Protein AF-0000000081924311 (afdb_homodimer)

Solvent-accessible surface area (backbone atoms only — not comparable to full-atom values): 42337 Å² total; per-residue (Å²): 131,84,73,76,75,73,69,52,64,66,53,46,52,50,51,50,42,71,73,40,89,63,48,74,65,50,51,36,50,50,28,48,74,70,69,39,45,73,65,25,45,72,72,53,60,68,79,77,52,72,67,76,72,80,67,78,76,70,83,72,72,80,80,68,68,79,68,71,78,68,77,55,82,61,79,65,66,48,53,68,55,86,82,28,23,40,42,57,41,68,56,55,29,58,38,17,60,64,62,26,79,43,42,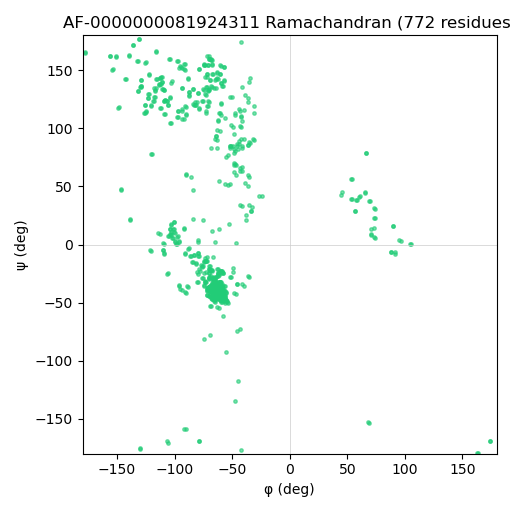44,93,76,72,35,16,25,73,48,75,57,83,59,26,39,29,26,40,28,55,56,85,88,34,61,25,31,36,36,38,43,46,77,34,98,86,45,52,67,64,55,50,49,50,23,52,51,36,26,51,54,48,53,66,70,53,85,51,89,18,37,55,55,64,54,29,33,24,73,78,48,98,45,44,30,41,29,26,63,49,44,74,53,38,26,45,46,44,40,55,63,25,54,96,70,45,72,65,56,41,39,67,55,48,51,50,28,52,39,30,43,39,49,30,50,38,53,35,46,75,68,42,34,30,52,79,61,52,42,39,72,31,28,29,16,30,86,85,53,52,20,19,43,47,76,41,40,65,34,40,70,61,64,90,82,83,45,72,44,67,41,65,36,74,34,59,89,62,39,64,34,55,25,66,52,39,70,60,22,43,79,46,63,53,34,38,40,19,8,44,15,41,39,45,49,26,67,49,28,45,48,65,51,59,38,90,91,40,89,63,38,41,48,74,54,47,56,60,42,44,70,30,84,89,42,86,50,38,69,77,76,50,36,25,80,71,44,47,91,72,50,70,71,49,54,49,51,51,50,51,51,20,54,38,24,52,42,78,53,60,86,70,28,70,53,59,68,53,52,41,51,52,43,50,49,42,54,51,52,49,57,61,66,74,104,132,83,72,76,74,73,68,51,63,68,55,48,50,50,52,48,43,71,72,39,91,64,47,76,65,51,50,35,49,48,29,47,75,69,68,39,44,73,64,24,45,71,72,50,58,66,80,73,50,71,68,74,71,81,66,78,76,69,83,72,70,82,82,74,65,80,76,69,78,69,78,58,82,62,78,65,66,47,52,68,53,86,83,27,24,39,40,56,40,69,57,55,30,58,39,18,60,65,63,27,78,45,42,45,92,76,71,34,17,24,72,48,76,57,82,59,26,38,30,25,39,29,55,56,86,89,34,62,25,31,36,35,38,43,46,78,34,98,87,45,52,68,66,55,51,49,50,24,51,50,35,27,51,53,48,52,63,69,52,84,52,88,17,36,58,55,63,54,28,33,24,74,77,48,98,46,45,30,41,30,26,63,50,44,74,54,40,26,45,44,43,39,54,61,26,54,97,71,44,70,65,57,42,40,68,55,47,51,50,28,51,39,30,41,39,49,32,50,38,54,35,46,76,68,43,34,31,53,80,60,53,41,39,72,32,28,28,15,31,86,85,52,50,21,19,44,47,76,41,40,66,35,38,70,62,62,88,85,79,50,69,44,66,40,65,37,72,35,61,86,61,39,67,33,54,25,66,52,39,70,62,23,43,80,47,65,54,35,39,42,20,7,44,15,42,39,46,49,27,68,49,28,44,48,66,52,60,38,91,90,40,90,64,37,41,48,74,53,46,56,59,42,43,71,30,84,89,42,85,50,38,69,77,76,50,37,24,82,72,45,47,89,72,51,70,70,49,53,49,51,51,48,50,51,22,54,38,23,52,42,78,52,60,86,71,28,70,52,57,67,54,52,41,50,51,43,50,49,42,53,52,52,51,58,61,68,75,104

Organism: NCBI:txid47308

Nearest PDB structures (foldseek):
  6o95-assembly4_D  TM=9.721E-01  e=6.678E-39  Homo sapiens
  6uya-assembly1_D  TM=9.709E-01  e=1.214E-38  Homo sapiens
  8v2f-assembly4_D  TM=9.732E-01  e=8.762E-39  Homo sapiens
  6lxy-assembly3_D  TM=9.700E-01  e=1.353E-38  Homo sapiens
  6lxy-assembly2_B  TM=9.565E-01  e=1.067E-37  Homo sapiens

InterPro domains:
  IPR000719 Protein kinase domain [PF00069] (109-374)
  IPR000719 Protein kinase domain [PS50011] (105-380)
  IPR000719 Protein kinase domain [SM00220] (105-380)
  IPR011009 Protein kinase-like domain superfamily [SSF56112] (75-376)
  IPR011029 Death-like domain superfamily [G3DSA:1.10.533.10] (1-54)
  IPR011029 Death-like domain superfamily [SSF47986] (5-46)
  IPR017441 Protein kinase, ATP binding site [PS00107] (111-133)
  IPR051824 LRR Receptor-Like Ser/Thr Protein Kinase [PTHR48006] (62-379)

Sequence (776 aa):
MLWAVGKSPTIELLNDWGTSNCTVRDLVDILISQHLLPAARLLLPEEVSSEPEPVPVAVEDPDATRALTKPLSLSLSCILALGVCRFPYSDLKRITGDFDDRPVSDGGSRLGEGGFGTVYKGLLDNRAVAVKKLNPVDNITLEELHVQFNQEIQTLQTLKHENLVDMVGFSCDGPHPCLVYVFMANGSLLDRLACMGGSAPLSWHRRCLIALGTARGLEYLHINHHVHRDIKSANILLDKEFVAKISDFGLTRASSQHSTSTMLTCRIVGTSAYMAPEALRGQITPKSDLFSFGVVLLEILSGLPPADEDREPQLLMDFRYDIEDEDEELTLETFLDIKMKDWEMGQVHSMYALASNCLFDQKNRRPLITQVVAELKGVLKNISMDSQMLWAVGKSPTIELLNDWGTSNCTVRDLVDILISQHLLPAARLLLPEEVSSEPEPVPVAVEDPDATRALTKPLSLSLSCILALGVCRFPYSDLKRITGDFDDRPVSDGGSRLGEGGFGTVYKGLLDNRAVAVKKLNPVDNITLEELHVQFNQEIQTLQTLKHENLVDMVGFSCDGPHPCLVYVFMANGSLLDRLACMGGSAPLSWHRRCLIALGTARGLEYLHINHHVHRDIKSANILLDKEFVAKISDFGLTRASSQHSTSTMLTCRIVGTSAYMAPEALRGQITPKSDLFSFGVVLLEILSGLPPADEDREPQLLMDFRYDIEDEDEELTLETFLDIKMKDWEMGQVHSMYALASNCLFDQKNRRPLITQVVAELKGVLKNISMDSQ

pLDDT: mean 77.24, std 24.66, range [21.19, 98.88]

Radius of gyration: 31.57 Å; Cα contacts (8 Å, |Δi|>4): 1197; chains: 2; bounding box: 81×82×76 Å

Structure (mmCIF, N/CA/C/O backbone):
data_AF-0000000081924311-model_v1
#
loop_
_entity.id
_entity.type
_entity.pdbx_description
1 polymer 'non-specific serine/threonine protein kinase'
#
loop_
_atom_site.group_PDB
_atom_site.id
_atom_site.type_symbol
_atom_site.label_atom_id
_atom_site.label_alt_id
_atom_site.label_comp_id
_atom_site.label_asym_id
_atom_site.label_entity_id
_atom_site.label_seq_id
_atom_site.pdbx_PDB_ins_code
_atom_site.Cartn_x
_atom_site.Cartn_y
_atom_site.Cartn_z
_atom_site.occupancy
_atom_site.B_iso_or_equiv
_atom_site.auth_seq_id
_atom_site.auth_comp_id
_atom_site.auth_asym_id
_atom_site.auth_atom_id
_atom_site.pdbx_PDB_model_num
ATOM 1 N N . MET A 1 1 ? 29.562 16.438 -38.406 1 21.19 1 MET A N 1
ATOM 2 C CA . MET A 1 1 ? 29.891 17.234 -37.25 1 21.19 1 MET A CA 1
ATOM 3 C C . MET A 1 1 ? 30.047 16.344 -36 1 21.19 1 MET A C 1
ATOM 5 O O . MET A 1 1 ? 29.125 15.602 -35.656 1 21.19 1 MET A O 1
ATOM 9 N N . LEU A 1 2 ? 31.203 15.945 -35.688 1 22.81 2 LEU A N 1
ATOM 10 C CA . LEU A 1 2 ? 31.75 14.852 -34.906 1 22.81 2 LEU A CA 1
ATOM 11 C C . LEU A 1 2 ? 31.422 15.039 -33.406 1 22.81 2 LEU A C 1
ATOM 13 O O . LEU A 1 2 ? 31.75 16.078 -32.844 1 22.81 2 LEU A O 1
ATOM 17 N N . TRP A 1 3 ? 30.281 14.641 -33.031 1 22.81 3 TRP A N 1
ATOM 18 C CA . TRP A 1 3 ? 29.531 14.906 -31.812 1 22.81 3 TRP A CA 1
ATOM 19 C C . TRP A 1 3 ? 30.391 14.625 -30.578 1 22.81 3 TRP A C 1
ATOM 21 O O . TRP A 1 3 ? 31.062 13.586 -30.516 1 22.81 3 TRP A O 1
ATOM 31 N N . ALA A 1 4 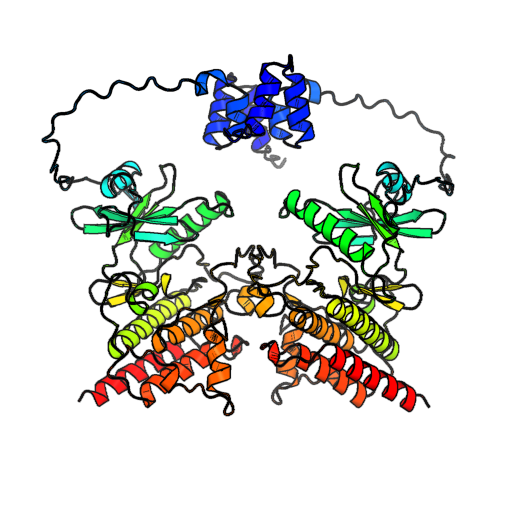? 30.859 15.641 -30 1 27.12 4 ALA A N 1
ATOM 32 C CA . ALA A 1 4 ? 31.734 15.766 -28.844 1 27.12 4 ALA A CA 1
ATOM 33 C C . ALA A 1 4 ? 31.344 14.773 -27.75 1 27.12 4 ALA A C 1
ATOM 35 O O . ALA A 1 4 ? 30.188 14.766 -27.297 1 27.12 4 ALA A O 1
ATOM 36 N N . VAL A 1 5 ? 31.734 13.672 -27.766 1 28.06 5 VAL A N 1
ATOM 37 C CA . VAL A 1 5 ? 31.672 12.516 -26.891 1 28.06 5 VAL A CA 1
ATOM 38 C C . VAL A 1 5 ? 31.891 12.945 -25.438 1 28.06 5 VAL A C 1
ATOM 40 O O . VAL A 1 5 ? 33 13.391 -25.078 1 28.06 5 VAL A O 1
ATOM 43 N N . GLY A 1 6 ? 30.953 13.68 -24.969 1 28.66 6 GLY A N 1
ATOM 44 C CA . GLY A 1 6 ? 31.062 14.367 -23.688 1 28.66 6 GLY A CA 1
ATOM 45 C C . GLY A 1 6 ? 31.688 13.508 -22.609 1 28.66 6 GLY A C 1
ATOM 46 O O . GLY A 1 6 ? 31.359 12.32 -22.484 1 28.66 6 GLY A O 1
ATOM 47 N N . LYS A 1 7 ? 32.844 13.82 -22.234 1 31.69 7 LYS A N 1
ATOM 48 C CA . LYS A 1 7 ? 33.812 13.242 -21.297 1 31.69 7 LYS A CA 1
ATOM 49 C C . LYS A 1 7 ? 33.125 12.898 -19.969 1 31.69 7 LYS A C 1
ATOM 51 O O . LYS A 1 7 ? 32.219 13.594 -19.531 1 31.69 7 LYS A O 1
ATOM 56 N N . SER A 1 8 ? 33 11.742 -19.672 1 29.7 8 SER A N 1
ATOM 57 C CA . SER A 1 8 ? 32.375 11.133 -18.516 1 29.7 8 SER A CA 1
ATOM 58 C C . SER A 1 8 ? 32.719 11.875 -17.219 1 29.7 8 SER A C 1
ATOM 60 O O . SER A 1 8 ? 33.875 12.227 -17.016 1 29.7 8 SER A O 1
ATOM 62 N N . PRO A 1 9 ? 31.922 12.648 -16.703 1 33.62 9 PRO A N 1
ATOM 63 C CA . PRO A 1 9 ? 32.281 13.586 -15.641 1 33.62 9 PRO A CA 1
ATOM 64 C C . PRO A 1 9 ? 33.25 12.961 -14.617 1 33.62 9 PRO A C 1
ATOM 66 O O . PRO A 1 9 ? 34.125 13.648 -14.086 1 33.62 9 PRO A O 1
ATOM 69 N N . THR A 1 10 ? 33.094 11.695 -14.344 1 33.94 10 THR A N 1
ATOM 70 C CA . THR A 1 10 ? 34 11 -13.438 1 33.94 10 THR A CA 1
ATOM 71 C C . THR A 1 10 ? 35.406 10.961 -14.008 1 33.94 10 THR A C 1
ATOM 73 O O . THR A 1 10 ? 36.406 11.211 -13.289 1 33.94 10 THR A O 1
ATOM 76 N N . ILE A 1 11 ? 35.406 10.68 -15.234 1 34.47 11 ILE A N 1
ATOM 77 C CA . ILE A 1 11 ? 36.688 10.688 -15.961 1 34.47 11 ILE A CA 1
ATOM 78 C C . ILE A 1 11 ? 37.25 12.109 -16 1 34.47 11 ILE A C 1
ATOM 80 O O . ILE A 1 11 ? 38.438 12.312 -15.836 1 34.47 11 ILE A O 1
ATOM 84 N N . GLU A 1 12 ? 36.312 12.977 -16.125 1 37.25 12 GLU A N 1
ATOM 85 C CA . GLU A 1 12 ? 36.75 14.367 -16.172 1 37.25 12 GLU A CA 1
ATOM 86 C C . GLU A 1 12 ? 37.312 14.812 -14.82 1 37.25 12 GLU A C 1
ATOM 88 O O . GLU A 1 12 ? 38.312 15.508 -14.773 1 37.25 12 GLU A O 1
ATOM 93 N N . LEU A 1 13 ? 36.719 14.297 -13.781 1 34.44 13 LEU A N 1
ATOM 94 C CA . LEU A 1 13 ? 37.156 14.609 -12.43 1 34.44 13 LEU A CA 1
ATOM 95 C C . LEU A 1 13 ? 38.5 13.922 -12.141 1 34.44 13 LEU A C 1
ATOM 97 O O . LEU A 1 13 ? 39.406 14.547 -11.609 1 34.44 13 LEU A O 1
ATOM 101 N N . LEU A 1 14 ? 38.594 12.68 -12.539 1 35.94 14 LEU A N 1
ATOM 102 C CA . LEU A 1 14 ? 39.844 11.945 -12.359 1 35.94 14 LEU A CA 1
ATOM 103 C C . LEU A 1 14 ? 40.906 12.461 -13.305 1 35.94 14 LEU A C 1
ATOM 105 O O . LEU A 1 14 ? 42.094 12.523 -12.938 1 35.94 14 LEU A O 1
ATOM 109 N N . ASN A 1 15 ? 40.5 12.766 -14.492 1 39.09 15 ASN A N 1
ATOM 110 C CA . ASN A 1 15 ? 41.438 13.383 -15.43 1 39.09 15 ASN A CA 1
ATOM 111 C C . ASN A 1 15 ? 42 14.695 -14.891 1 39.09 15 ASN A C 1
ATOM 113 O O . ASN A 1 15 ? 43.188 14.984 -15.047 1 39.09 15 ASN A O 1
ATOM 117 N N . ASP A 1 16 ? 41.062 15.453 -14.352 1 36.28 16 ASP A N 1
ATOM 118 C CA . ASP A 1 16 ? 41.531 16.703 -13.75 1 36.28 16 ASP A CA 1
ATOM 119 C C . ASP A 1 16 ? 42.469 16.453 -12.57 1 36.28 16 ASP A C 1
ATOM 121 O O . ASP A 1 16 ? 43.375 17.219 -12.32 1 36.28 16 ASP A O 1
ATOM 125 N N . TRP A 1 17 ? 42.188 15.383 -11.922 1 35 17 TRP A N 1
ATOM 126 C CA . TRP A 1 17 ? 42.969 15.023 -10.75 1 35 17 TRP A CA 1
ATOM 127 C C . TRP A 1 17 ? 44.375 14.594 -11.156 1 35 17 TRP A C 1
ATOM 129 O O . TRP A 1 17 ? 45.375 14.922 -10.477 1 35 17 TRP A O 1
ATOM 139 N N . GLY A 1 18 ? 44.469 13.789 -12.172 1 34.56 18 GLY A N 1
ATOM 140 C CA . GLY A 1 18 ? 45.75 13.383 -12.688 1 34.56 18 GLY A CA 1
ATOM 141 C C . GLY A 1 18 ? 46.656 14.562 -13.016 1 34.56 18 GLY A C 1
ATOM 142 O O . GLY A 1 18 ? 47.875 14.445 -12.945 1 34.56 18 GLY A O 1
ATOM 143 N N . THR A 1 19 ? 46.062 15.398 -13.727 1 37.06 19 THR A N 1
ATOM 144 C CA . THR A 1 19 ? 46.938 16.484 -14.172 1 37.06 19 THR A CA 1
ATOM 145 C C . THR A 1 19 ? 47.219 17.453 -13.023 1 37.06 19 THR A C 1
ATOM 147 O O . THR A 1 19 ? 48.156 18.266 -13.109 1 37.06 19 THR A O 1
ATOM 150 N N . SER A 1 20 ? 46.125 17.609 -12.164 1 32.44 20 SER A N 1
ATOM 151 C CA . SER A 1 20 ? 46.375 18.625 -11.156 1 32.44 20 SER A CA 1
ATOM 152 C C . SER A 1 20 ? 47.062 18.047 -9.93 1 32.44 20 SER A C 1
ATOM 154 O O . SER A 1 20 ? 46.938 16.844 -9.664 1 32.44 20 SER A O 1
ATOM 156 N N . ASN A 1 21 ? 48.125 18.531 -9.43 1 34.62 21 ASN A N 1
ATOM 157 C CA . ASN A 1 21 ? 48.969 18.25 -8.281 1 34.62 21 ASN A CA 1
ATOM 158 C C . ASN A 1 21 ? 48.156 17.922 -7.039 1 34.62 21 ASN A C 1
ATOM 160 O O . ASN A 1 21 ? 48.281 18.609 -6.023 1 34.62 21 ASN A O 1
ATOM 164 N N . CYS A 1 22 ? 47.031 17.297 -7.215 1 34.53 22 CYS A N 1
ATOM 165 C CA . CYS A 1 22 ? 46.188 17.141 -6.031 1 34.53 22 CYS A CA 1
ATOM 166 C C . CYS A 1 22 ? 46.781 16.094 -5.086 1 34.53 22 CYS A C 1
ATOM 168 O O . CYS A 1 22 ? 47.219 15.031 -5.527 1 34.53 22 CYS A O 1
ATOM 170 N N . THR A 1 23 ? 47.219 16.422 -3.875 1 44 23 THR A N 1
ATOM 171 C CA . THR A 1 23 ? 47.844 15.625 -2.832 1 44 23 THR A CA 1
ATOM 172 C C . THR A 1 23 ? 46.875 14.633 -2.23 1 44 23 THR A C 1
ATOM 174 O O . THR A 1 23 ? 45.656 14.734 -2.455 1 44 23 THR A O 1
ATOM 177 N N . VAL A 1 24 ? 47.312 13.625 -1.605 1 48.12 24 VAL A N 1
ATOM 178 C CA . VAL A 1 24 ? 46.531 12.68 -0.824 1 48.12 24 VAL A CA 1
ATOM 179 C C . VAL A 1 24 ? 45.562 13.438 0.088 1 48.12 24 VAL A C 1
ATOM 181 O O . VAL A 1 24 ? 44.438 13.008 0.293 1 48.12 24 VAL A O 1
ATOM 184 N N . ARG A 1 25 ? 45.969 14.586 0.572 1 49.88 25 ARG A N 1
ATOM 185 C CA . ARG A 1 25 ? 45.125 15.445 1.409 1 49.88 25 ARG A CA 1
ATOM 186 C C . ARG A 1 25 ? 43.906 15.969 0.63 1 49.88 25 ARG A C 1
ATOM 188 O O . ARG A 1 25 ? 42.812 16.016 1.152 1 49.88 25 ARG A O 1
ATOM 195 N N . ASP A 1 26 ? 44.094 16.25 -0.607 1 51.84 26 ASP A N 1
ATOM 196 C CA . ASP A 1 26 ? 43 16.734 -1.46 1 51.84 26 ASP A CA 1
ATOM 197 C C . ASP A 1 26 ? 41.938 15.648 -1.694 1 51.84 26 ASP A C 1
ATOM 199 O O . ASP A 1 26 ? 40.75 15.93 -1.71 1 51.84 26 ASP A O 1
ATOM 203 N N . LEU A 1 27 ? 42.438 14.445 -1.809 1 51.97 27 LEU A N 1
ATOM 204 C CA . LEU A 1 27 ? 41.531 13.305 -1.917 1 51.97 27 LEU A CA 1
ATOM 205 C C . LEU A 1 27 ? 40.75 13.086 -0.611 1 51.97 27 LEU A C 1
ATOM 207 O O . LEU A 1 27 ? 39.562 12.852 -0.622 1 51.97 27 LEU A O 1
ATOM 211 N N . VAL A 1 28 ? 41.375 13.102 0.561 1 55.75 28 VAL A N 1
ATOM 212 C CA . VAL A 1 28 ? 40.719 12.969 1.861 1 55.75 28 VAL A CA 1
ATOM 213 C C . VAL A 1 28 ? 39.688 14.086 2.043 1 55.75 28 VAL A C 1
ATOM 215 O O . VAL A 1 28 ? 38.594 13.836 2.502 1 55.75 28 VAL A O 1
ATOM 218 N N . ASP A 1 29 ? 39.906 15.281 1.595 1 56.34 29 ASP A N 1
ATOM 219 C CA . ASP A 1 29 ? 39.031 16.438 1.652 1 56.34 29 ASP A CA 1
ATOM 220 C C . ASP A 1 29 ? 37.812 16.234 0.738 1 56.34 29 ASP A C 1
ATOM 222 O O . ASP A 1 29 ? 36.688 16.578 1.099 1 56.34 29 ASP A O 1
ATOM 226 N N . ILE A 1 30 ? 37.938 15.672 -0.422 1 52.09 30 ILE A N 1
ATOM 227 C CA . ILE A 1 30 ? 36.875 15.344 -1.344 1 52.09 30 ILE A CA 1
ATOM 228 C C . ILE A 1 30 ? 36.031 14.195 -0.773 1 52.09 30 ILE A C 1
ATOM 230 O O . ILE A 1 30 ? 34.781 14.234 -0.811 1 52.09 30 ILE A O 1
ATOM 234 N N . LEU A 1 31 ? 36.719 13.148 -0.186 1 53.66 31 LEU A N 1
ATOM 235 C CA . LEU A 1 31 ? 36.031 12.062 0.485 1 53.66 31 LEU A CA 1
ATOM 236 C C . LEU A 1 31 ? 35.25 12.586 1.686 1 53.66 31 LEU A C 1
ATOM 238 O O . LEU A 1 31 ? 34.094 12.188 1.902 1 53.66 31 LEU A O 1
ATOM 242 N N . ILE A 1 32 ? 35.812 13.5 2.545 1 54.72 32 ILE A N 1
ATOM 243 C CA . ILE A 1 32 ? 35.156 14.188 3.652 1 54.72 32 ILE A CA 1
ATOM 244 C C . ILE A 1 32 ? 34.031 15.078 3.117 1 54.72 32 ILE A C 1
ATOM 246 O O . ILE A 1 32 ? 32.906 15.078 3.65 1 54.72 32 ILE A O 1
ATOM 250 N N . SER A 1 33 ? 34.156 15.836 2.078 1 51.88 33 SER A N 1
ATOM 251 C CA . SER A 1 33 ? 33.188 16.734 1.484 1 51.88 33 SER A CA 1
ATOM 252 C C . SER A 1 33 ? 32.031 15.969 0.813 1 51.88 33 SER A C 1
ATOM 254 O O . SER A 1 33 ? 30.922 16.469 0.705 1 51.88 33 SER A O 1
ATOM 256 N N . GLN A 1 34 ? 32.281 14.695 0.395 1 47.34 34 GLN A N 1
ATOM 257 C CA . GLN A 1 34 ? 31.281 13.812 -0.213 1 47.34 34 GLN A CA 1
ATOM 258 C C . GLN A 1 34 ? 30.734 12.805 0.802 1 47.34 34 GLN A C 1
ATOM 260 O O . GLN A 1 34 ? 30.125 11.805 0.427 1 47.34 34 GLN A O 1
ATOM 265 N N . HIS A 1 35 ? 31.016 13.031 2.164 1 44.44 35 HIS A N 1
ATOM 266 C CA . HIS A 1 35 ? 30.609 12.43 3.428 1 44.44 35 HIS A CA 1
ATOM 267 C C . HIS A 1 35 ? 30.922 10.93 3.445 1 44.44 35 HIS A C 1
ATOM 269 O O . HIS A 1 35 ? 30.203 10.156 4.078 1 44.44 35 HIS A O 1
ATOM 275 N N . LEU A 1 36 ? 31.891 10.57 2.742 1 42.81 36 LEU A N 1
ATOM 276 C CA . LEU A 1 36 ? 32.438 9.219 2.764 1 42.81 36 LEU A CA 1
ATOM 277 C C . LEU A 1 36 ? 33.531 9.094 3.812 1 42.81 36 LEU A C 1
ATOM 279 O O . LEU A 1 36 ? 34.719 8.852 3.473 1 42.81 36 LEU A O 1
ATOM 283 N N . LEU A 1 37 ? 33.125 9.336 5.043 1 52.31 37 LEU A N 1
ATOM 284 C CA . LEU A 1 37 ? 34.031 9.5 6.188 1 52.31 37 LEU A CA 1
ATOM 285 C C . LEU A 1 37 ? 34.812 8.211 6.461 1 52.31 37 LEU A C 1
ATOM 287 O O . LEU A 1 37 ? 36 8.258 6.738 1 52.31 37 LEU A O 1
ATOM 291 N N . PRO A 1 38 ? 34.188 7.121 6.395 1 50 38 PRO A N 1
ATOM 292 C CA . PRO A 1 38 ? 34.969 5.926 6.691 1 50 38 PRO A CA 1
ATOM 293 C C . PRO A 1 38 ? 36.156 5.762 5.746 1 50 38 PRO A C 1
ATOM 295 O O . PRO A 1 38 ? 37.25 5.379 6.18 1 50 38 PRO A O 1
ATOM 298 N N . ALA A 1 39 ? 36.031 6.109 4.562 1 52.47 39 ALA A N 1
ATOM 299 C CA . ALA A 1 39 ? 37.125 6.008 3.6 1 52.47 39 ALA A CA 1
ATOM 300 C C . ALA A 1 39 ? 38.188 7.082 3.854 1 52.47 39 ALA A C 1
ATOM 302 O O . ALA A 1 39 ? 39.375 6.824 3.715 1 52.47 39 ALA A O 1
ATOM 303 N N . ALA A 1 40 ? 37.719 8.203 4.34 1 55 40 ALA A N 1
ATOM 304 C CA . ALA A 1 40 ? 38.625 9.289 4.672 1 55 40 ALA A CA 1
ATOM 305 C C . ALA A 1 40 ? 39.531 8.914 5.852 1 55 40 ALA A C 1
ATOM 307 O O . ALA A 1 40 ? 40.719 9.195 5.848 1 55 40 ALA A O 1
ATOM 308 N N . ARG A 1 41 ? 38.906 8.344 6.812 1 54.88 41 ARG A N 1
ATOM 309 C CA . ARG A 1 41 ? 39.594 7.973 8.047 1 54.88 41 ARG A CA 1
ATOM 310 C C . ARG A 1 41 ? 40.625 6.871 7.785 1 54.88 41 ARG A C 1
ATOM 312 O O . ARG A 1 41 ? 41.656 6.805 8.461 1 54.88 41 ARG A O 1
ATOM 319 N N . LEU A 1 42 ? 40.438 6.035 6.895 1 52.28 42 LEU A N 1
ATOM 320 C CA . LEU A 1 42 ? 41.375 4.957 6.551 1 52.28 42 LEU A CA 1
ATOM 321 C C . LEU A 1 42 ? 42.656 5.512 5.93 1 52.28 42 LEU A C 1
ATOM 323 O O . LEU A 1 42 ? 43.719 4.945 6.117 1 52.28 42 LEU A O 1
ATOM 327 N N . LEU A 1 43 ? 42.531 6.641 5.328 1 51.16 43 LEU A N 1
ATOM 328 C CA . LEU A 1 43 ? 43.688 7.176 4.598 1 51.16 43 LEU A CA 1
ATOM 329 C C . LEU A 1 43 ? 44.531 8.062 5.496 1 51.16 43 LEU A C 1
ATOM 331 O O . LEU A 1 43 ? 45.75 8.109 5.355 1 51.16 43 LEU A O 1
ATOM 335 N N . LEU A 1 44 ? 44.031 8.984 6.418 1 38.78 44 LEU A N 1
ATOM 336 C CA . LEU A 1 44 ? 44.812 9.742 7.379 1 38.78 44 LEU A CA 1
ATOM 337 C C . LEU A 1 44 ? 44.375 9.453 8.805 1 38.78 44 LEU A C 1
ATOM 339 O O . LEU A 1 44 ? 43.531 10.172 9.352 1 38.78 44 LEU A O 1
ATOM 343 N N . PRO A 1 45 ? 44.812 8.273 9.391 1 39.28 45 PRO A N 1
ATOM 344 C CA . PRO A 1 45 ? 44.406 7.848 10.727 1 39.28 45 PRO A CA 1
ATOM 345 C C . PRO A 1 45 ? 44.719 8.883 11.805 1 39.28 45 PRO A C 1
ATOM 347 O O . PRO A 1 45 ? 43.969 9.031 12.773 1 39.28 45 PRO A O 1
ATOM 350 N N . GLU A 1 46 ? 46 9.336 11.773 1 40.06 46 GLU A N 1
ATOM 351 C CA . GLU A 1 46 ? 46.562 10.047 12.922 1 40.06 46 GLU A CA 1
ATOM 352 C C . GLU A 1 46 ? 45.812 11.352 13.18 1 40.06 46 GLU A C 1
ATOM 354 O O . GLU A 1 46 ? 45.812 11.867 14.305 1 40.06 46 GLU A O 1
ATOM 359 N N . GLU A 1 47 ? 45.781 12.086 12.055 1 38 47 GLU A N 1
ATOM 360 C CA . GLU A 1 47 ? 45.469 13.484 12.336 1 38 47 GLU A CA 1
ATOM 361 C C . GLU A 1 47 ? 44.094 13.617 12.992 1 38 47 GLU A C 1
ATOM 363 O O . GLU A 1 47 ? 43.688 14.719 13.344 1 38 47 GLU A O 1
ATOM 368 N N . VAL A 1 48 ? 43.25 12.57 12.758 1 35.97 48 VAL A N 1
ATOM 369 C CA . VAL A 1 48 ? 41.938 12.836 13.32 1 35.97 48 VAL A CA 1
ATOM 370 C C . VAL A 1 48 ? 41.938 12.562 14.82 1 35.97 48 VAL A C 1
ATOM 372 O O . VAL A 1 48 ? 40.875 12.469 15.453 1 35.97 48 VAL A O 1
ATOM 375 N N . SER A 1 49 ? 43.188 12.211 15.305 1 30.81 49 SER A N 1
ATOM 376 C CA . SER A 1 49 ? 43.281 11.758 16.688 1 30.81 49 SER A CA 1
ATOM 377 C C . SER A 1 49 ? 42.906 12.875 17.656 1 30.81 49 SER A C 1
ATOM 379 O O . SER A 1 49 ? 42.781 12.648 18.859 1 30.81 49 SER A O 1
ATOM 381 N N . SER A 1 50 ? 43.562 14.039 17.375 1 29.42 50 SER A N 1
ATOM 382 C CA . SER A 1 50 ? 44 14.773 18.562 1 29.42 50 SER A CA 1
ATOM 383 C C . SER A 1 50 ? 42.812 15.172 19.438 1 29.42 50 SER A C 1
ATOM 385 O O . SER A 1 50 ? 41.875 15.828 18.969 1 29.42 50 SER A O 1
ATOM 387 N N . GLU A 1 51 ? 42.562 14.391 20.453 1 29.36 51 GLU A N 1
ATOM 388 C CA . GLU A 1 51 ? 41.688 14.734 21.562 1 29.36 51 GLU A CA 1
ATOM 389 C C . GLU A 1 51 ? 41.938 16.156 22.047 1 29.36 51 GLU A C 1
ATOM 391 O O . GLU A 1 51 ? 43.062 16.516 22.391 1 29.36 51 GLU A O 1
ATOM 396 N N . PRO A 1 52 ? 41.281 17.141 21.438 1 27.48 52 PRO A N 1
ATOM 397 C CA . PRO A 1 52 ? 41.656 18.438 21.969 1 27.48 52 PRO A CA 1
ATOM 398 C C . PRO A 1 52 ? 41.781 18.453 23.5 1 27.48 52 PRO A C 1
ATOM 400 O O . PRO A 1 52 ? 41.125 17.656 24.172 1 27.48 52 PRO A O 1
ATOM 403 N N . GLU A 1 53 ? 42.969 18.578 24.031 1 28.31 53 GLU A N 1
ATOM 404 C CA . GLU A 1 53 ? 43.219 18.734 25.469 1 28.31 53 GLU A CA 1
ATOM 405 C C . GLU A 1 53 ? 42.125 19.578 26.125 1 28.31 53 GLU A C 1
ATOM 407 O O . GLU A 1 53 ? 41.656 20.531 25.531 1 28.31 53 GLU A O 1
ATOM 412 N N . PRO A 1 54 ? 41.5 18.906 27.156 1 27.42 54 PRO A N 1
ATOM 413 C CA . PRO A 1 54 ? 40.469 19.578 27.953 1 27.42 54 PRO A CA 1
ATOM 414 C C . PRO A 1 54 ? 40.875 20.969 28.406 1 27.42 54 PRO A C 1
ATOM 416 O O . PRO A 1 54 ? 41.906 21.125 29.078 1 27.42 54 PRO A O 1
ATOM 419 N N . VAL A 1 55 ? 41 21.938 27.547 1 25.77 55 VAL A N 1
ATOM 420 C CA . VAL A 1 55 ? 41.438 23.219 28.094 1 25.77 55 VAL A CA 1
ATOM 421 C C . VAL A 1 55 ? 40.656 23.5 29.391 1 25.77 55 VAL A C 1
ATOM 423 O O . VAL A 1 55 ? 39.5 23.172 29.516 1 25.77 55 VAL A O 1
ATOM 426 N N . PRO A 1 56 ? 41.406 23.562 30.453 1 26.48 56 PRO A N 1
ATOM 427 C CA . PRO A 1 56 ? 40.812 23.844 31.766 1 26.48 56 PRO A CA 1
ATOM 428 C C . PRO A 1 56 ? 39.781 24.969 31.719 1 26.48 56 PRO A C 1
ATOM 430 O O . PRO A 1 56 ? 40.062 26.047 31.188 1 26.48 56 PRO A O 1
ATOM 433 N N . VAL A 1 57 ? 38.531 24.578 31.469 1 25.02 57 VAL A N 1
ATOM 434 C CA . VAL A 1 57 ? 37.469 25.562 31.438 1 25.02 57 VAL A CA 1
ATOM 435 C C . VAL A 1 57 ? 37.531 26.453 32.688 1 25.02 57 VAL A C 1
ATOM 437 O O . VAL A 1 57 ? 37.531 25.938 33.812 1 25.02 57 VAL A O 1
ATOM 440 N N . ALA A 1 58 ? 38.375 27.516 32.625 1 27.58 58 ALA A N 1
ATOM 441 C CA . ALA A 1 58 ? 38.375 28.531 33.656 1 27.58 58 ALA A CA 1
ATOM 442 C C . ALA A 1 58 ? 36.969 28.766 34.188 1 27.58 58 ALA A C 1
ATOM 444 O O . ALA A 1 58 ? 35.969 28.5 33.5 1 27.58 58 ALA A O 1
ATOM 445 N N . VAL A 1 59 ? 36.812 28.938 35.438 1 26.25 59 VAL A N 1
ATOM 446 C CA . VAL A 1 59 ? 35.75 29.156 36.438 1 26.25 59 VAL A CA 1
ATOM 447 C C . VAL A 1 59 ? 34.875 30.328 36 1 26.25 59 VAL A C 1
ATOM 449 O O . VAL A 1 59 ? 35.312 31.484 36 1 26.25 59 VAL A O 1
ATOM 452 N N . GLU A 1 60 ? 34.375 30.297 34.75 1 26.09 60 GLU A N 1
ATOM 453 C CA . GLU A 1 60 ? 33.75 31.547 34.344 1 26.09 60 GLU A CA 1
ATOM 454 C C . GLU A 1 60 ? 32.719 32 35.406 1 26.09 60 GLU A C 1
ATOM 456 O O . GLU A 1 60 ? 32.125 31.172 36.094 1 26.09 60 GLU A O 1
ATOM 461 N N . ASP A 1 61 ? 32.844 33.25 35.875 1 26.89 61 ASP A N 1
ATOM 462 C CA . ASP A 1 61 ? 32.094 34.094 36.781 1 26.89 61 ASP A CA 1
ATOM 463 C C . ASP A 1 61 ? 30.578 33.906 36.594 1 26.89 61 ASP A C 1
ATOM 465 O O . ASP A 1 61 ? 30.125 33.688 35.469 1 26.89 61 ASP A O 1
ATOM 469 N N . PRO A 1 62 ? 29.828 33.656 37.719 1 27.84 62 PRO A N 1
ATOM 470 C CA . PRO A 1 62 ? 28.438 33.25 37.938 1 27.84 62 PRO A CA 1
ATOM 471 C C . PRO A 1 62 ? 27.438 34.094 37.125 1 27.84 62 PRO A C 1
ATOM 473 O O . PRO A 1 62 ? 26.281 33.688 36.969 1 27.84 62 PRO A O 1
ATOM 476 N N . ASP A 1 63 ? 27.75 35.406 37.125 1 28.3 63 ASP A N 1
ATOM 477 C CA . ASP A 1 63 ? 26.688 36.375 36.906 1 28.3 63 ASP A CA 1
ATOM 478 C C . ASP A 1 63 ? 26.141 36.281 35.5 1 28.3 63 ASP A C 1
ATOM 480 O O . ASP A 1 63 ? 25.422 37.188 35.031 1 28.3 63 ASP A O 1
ATOM 484 N N . ALA A 1 64 ? 26.828 35.531 34.688 1 29.94 64 ALA A N 1
ATOM 485 C CA . ALA A 1 64 ? 26.609 35.656 33.219 1 29.94 64 ALA A CA 1
ATOM 486 C C . ALA A 1 64 ? 25.219 35.156 32.844 1 29.94 64 ALA A C 1
ATOM 488 O O . ALA A 1 64 ? 25.016 34.688 31.734 1 29.94 64 ALA A O 1
ATOM 489 N N . THR A 1 65 ? 24.375 34.938 33.875 1 26.41 65 THR A N 1
ATOM 490 C CA . THR A 1 65 ? 23.203 34.125 33.531 1 26.41 65 THR A CA 1
ATOM 491 C C . THR A 1 65 ? 22.406 34.781 32.406 1 26.41 65 THR A C 1
ATOM 493 O O . THR A 1 65 ? 21.922 34.094 31.5 1 26.41 65 THR A O 1
ATOM 496 N N . ARG A 1 66 ? 21.906 36.031 32.719 1 28.33 66 ARG A N 1
ATOM 497 C CA . ARG A 1 66 ? 20.656 36.5 32.094 1 28.33 66 ARG A CA 1
ATOM 498 C C . ARG A 1 66 ? 20.891 36.906 30.641 1 28.33 66 ARG A C 1
ATOM 500 O O . ARG A 1 66 ? 21.094 38.062 30.344 1 28.33 66 ARG A O 1
ATOM 507 N N . ALA A 1 67 ? 21.844 36.5 30 1 29.55 67 ALA A N 1
ATOM 508 C CA . ALA A 1 67 ? 22.062 37.062 28.672 1 29.55 67 ALA A CA 1
ATOM 509 C C . ALA A 1 67 ? 20.812 36.906 27.812 1 29.55 67 ALA A C 1
ATOM 511 O O . ALA A 1 67 ? 20.438 35.812 27.406 1 29.55 67 ALA A O 1
ATOM 512 N N . LEU A 1 68 ? 19.812 37.719 28.078 1 28.56 68 LEU A N 1
ATOM 513 C CA . LEU A 1 68 ? 18.641 37.969 27.25 1 28.56 68 LEU A CA 1
ATOM 514 C C . LEU A 1 68 ? 19.031 38.031 25.766 1 28.56 68 LEU A C 1
ATOM 516 O O . LEU A 1 68 ? 19.953 38.781 25.406 1 28.56 68 LEU A O 1
ATOM 520 N N . THR A 1 69 ? 19 37 25.141 1 31.66 69 THR A N 1
ATOM 521 C CA . THR A 1 69 ? 19.266 36.875 23.719 1 31.66 69 THR A CA 1
ATOM 522 C C . THR A 1 69 ? 18.734 38.094 22.969 1 31.66 69 THR A C 1
ATOM 524 O O . THR A 1 69 ? 17.562 38.438 23.094 1 31.66 69 THR A O 1
ATOM 527 N N . LYS A 1 70 ? 19.469 39.188 22.859 1 33 70 LYS A N 1
ATOM 528 C CA . LYS A 1 70 ? 19.297 40.406 22.062 1 33 70 LYS A CA 1
ATOM 529 C C . LYS A 1 70 ? 18.578 40.125 20.75 1 33 70 LYS A C 1
ATOM 531 O O . LYS A 1 70 ? 18.844 39.094 20.109 1 33 70 LYS A O 1
ATOM 536 N N . PRO A 1 71 ? 17.344 40.656 20.609 1 36.75 71 PRO A N 1
ATOM 537 C CA . PRO A 1 71 ? 16.734 40.625 19.281 1 36.75 71 PRO A CA 1
ATOM 538 C C . PRO A 1 71 ? 17.719 41 18.172 1 36.75 71 PRO A C 1
ATOM 540 O O . PRO A 1 71 ? 18.375 42.031 18.234 1 36.75 71 PRO A O 1
ATOM 543 N N . LEU A 1 72 ? 18.719 40.281 17.891 1 33.5 72 LEU A N 1
ATOM 544 C CA . LEU A 1 72 ? 19.562 40.656 16.75 1 33.5 72 LEU A CA 1
ATOM 545 C C . LEU A 1 72 ? 18.75 41.344 15.664 1 33.5 72 LEU A C 1
ATOM 547 O O . LEU A 1 72 ? 17.719 40.844 15.227 1 33.5 72 LEU A O 1
ATOM 551 N N . SER A 1 73 ? 18.625 42.656 15.703 1 37.66 73 SER A N 1
ATOM 552 C CA . SER A 1 73 ? 18.297 43.344 14.469 1 37.66 73 SER A CA 1
ATOM 553 C C . SER A 1 73 ? 18.922 42.656 13.266 1 37.66 73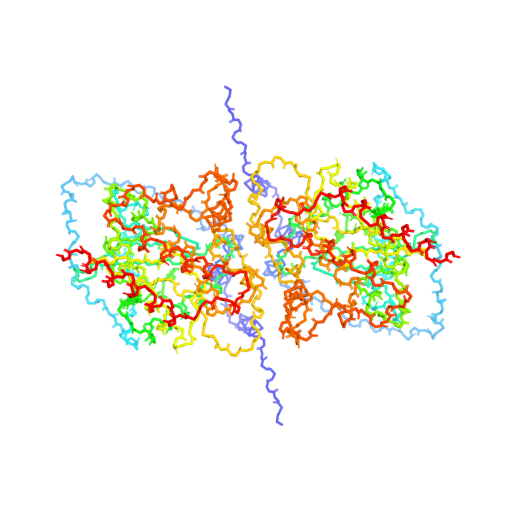 SER A C 1
ATOM 555 O O . SER A 1 73 ? 20.094 42.875 12.953 1 37.66 73 SER A O 1
ATOM 557 N N . LEU A 1 74 ? 19.156 41.375 13.258 1 37.31 74 LEU A N 1
ATOM 558 C CA . LEU A 1 74 ? 19.875 40.656 12.211 1 37.31 74 LEU A CA 1
ATOM 559 C C . LEU A 1 74 ? 19.344 41.031 10.828 1 37.31 74 LEU A C 1
ATOM 561 O O . LEU A 1 74 ? 18.156 40.906 10.555 1 37.31 74 LEU A O 1
ATOM 565 N N . SER A 1 75 ? 19.734 42.125 10.203 1 42.88 75 SER A N 1
ATOM 566 C CA . SER A 1 75 ? 19.75 42.25 8.75 1 42.88 75 SER A CA 1
ATOM 567 C C . SER A 1 75 ? 19.859 40.906 8.07 1 42.88 75 SER A C 1
ATOM 569 O O . SER A 1 75 ? 20.953 40.312 8.031 1 42.88 75 SER A O 1
ATOM 571 N N . LEU A 1 76 ? 19.188 39.875 8.5 1 47.47 76 LEU A N 1
ATOM 572 C CA . LEU A 1 76 ? 19.188 38.656 7.715 1 47.47 76 LEU A CA 1
ATOM 573 C C . LEU A 1 76 ? 19.234 38.969 6.223 1 47.47 76 LEU A C 1
ATOM 575 O O . LEU A 1 76 ? 18.469 39.781 5.723 1 47.47 76 LEU A O 1
ATOM 579 N N . SER A 1 77 ? 20.359 39.125 5.691 1 48.06 77 SER A N 1
ATOM 580 C CA . SER A 1 77 ? 20.562 39.25 4.254 1 48.06 77 SER A CA 1
ATOM 581 C C . SER A 1 77 ? 19.609 38.375 3.465 1 48.06 77 SER A C 1
ATOM 583 O O . SER A 1 77 ? 19.859 37.156 3.328 1 48.06 77 SER A O 1
ATOM 585 N N . CYS A 1 78 ? 18.297 38.406 3.703 1 54.16 78 CYS A N 1
ATOM 586 C CA . CYS A 1 78 ? 17.344 37.75 2.812 1 54.16 78 CYS A CA 1
ATOM 587 C C . CYS A 1 78 ? 17.562 38.188 1.367 1 54.16 78 CYS A C 1
ATOM 589 O O . CYS A 1 78 ? 17.594 39.375 1.064 1 54.16 78 CYS A O 1
ATOM 591 N N . ILE A 1 79 ? 18.438 37.562 0.729 1 45.88 79 ILE A N 1
ATOM 592 C CA . ILE A 1 79 ? 18.406 37.812 -0.708 1 45.88 79 ILE A CA 1
ATOM 593 C C . ILE A 1 79 ? 17.062 37.312 -1.286 1 45.88 79 ILE A C 1
ATOM 595 O O . ILE A 1 79 ? 16.75 36.125 -1.211 1 45.88 79 ILE A O 1
ATOM 599 N N . LEU A 1 80 ? 16.156 38.25 -1.265 1 47.16 80 LEU A N 1
ATOM 600 C CA . LEU A 1 80 ? 14.844 37.969 -1.842 1 47.16 80 LEU A CA 1
ATOM 601 C C . LEU A 1 80 ? 14.992 37.281 -3.195 1 47.16 80 LEU A C 1
ATOM 603 O O . LEU A 1 80 ? 15.648 37.812 -4.098 1 47.16 80 LEU A O 1
ATOM 607 N N . ALA A 1 81 ? 15.133 36.094 -3.203 1 42.88 81 ALA A N 1
ATOM 608 C CA . ALA A 1 81 ? 14.961 35.406 -4.484 1 42.88 81 ALA A CA 1
ATOM 609 C C . ALA A 1 81 ? 13.516 34.938 -4.668 1 42.88 81 ALA A C 1
ATOM 611 O O . ALA A 1 81 ? 13.07 34 -3.98 1 42.88 81 ALA A O 1
ATOM 612 N N . LEU A 1 82 ? 12.75 35.594 -5.57 1 49.19 82 LEU A N 1
ATOM 613 C CA . LEU A 1 82 ? 11.398 35.281 -6.012 1 49.19 82 LEU A CA 1
ATOM 614 C C . LEU A 1 82 ? 10.43 35.25 -4.836 1 49.19 82 LEU A C 1
ATOM 616 O O . LEU A 1 82 ? 9.625 34.312 -4.715 1 49.19 82 LEU A O 1
ATOM 620 N N . GLY A 1 83 ? 10.625 36.188 -3.875 1 60.78 83 GLY A N 1
ATOM 621 C CA . GLY A 1 83 ? 9.656 36.344 -2.809 1 60.78 83 GLY A CA 1
ATOM 622 C C . GLY A 1 83 ? 9.953 35.5 -1.585 1 60.78 83 GLY A C 1
ATOM 623 O O . GLY A 1 83 ? 9.211 35.531 -0.601 1 60.78 83 GLY A O 1
ATOM 624 N N . VAL A 1 84 ? 10.914 34.688 -1.704 1 73.81 84 VAL A N 1
ATOM 625 C CA . VAL A 1 84 ? 11.297 33.875 -0.54 1 73.81 84 VAL A CA 1
ATOM 626 C C . VAL A 1 84 ? 12.734 34.219 -0.147 1 73.81 84 VAL A C 1
ATOM 628 O O . VAL A 1 84 ? 13.578 34.469 -1.01 1 73.81 84 VAL A O 1
ATOM 631 N N . CYS A 1 85 ? 12.984 34.406 1.095 1 82.31 85 CYS A N 1
ATOM 632 C CA . CYS A 1 85 ? 14.281 34.812 1.619 1 82.31 85 CYS A CA 1
ATOM 633 C C . CYS A 1 85 ? 15.227 33.625 1.718 1 82.31 85 CYS A C 1
ATOM 635 O O . CYS A 1 85 ? 14.805 32.531 2.104 1 82.31 85 CYS A O 1
ATOM 637 N N . ARG A 1 86 ? 16.344 33.781 1.22 1 87.81 86 ARG A N 1
ATOM 638 C CA . ARG A 1 86 ? 17.406 32.812 1.475 1 87.81 86 ARG A CA 1
ATOM 639 C C . ARG A 1 86 ? 18.203 33.188 2.713 1 87.81 86 ARG A C 1
ATOM 641 O O . ARG A 1 86 ? 18.828 34.25 2.754 1 87.81 86 ARG A O 1
ATOM 648 N N . PHE A 1 87 ? 18.219 32.375 3.729 1 91.56 87 PHE A N 1
ATOM 649 C CA . PHE A 1 87 ? 18.906 32.656 4.988 1 91.56 87 PHE A CA 1
ATOM 650 C C . PHE A 1 87 ? 20.234 31.891 5.059 1 91.56 87 PHE A C 1
ATOM 652 O O . PHE A 1 87 ? 20.312 30.734 4.629 1 91.56 87 PHE A O 1
ATOM 659 N N . PRO A 1 88 ? 21.219 32.562 5.582 1 91.19 88 PRO A N 1
ATOM 660 C CA . PRO A 1 88 ? 22.391 31.781 5.945 1 91.19 88 PRO A CA 1
ATOM 661 C C . PRO A 1 88 ? 22.094 30.75 7.023 1 91.19 88 PRO A C 1
ATOM 663 O O . PRO A 1 88 ? 21.328 31.016 7.949 1 91.19 88 PRO A O 1
ATOM 666 N N . TYR A 1 89 ? 22.703 29.688 6.871 1 94.19 89 TYR A N 1
ATOM 667 C CA . TYR A 1 89 ? 22.516 28.609 7.832 1 94.19 89 TYR A CA 1
ATOM 668 C C . TYR A 1 89 ? 22.891 29.062 9.242 1 94.19 89 TYR A C 1
ATOM 670 O O . TYR A 1 89 ? 22.234 28.688 10.211 1 94.19 89 TYR A O 1
ATOM 678 N N . SER A 1 90 ? 23.938 29.891 9.328 1 94.25 90 SER A N 1
ATOM 679 C CA . SER A 1 90 ? 24.406 30.375 10.609 1 94.25 90 SER A CA 1
ATOM 680 C C . SER A 1 90 ? 23.344 31.203 11.32 1 94.25 90 SER A C 1
ATOM 682 O O . SER A 1 90 ? 23.25 31.172 12.555 1 94.25 90 SER A O 1
ATOM 684 N N . ASP A 1 91 ? 22.562 31.922 10.578 1 93.25 91 ASP A N 1
ATOM 685 C CA . ASP A 1 91 ? 21.469 32.719 11.156 1 93.25 91 ASP A CA 1
ATOM 686 C C . ASP A 1 91 ? 20.406 31.797 11.766 1 93.25 91 ASP A C 1
ATOM 688 O O . ASP A 1 91 ? 19.875 32.094 12.844 1 93.25 91 ASP A O 1
ATOM 692 N N . LEU A 1 92 ? 20.078 30.719 11.055 1 95.19 92 LEU A N 1
ATOM 693 C CA . LEU A 1 92 ? 19.078 29.781 11.547 1 95.19 92 LEU A CA 1
ATOM 694 C C . LEU A 1 92 ? 19.562 29.062 12.805 1 95.19 92 LEU A C 1
ATOM 696 O O . LEU A 1 92 ? 18.781 28.828 13.727 1 95.19 92 LEU A O 1
ATOM 700 N N . LYS A 1 93 ? 20.828 28.75 12.805 1 95.56 93 LYS A N 1
ATOM 701 C CA . LYS A 1 93 ? 21.438 28.172 14 1 95.56 93 LYS A CA 1
ATOM 702 C C . LYS A 1 93 ? 21.297 29.109 15.203 1 95.56 93 LYS A C 1
ATOM 704 O O . LYS A 1 93 ? 20.938 28.672 16.297 1 95.56 93 LYS A O 1
ATOM 709 N N . ARG A 1 94 ? 21.531 30.297 14.953 1 94.44 94 ARG A N 1
ATOM 710 C CA . ARG A 1 94 ? 21.484 31.297 16.016 1 94.44 94 ARG A CA 1
ATOM 711 C C . ARG A 1 94 ? 20.062 31.453 16.547 1 94.44 94 ARG A C 1
ATOM 713 O O . ARG A 1 94 ? 19.859 31.422 17.766 1 94.44 94 ARG A O 1
ATOM 720 N N . ILE A 1 95 ? 19.125 31.594 15.68 1 94.31 95 ILE A N 1
ATOM 721 C CA . ILE A 1 95 ? 17.781 31.938 16.109 1 94.31 95 ILE A CA 1
ATOM 722 C C . ILE A 1 95 ? 17.109 30.719 16.75 1 94.31 95 ILE A C 1
ATOM 724 O O . ILE A 1 95 ? 16.078 30.844 17.391 1 94.31 95 ILE A O 1
ATOM 728 N N . THR A 1 96 ? 17.625 29.516 16.578 1 96.06 96 THR A N 1
ATOM 729 C CA . THR A 1 96 ? 17.062 28.297 17.141 1 96.06 96 THR A CA 1
ATOM 730 C C . THR A 1 96 ? 17.906 27.812 18.312 1 96.06 96 THR A C 1
ATOM 732 O O . THR A 1 96 ? 17.734 26.688 18.781 1 96.06 96 THR A O 1
ATOM 735 N N . GLY A 1 97 ? 18.906 28.609 18.75 1 95 97 GLY A N 1
ATOM 736 C CA . GLY A 1 97 ? 19.781 28.156 19.812 1 95 97 GLY A CA 1
ATOM 737 C C . GLY A 1 97 ? 20.625 26.969 19.422 1 95 97 GLY A C 1
ATOM 738 O O . GLY A 1 97 ? 20.688 25.984 20.156 1 95 97 GLY A O 1
ATOM 739 N N . ASP A 1 98 ? 21.141 27.047 18.297 1 95.88 98 ASP A N 1
ATOM 740 C CA . ASP A 1 98 ? 21.984 25.984 17.734 1 95.88 98 ASP A CA 1
ATOM 741 C C . ASP A 1 98 ? 21.188 24.688 17.609 1 95.88 98 ASP A C 1
ATOM 743 O O . ASP A 1 98 ? 21.672 23.625 18.016 1 95.88 98 ASP A O 1
ATOM 747 N N . PHE A 1 99 ? 19.953 24.859 17.156 1 95.94 99 PHE A N 1
ATOM 748 C CA . PHE A 1 99 ? 19.078 23.703 16.969 1 95.94 99 PHE A CA 1
ATOM 749 C C . PHE A 1 99 ? 19 22.875 18.25 1 95.94 99 PHE A C 1
ATOM 751 O O . PHE A 1 99 ? 19.219 21.672 18.219 1 95.94 99 PHE A O 1
ATOM 758 N N . ASP A 1 100 ? 18.609 23.547 19.281 1 96.06 100 ASP A N 1
ATOM 759 C CA . ASP A 1 100 ? 18.438 22.906 20.578 1 96.06 100 ASP A CA 1
ATOM 760 C C . ASP A 1 100 ? 17.391 21.797 20.516 1 96.06 100 ASP A C 1
ATOM 762 O O . ASP A 1 100 ? 16.203 22.078 20.422 1 96.06 100 ASP A O 1
ATOM 766 N N . ASP A 1 101 ? 17.797 20.594 20.688 1 93.25 101 ASP A N 1
ATOM 767 C CA . ASP A 1 101 ? 16.969 19.422 20.453 1 93.25 101 ASP A CA 1
ATOM 768 C C . ASP A 1 101 ? 16.031 19.172 21.625 1 93.25 101 ASP A C 1
ATOM 770 O O . ASP A 1 101 ? 15.188 18.266 21.578 1 93.25 101 ASP A O 1
ATOM 774 N N . ARG A 1 102 ? 16.266 20.016 22.781 1 93.12 102 ARG A N 1
ATOM 775 C CA . ARG A 1 102 ? 15.289 19.906 23.859 1 93.12 102 ARG A CA 1
ATOM 776 C C . ARG A 1 102 ? 13.945 20.484 23.438 1 93.12 102 ARG A C 1
ATOM 778 O O . ARG A 1 102 ? 13.883 21.453 22.672 1 93.12 102 ARG A O 1
ATOM 785 N N . PRO A 1 103 ? 12.859 19.797 23.891 1 92.38 103 PRO A N 1
ATOM 786 C CA . PRO A 1 103 ? 11.539 20.344 23.562 1 92.38 103 PRO A CA 1
ATOM 787 C C . PRO A 1 103 ? 11.352 21.781 24.062 1 92.38 103 PRO A C 1
ATOM 789 O O . PRO A 1 103 ? 11.953 22.172 25.062 1 92.38 103 PRO A O 1
ATOM 792 N N . VAL A 1 104 ? 10.516 22.484 23.391 1 91.06 104 VAL A N 1
ATOM 793 C CA . VAL A 1 104 ? 10.211 23.859 23.766 1 91.06 104 VAL A CA 1
ATOM 794 C C . VAL A 1 104 ? 9.672 23.906 25.188 1 91.06 104 VAL A C 1
ATOM 796 O O . VAL A 1 104 ? 9.961 24.844 25.938 1 91.06 104 VAL A O 1
ATOM 799 N N . SER A 1 105 ? 8.883 22.922 25.578 1 86.69 105 SER A N 1
ATOM 800 C CA . SER A 1 105 ? 8.32 22.844 26.922 1 86.69 105 SER A CA 1
ATOM 801 C C . SER A 1 105 ? 9.422 22.781 27.969 1 86.69 105 SER A C 1
ATOM 803 O O . SER A 1 105 ? 9.227 23.203 29.109 1 86.69 105 SER A O 1
ATOM 805 N N . ASP A 1 106 ? 10.602 22.344 27.594 1 92.44 106 ASP A N 1
ATOM 806 C CA . ASP A 1 106 ? 11.727 22.188 28.516 1 92.44 106 ASP A CA 1
ATOM 807 C C . ASP A 1 106 ? 12.742 23.312 28.344 1 92.44 106 ASP A C 1
ATOM 809 O O . ASP A 1 106 ? 13.883 23.203 28.797 1 92.44 106 ASP A O 1
ATOM 813 N N . GLY A 1 107 ? 12.328 24.25 27.578 1 91.69 107 GLY A N 1
ATOM 814 C CA . GLY A 1 107 ? 13.188 25.422 27.406 1 91.69 107 GLY A CA 1
ATOM 815 C C . GLY A 1 107 ? 14.047 25.344 26.156 1 91.69 107 GLY A C 1
ATOM 816 O O . GLY A 1 107 ? 14.875 26.219 25.922 1 91.69 107 GLY A O 1
ATOM 817 N N . GLY A 1 108 ? 13.844 24.297 25.422 1 94.69 108 GLY A N 1
ATOM 818 C CA . GLY A 1 108 ? 14.57 24.172 24.172 1 94.69 108 GLY A CA 1
ATOM 819 C C . GLY A 1 108 ? 13.844 24.781 22.984 1 94.69 108 GLY A C 1
ATOM 820 O O . GLY A 1 108 ? 13.047 25.719 23.156 1 94.69 108 GLY A O 1
ATOM 821 N N . SER A 1 109 ? 14.227 24.312 21.719 1 96.12 109 SER A N 1
ATOM 822 C CA . SER A 1 109 ? 13.656 24.922 20.516 1 96.12 109 SER A CA 1
ATOM 823 C C . SER A 1 109 ? 12.922 23.891 19.672 1 96.12 109 SER A C 1
ATOM 825 O O . SER A 1 109 ? 12.234 24.234 18.719 1 96.12 109 SER A O 1
ATOM 827 N N . ARG A 1 110 ? 12.961 22.625 20.016 1 95.5 110 ARG A N 1
ATOM 828 C CA . ARG A 1 110 ? 12.375 21.578 19.172 1 95.5 110 ARG A CA 1
ATOM 829 C C . ARG A 1 110 ? 10.859 21.562 19.281 1 95.5 110 ARG A C 1
ATOM 831 O O . ARG A 1 110 ? 10.305 21.484 20.391 1 95.5 110 ARG A O 1
ATOM 838 N N . LEU A 1 111 ? 10.234 21.688 18.188 1 92.12 111 LEU A N 1
ATOM 839 C CA . LEU A 1 111 ? 8.773 21.656 18.109 1 92.12 111 LEU A CA 1
ATOM 840 C C . LEU A 1 111 ? 8.273 20.25 17.797 1 92.12 111 LEU A C 1
ATOM 842 O O . LEU A 1 111 ? 7.211 19.844 18.281 1 92.12 111 LEU A O 1
ATOM 846 N N . GLY A 1 112 ? 8.953 19.562 16.953 1 87.06 112 GLY A N 1
ATOM 847 C CA . GLY A 1 112 ? 8.555 18.219 16.562 1 87.06 112 GLY A CA 1
ATOM 848 C C . GLY A 1 112 ? 9.531 17.562 15.602 1 87.06 112 GLY A C 1
ATOM 849 O O . GLY A 1 112 ? 10.469 18.219 15.125 1 87.06 112 GLY A O 1
ATOM 850 N N . GLU A 1 113 ? 9.344 16.266 15.5 1 81.88 113 GLU A N 1
ATOM 851 C CA . GLU A 1 113 ? 10.18 15.484 14.594 1 81.88 113 GLU A CA 1
ATOM 852 C C . GLU A 1 113 ? 9.336 14.562 13.719 1 81.88 113 GLU A C 1
ATOM 854 O O . GLU A 1 113 ? 8.367 13.969 14.188 1 81.88 113 GLU A O 1
ATOM 859 N N . GLY A 1 114 ? 9.648 14.602 12.445 1 71.31 114 GLY A N 1
ATOM 860 C CA . GLY A 1 114 ? 8.992 13.688 11.523 1 71.31 114 GLY A CA 1
ATOM 861 C C . GLY A 1 114 ? 9.961 12.938 10.625 1 71.31 114 GLY A C 1
ATOM 862 O O . GLY A 1 114 ? 11.172 12.969 10.859 1 71.31 114 GLY A O 1
ATOM 863 N N . GLY A 1 115 ? 9.461 12.141 9.688 1 64.75 115 GLY A N 1
ATOM 864 C CA . GLY A 1 115 ? 10.266 11.32 8.805 1 64.75 115 GLY A CA 1
ATOM 865 C C . GLY A 1 115 ? 11.242 12.133 7.965 1 64.75 115 GLY A C 1
ATOM 866 O O . GLY A 1 115 ? 12.305 11.641 7.582 1 64.75 115 GLY A O 1
ATOM 867 N N . PHE A 1 116 ? 10.891 13.406 7.801 1 69.38 116 PHE A N 1
ATOM 868 C CA . PHE A 1 116 ? 11.703 14.156 6.855 1 69.38 116 PHE A CA 1
ATOM 869 C C . PHE A 1 116 ? 12.57 15.18 7.582 1 69.38 116 PHE A C 1
ATOM 871 O O . PHE A 1 116 ? 13.367 15.883 6.957 1 69.38 116 PHE A O 1
ATOM 878 N N . GLY A 1 117 ? 12.367 15.367 8.898 1 81.94 117 GLY A N 1
ATOM 879 C CA . GLY A 1 117 ? 13.211 16.328 9.602 1 81.94 117 GLY A CA 1
ATOM 880 C C . GLY A 1 117 ? 12.648 16.734 10.945 1 81.94 117 GLY A C 1
ATOM 881 O O . GLY A 1 117 ? 11.633 16.203 11.391 1 81.94 117 GLY A O 1
ATOM 882 N N . THR A 1 118 ? 13.438 17.609 11.516 1 90.94 118 THR A N 1
ATOM 883 C CA . THR A 1 118 ? 13.086 18.156 12.828 1 90.94 118 THR A CA 1
ATOM 884 C C . THR A 1 118 ? 12.719 19.625 12.719 1 90.94 118 THR A C 1
ATOM 886 O O . THR A 1 118 ? 13.328 20.375 11.953 1 90.94 118 THR A O 1
ATOM 889 N N . VAL A 1 119 ? 11.727 20.016 13.438 1 94.94 119 VAL A N 1
ATOM 890 C CA . VAL A 1 119 ? 11.258 21.391 13.375 1 94.94 119 VAL A CA 1
ATOM 891 C C . VAL A 1 119 ? 11.602 22.125 14.672 1 94.94 119 VAL A C 1
ATOM 893 O O . VAL A 1 119 ? 11.375 21.594 15.766 1 94.94 119 VAL A O 1
ATOM 896 N N . TYR A 1 120 ? 12.164 23.359 14.539 1 96.44 120 TYR A N 1
ATOM 897 C CA . TYR A 1 120 ? 12.602 24.156 15.68 1 96.44 120 TYR A CA 1
ATOM 898 C C . TYR A 1 120 ? 11.906 25.516 15.695 1 96.44 120 TYR A C 1
ATOM 900 O O . TYR A 1 120 ? 11.656 26.109 14.641 1 96.44 120 TYR A O 1
ATOM 908 N N . LYS A 1 121 ? 11.68 25.953 16.875 1 96.88 121 LYS A N 1
ATOM 909 C CA . LYS A 1 121 ? 11.156 27.312 17.047 1 96.88 121 LYS A CA 1
ATOM 910 C C . LYS A 1 121 ? 12.289 28.344 17.031 1 96.88 121 LYS A C 1
ATOM 912 O O . LYS A 1 121 ? 13.352 28.109 17.625 1 96.88 121 LYS A O 1
ATOM 917 N N . GLY A 1 122 ? 12.109 29.391 16.297 1 95.56 122 GLY A N 1
ATOM 918 C CA . GLY A 1 122 ? 13.047 30.516 16.266 1 95.56 122 GLY A CA 1
ATOM 919 C C . GLY A 1 122 ? 12.367 31.859 16.312 1 95.56 122 GLY A C 1
ATOM 920 O O . GLY A 1 122 ? 11.133 31.953 16.266 1 95.56 122 GLY A O 1
ATOM 921 N N . LEU A 1 123 ? 13.234 32.844 16.469 1 92.88 123 LEU A N 1
ATOM 922 C CA . LEU A 1 123 ? 12.758 34.219 16.469 1 92.88 123 LEU A CA 1
ATOM 923 C C . LEU A 1 123 ? 13.492 35.062 15.406 1 92.88 123 LEU A C 1
ATOM 925 O O . LEU A 1 123 ? 14.719 35.156 15.445 1 92.88 123 LEU A O 1
ATOM 929 N N . LEU A 1 124 ? 12.75 35.469 14.445 1 87.5 124 LEU A N 1
ATOM 930 C CA . LEU A 1 124 ? 13.25 36.344 13.398 1 87.5 124 LEU A CA 1
ATOM 931 C C . LEU A 1 124 ? 12.609 37.719 13.492 1 87.5 124 LEU A C 1
ATOM 933 O O . LEU A 1 124 ? 11.414 37.875 13.234 1 87.5 124 LEU A O 1
ATOM 937 N N . ASP A 1 125 ? 13.391 38.812 13.727 1 83.75 125 ASP A N 1
ATOM 938 C CA . ASP A 1 125 ? 12.883 40.188 13.883 1 83.75 125 ASP A CA 1
ATOM 939 C C . ASP A 1 125 ? 11.656 40.219 14.789 1 83.75 125 ASP A C 1
ATOM 941 O O . ASP A 1 125 ? 10.609 40.719 14.414 1 83.75 125 ASP A O 1
ATOM 945 N N . ASN A 1 126 ? 11.664 39.5 15.875 1 86.12 126 ASN A N 1
ATOM 946 C CA . ASN A 1 126 ? 10.664 39.438 16.938 1 86.12 126 ASN A CA 1
ATOM 947 C C . ASN A 1 126 ? 9.422 38.688 16.484 1 86.12 126 ASN A C 1
ATOM 949 O O . ASN A 1 126 ? 8.352 38.812 17.094 1 86.12 126 ASN A O 1
ATOM 953 N N . ARG A 1 127 ? 9.578 38.031 15.438 1 90.5 127 ARG A N 1
ATOM 954 C CA . AR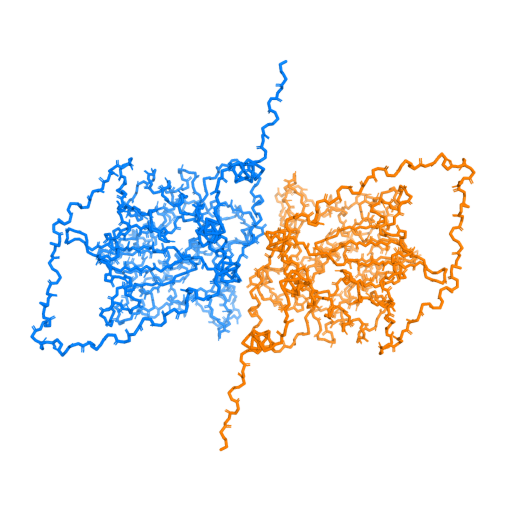G A 1 127 ? 8.5 37.156 14.977 1 90.5 127 ARG A CA 1
ATOM 955 C C . ARG A 1 127 ? 8.891 35.688 15.117 1 90.5 127 ARG A C 1
ATOM 957 O O . ARG A 1 127 ? 10 35.281 14.758 1 90.5 127 ARG A O 1
ATOM 964 N N . ALA A 1 128 ? 7.961 35 15.648 1 94.81 128 ALA A N 1
ATOM 965 C CA . ALA A 1 128 ? 8.219 33.562 15.828 1 94.81 128 ALA A CA 1
ATOM 966 C C . ALA A 1 128 ? 8.172 32.844 14.492 1 94.81 128 ALA A C 1
ATOM 968 O O . ALA A 1 128 ? 7.316 33.094 13.648 1 94.81 128 ALA A O 1
ATOM 969 N N . VAL A 1 129 ? 9.148 31.969 14.281 1 95.88 129 VAL A N 1
ATOM 970 C CA . VAL A 1 129 ? 9.211 31.156 13.062 1 95.88 129 VAL A CA 1
ATOM 971 C C . VAL A 1 129 ? 9.453 29.703 13.422 1 95.88 129 VAL A C 1
ATOM 973 O O . VAL A 1 129 ? 9.859 29.391 14.547 1 95.88 129 VAL A O 1
ATOM 976 N N . ALA A 1 130 ? 9.086 28.812 12.523 1 96.62 130 ALA A N 1
ATOM 977 C CA . ALA A 1 130 ? 9.406 27.391 12.602 1 96.62 130 ALA A CA 1
ATOM 978 C C . ALA A 1 130 ? 10.453 27 11.555 1 96.62 130 ALA A C 1
ATOM 980 O O . ALA A 1 130 ? 10.258 27.25 10.359 1 96.62 130 ALA A O 1
ATOM 981 N N . VAL A 1 131 ? 11.508 26.438 12.008 1 96.06 131 VAL A N 1
ATOM 982 C CA . VAL A 1 131 ? 12.602 26.047 11.133 1 96.06 131 VAL A CA 1
ATOM 983 C C . VAL A 1 131 ? 12.641 24.531 11 1 96.06 131 VAL A C 1
ATOM 985 O O . VAL A 1 131 ? 12.945 23.828 11.969 1 96.06 131 VAL A O 1
ATOM 988 N N . LYS A 1 132 ? 12.336 24.031 9.812 1 93.75 132 LYS A N 1
ATOM 989 C CA . LYS A 1 132 ? 12.438 22.609 9.523 1 93.75 132 LYS A CA 1
ATOM 990 C C . LYS A 1 132 ? 13.82 22.25 8.984 1 93.75 132 LYS A C 1
ATOM 992 O O . LYS A 1 132 ? 14.203 22.688 7.902 1 93.75 132 LYS A O 1
ATOM 997 N N . LYS A 1 133 ? 14.477 21.562 9.773 1 93.56 133 LYS A N 1
ATOM 998 C CA . LYS A 1 133 ? 15.781 21.062 9.375 1 93.56 133 LYS A CA 1
ATOM 999 C C . LYS A 1 133 ? 15.672 19.656 8.781 1 93.56 133 LYS A C 1
ATOM 1001 O O . LYS A 1 133 ? 15.273 18.719 9.477 1 93.56 133 LYS A O 1
ATOM 1006 N N . LEU A 1 134 ? 16.016 19.484 7.504 1 88.12 134 LEU A N 1
ATOM 1007 C CA . LEU A 1 134 ? 15.859 18.203 6.824 1 88.12 134 LEU A CA 1
ATOM 1008 C C . LEU A 1 134 ? 17.047 17.281 7.133 1 88.12 134 LEU A C 1
ATOM 1010 O O . LEU A 1 134 ? 18.203 17.703 7.078 1 88.12 134 LEU A O 1
ATOM 1014 N N . ASN A 1 135 ? 16.719 16.141 7.664 1 77.31 135 ASN A N 1
ATOM 1015 C CA . ASN A 1 135 ? 17.766 15.172 8 1 77.31 135 ASN A CA 1
ATOM 1016 C C . ASN A 1 135 ? 17.656 13.922 7.137 1 77.31 135 ASN A C 1
ATOM 1018 O O . ASN A 1 135 ? 16.562 13.508 6.762 1 77.31 135 ASN A O 1
ATOM 1022 N N . PRO A 1 136 ? 18.844 13.461 6.695 1 65.06 136 PRO A N 1
ATOM 1023 C CA . PRO A 1 136 ? 18.797 12.18 5.988 1 65.06 136 PRO A CA 1
ATOM 1024 C C . PRO A 1 136 ? 18.344 11.031 6.879 1 65.06 136 PRO A C 1
ATOM 1026 O O . PRO A 1 136 ? 18.797 10.914 8.023 1 65.06 136 PRO A O 1
ATOM 1029 N N . VAL A 1 137 ? 17.203 10.797 6.848 1 56.16 137 VAL A N 1
ATOM 1030 C CA . VAL A 1 137 ? 16.797 9.609 7.598 1 56.16 137 VAL A CA 1
ATOM 1031 C C . VAL A 1 137 ? 17.266 8.352 6.875 1 56.16 137 VAL A C 1
ATOM 1033 O O . VAL A 1 137 ? 17.547 8.383 5.676 1 56.16 137 VAL A O 1
ATOM 1036 N N . ASP A 1 138 ? 17.609 7.289 7.621 1 51.19 138 ASP A N 1
ATOM 1037 C CA . ASP A 1 138 ? 18.234 6.047 7.188 1 51.19 138 ASP A CA 1
ATOM 1038 C C . ASP A 1 138 ? 17.719 5.621 5.816 1 51.19 138 ASP A C 1
ATOM 1040 O O . ASP A 1 138 ? 18.484 5.098 4.996 1 51.19 138 ASP A O 1
ATOM 1044 N N . ASN A 1 139 ? 16.531 6.047 5.555 1 52 139 ASN A N 1
ATOM 1045 C CA . ASN A 1 139 ? 16.031 5.402 4.348 1 52 139 ASN A CA 1
ATOM 1046 C C . ASN A 1 139 ? 15.836 6.402 3.213 1 52 139 ASN A C 1
ATOM 1048 O O . ASN A 1 139 ? 15.281 6.066 2.166 1 52 139 ASN A O 1
ATOM 1052 N N . ILE A 1 140 ? 16.328 7.637 3.418 1 59.5 140 ILE A N 1
ATOM 1053 C CA . ILE A 1 140 ? 16.172 8.617 2.354 1 59.5 140 ILE A CA 1
ATOM 1054 C C . ILE A 1 140 ? 17.547 9.07 1.856 1 59.5 140 ILE A C 1
ATOM 1056 O O . ILE A 1 140 ? 18.391 9.477 2.65 1 59.5 140 ILE A O 1
ATOM 1060 N N . THR A 1 141 ? 17.719 8.891 0.531 1 61.53 141 THR A N 1
ATOM 1061 C CA . THR A 1 141 ? 18.969 9.336 -0.079 1 61.53 141 THR A CA 1
ATOM 1062 C C . THR A 1 141 ? 19.078 10.859 -0.045 1 61.53 141 THR A C 1
ATOM 1064 O O . THR A 1 141 ? 18.062 11.555 0.081 1 61.53 141 THR A O 1
ATOM 1067 N N . LEU A 1 142 ? 20.188 11.328 -0.07 1 66.94 142 LEU A N 1
ATOM 1068 C CA . LEU A 1 142 ? 20.438 12.766 -0.13 1 66.94 142 LEU A CA 1
ATOM 1069 C C . LEU A 1 142 ? 19.75 13.383 -1.344 1 66.94 142 LEU A C 1
ATOM 1071 O O . LEU A 1 142 ? 19.219 14.492 -1.265 1 66.94 142 LEU A O 1
ATOM 1075 N N . GLU A 1 143 ? 19.75 12.625 -2.367 1 71.56 143 GLU A N 1
ATOM 1076 C CA . GLU A 1 143 ? 19.094 13.094 -3.586 1 71.56 143 GLU A CA 1
ATOM 1077 C C . GLU A 1 143 ? 17.594 13.258 -3.381 1 71.56 143 GLU A C 1
ATOM 1079 O O . GLU A 1 143 ? 17.016 14.266 -3.805 1 71.56 143 GLU A O 1
ATOM 1084 N N . GLU A 1 144 ? 17.094 12.32 -2.697 1 71.38 144 GLU A N 1
ATOM 1085 C CA . GLU A 1 144 ? 15.656 12.383 -2.42 1 71.38 144 GLU A CA 1
ATOM 1086 C C . GLU A 1 144 ? 15.32 13.57 -1.52 1 71.38 144 GLU A C 1
ATOM 1088 O O . GLU A 1 144 ? 14.281 14.211 -1.692 1 71.38 144 GLU A O 1
ATOM 1093 N N . LEU A 1 145 ? 16.172 13.82 -0.645 1 76.19 145 LEU A N 1
ATOM 1094 C CA . LEU A 1 145 ? 15.984 14.938 0.269 1 76.19 145 LEU A CA 1
ATOM 1095 C C . LEU A 1 145 ? 16 16.266 -0.487 1 76.19 145 LEU A C 1
ATOM 1097 O O . LEU A 1 145 ? 15.172 17.141 -0.229 1 76.19 145 LEU A O 1
ATOM 1101 N N . HIS A 1 146 ? 16.828 16.391 -1.456 1 79 146 HIS A N 1
ATOM 1102 C CA . HIS A 1 146 ? 16.938 17.609 -2.25 1 79 146 HIS A CA 1
ATOM 1103 C C . HIS A 1 146 ? 15.711 17.797 -3.139 1 79 146 HIS A C 1
ATOM 1105 O O . HIS A 1 146 ? 15.25 18.922 -3.334 1 79 146 HIS A O 1
ATOM 1111 N N . VAL A 1 147 ? 15.336 16.688 -3.584 1 79 147 VAL A N 1
ATOM 1112 C CA . VAL A 1 147 ? 14.141 16.75 -4.426 1 79 147 VAL A CA 1
ATOM 1113 C C . VAL A 1 147 ? 12.961 17.25 -3.604 1 79 147 VAL A C 1
ATOM 1115 O O . VAL A 1 147 ? 12.219 18.141 -4.047 1 79 147 VAL A O 1
ATOM 1118 N N . GLN A 1 148 ? 12.805 16.719 -2.438 1 80.44 148 GLN A N 1
ATOM 1119 C CA . GLN A 1 148 ? 11.711 17.125 -1.564 1 80.44 148 GLN A CA 1
ATOM 1120 C C . GLN A 1 148 ? 11.844 18.594 -1.165 1 80.44 148 GLN A C 1
ATOM 1122 O O . GLN A 1 148 ? 10.859 19.328 -1.131 1 80.44 148 GLN A O 1
ATOM 1127 N N . PHE A 1 149 ? 13.031 19 -0.882 1 86 149 PHE A N 1
ATOM 1128 C CA . PHE A 1 149 ? 13.344 20.359 -0.504 1 86 149 PHE A CA 1
ATOM 1129 C C . PHE A 1 149 ? 12.961 21.344 -1.613 1 86 149 PHE A C 1
ATOM 1131 O O . PHE A 1 149 ? 12.25 22.312 -1.37 1 86 149 PHE A O 1
ATOM 1138 N N . ASN A 1 150 ? 13.359 21 -2.807 1 85.38 150 ASN A N 1
ATOM 1139 C CA . ASN A 1 150 ? 13.086 21.875 -3.949 1 85.38 150 ASN A CA 1
ATOM 1140 C C . ASN A 1 150 ? 11.602 21.891 -4.293 1 85.38 150 ASN A C 1
ATOM 1142 O O . ASN A 1 150 ? 11.062 22.938 -4.668 1 85.38 150 ASN A O 1
ATOM 1146 N N . GLN A 1 151 ? 11 20.734 -4.148 1 84.06 151 GLN A N 1
ATOM 1147 C CA . GLN A 1 151 ? 9.57 20.656 -4.426 1 84.06 151 GLN A CA 1
ATOM 1148 C C . GLN A 1 151 ? 8.773 21.531 -3.469 1 84.06 151 GLN A C 1
ATOM 1150 O O . GLN A 1 151 ? 7.844 22.219 -3.887 1 84.06 151 GLN A O 1
ATOM 1155 N N . GLU A 1 152 ? 9.125 21.422 -2.25 1 87.81 152 GLU A N 1
ATOM 1156 C CA . GLU A 1 152 ? 8.422 22.219 -1.244 1 87.81 152 GLU A CA 1
ATOM 1157 C C . GLU A 1 152 ? 8.602 23.703 -1.489 1 87.81 152 GLU A C 1
ATOM 1159 O O . GLU A 1 152 ? 7.633 24.469 -1.444 1 87.81 152 GLU A O 1
ATOM 1164 N N . ILE A 1 153 ? 9.758 24.156 -1.836 1 87.5 153 ILE A N 1
ATOM 1165 C CA . ILE A 1 153 ? 10.039 25.562 -2.104 1 87.5 153 ILE A CA 1
ATOM 1166 C C . ILE A 1 153 ? 9.25 26.016 -3.324 1 87.5 153 ILE A C 1
ATOM 1168 O O . ILE A 1 153 ? 8.578 27.047 -3.279 1 87.5 153 ILE A O 1
ATOM 1172 N N . GLN A 1 154 ? 9.297 25.234 -4.336 1 86.06 154 GLN A N 1
ATOM 1173 C CA . GLN A 1 154 ? 8.625 25.594 -5.574 1 86.06 154 GLN A CA 1
ATOM 1174 C C . GLN A 1 154 ? 7.117 25.703 -5.367 1 86.06 154 GLN A C 1
ATOM 1176 O O . GLN A 1 154 ? 6.48 26.641 -5.855 1 86.06 154 GLN A O 1
ATOM 1181 N N . THR A 1 155 ? 6.613 24.75 -4.656 1 87.81 155 THR A N 1
ATOM 1182 C CA . THR A 1 155 ? 5.172 24.719 -4.414 1 87.81 155 THR A CA 1
ATOM 1183 C C . THR A 1 155 ? 4.73 25.938 -3.619 1 87.81 155 THR A C 1
ATOM 1185 O O . THR A 1 155 ? 3.766 26.609 -3.988 1 87.81 155 THR A O 1
ATOM 1188 N N . LEU A 1 156 ? 5.477 26.266 -2.604 1 88.62 156 LEU A N 1
ATOM 1189 C CA . LEU A 1 156 ? 5.059 27.328 -1.695 1 88.62 156 LEU A CA 1
ATOM 1190 C C . LEU A 1 156 ? 5.406 28.703 -2.266 1 88.62 156 LEU A C 1
ATOM 1192 O O . LEU A 1 156 ? 4.879 29.719 -1.809 1 88.62 156 LEU A O 1
ATOM 1196 N N . GLN A 1 157 ? 6.273 28.672 -3.246 1 86.06 157 GLN A N 1
ATOM 1197 C CA . GLN A 1 157 ? 6.52 29.922 -3.973 1 86.06 157 GLN A CA 1
ATOM 1198 C C . GLN A 1 157 ? 5.375 30.234 -4.934 1 86.06 157 GLN A C 1
ATOM 1200 O O . GLN A 1 157 ? 5.055 31.391 -5.172 1 86.06 157 GLN A O 1
ATOM 1205 N N . THR A 1 158 ? 4.762 29.234 -5.383 1 87.31 158 THR A N 1
ATOM 1206 C CA . THR A 1 158 ? 3.768 29.391 -6.441 1 87.31 158 THR A CA 1
ATOM 1207 C C . THR A 1 158 ? 2.361 29.469 -5.852 1 87.31 158 THR A C 1
ATOM 1209 O O . THR A 1 158 ? 1.513 30.203 -6.355 1 87.31 158 THR A O 1
ATOM 1212 N N . LEU A 1 159 ? 2.148 28.75 -4.828 1 91.19 159 LEU A N 1
ATOM 1213 C CA . LEU A 1 159 ? 0.799 28.625 -4.285 1 91.19 159 LEU A CA 1
ATOM 1214 C C . LEU A 1 159 ? 0.658 29.438 -3.004 1 91.19 159 LEU A C 1
ATOM 1216 O O . LEU A 1 159 ? 1.398 29.219 -2.041 1 91.19 159 LEU A O 1
ATOM 1220 N N . LYS A 1 160 ? -0.281 30.391 -3.064 1 92.19 160 LYS A N 1
ATOM 1221 C CA . LYS A 1 160 ? -0.591 31.219 -1.908 1 92.19 160 LYS A CA 1
ATOM 1222 C C . LYS A 1 160 ? -2.08 31.172 -1.577 1 92.19 160 LYS A C 1
ATOM 1224 O O . LYS A 1 160 ? -2.92 31.5 -2.42 1 92.19 160 LYS A O 1
ATOM 1229 N N . HIS A 1 161 ? -2.357 30.734 -0.412 1 95.94 161 HIS A N 1
ATOM 1230 C CA . HIS A 1 161 ? -3.732 30.594 0.057 1 95.94 161 HIS A CA 1
ATOM 1231 C C . HIS A 1 161 ? -3.807 30.688 1.578 1 95.94 161 HIS A C 1
ATOM 1233 O O . HIS A 1 161 ? -2.867 30.297 2.273 1 95.94 161 HIS A O 1
ATOM 1239 N N . GLU A 1 162 ? -4.875 31.141 2.094 1 97.12 162 GLU A N 1
ATOM 1240 C CA . GLU A 1 162 ? -5.047 31.328 3.531 1 97.12 162 GLU A CA 1
ATOM 1241 C C . GLU A 1 162 ? -4.949 30 4.281 1 97.12 162 GLU A C 1
ATOM 1243 O O . GLU A 1 162 ? -4.594 29.969 5.461 1 97.12 162 GLU A O 1
ATOM 1248 N N . ASN A 1 163 ? -5.25 28.906 3.613 1 98.38 163 ASN A N 1
ATOM 1249 C CA . ASN A 1 163 ? -5.258 27.594 4.27 1 98.38 163 ASN A CA 1
ATOM 1250 C C . ASN A 1 163 ? -4.016 26.781 3.914 1 98.38 163 ASN A C 1
ATOM 1252 O O . ASN A 1 163 ? -4 25.562 4.074 1 98.38 163 ASN A O 1
ATOM 1256 N N . LEU A 1 164 ? -2.965 27.391 3.396 1 97.31 164 LEU A N 1
ATOM 1257 C CA . LEU A 1 164 ? -1.634 26.812 3.213 1 97.31 164 LEU A CA 1
ATOM 1258 C C . LEU A 1 164 ? -0.607 27.547 4.074 1 97.31 164 LEU A C 1
ATOM 1260 O O . LEU A 1 164 ? -0.698 28.766 4.262 1 97.31 164 LEU A O 1
ATOM 1264 N N . VAL A 1 165 ? 0.294 26.812 4.59 1 96.12 165 VAL A N 1
ATOM 1265 C CA . VAL A 1 165 ? 1.347 27.438 5.379 1 96.12 165 VAL A CA 1
ATOM 1266 C C . VAL A 1 165 ? 2.113 28.438 4.512 1 96.12 165 VAL A C 1
ATOM 1268 O O . VAL A 1 165 ? 2.217 28.266 3.297 1 96.12 165 VAL A O 1
ATOM 1271 N N . ASP A 1 166 ? 2.643 29.375 5.238 1 91.31 166 ASP A N 1
ATOM 1272 C CA . ASP A 1 166 ? 3.416 30.406 4.566 1 91.31 166 ASP A CA 1
ATOM 1273 C C . ASP A 1 166 ? 4.914 30.219 4.812 1 91.31 166 ASP A C 1
ATOM 1275 O O . ASP A 1 166 ? 5.359 30.203 5.961 1 91.31 166 ASP A O 1
ATOM 1279 N N . MET A 1 167 ? 5.574 30.125 3.752 1 91.88 167 MET A N 1
ATOM 1280 C CA . MET A 1 167 ? 7.023 30 3.861 1 91.88 167 MET A CA 1
ATOM 1281 C C . MET A 1 167 ? 7.695 31.359 3.916 1 91.88 167 MET A C 1
ATOM 1283 O O . MET A 1 167 ? 7.395 32.25 3.102 1 91.88 167 MET A O 1
ATOM 1287 N N . VAL A 1 168 ? 8.547 31.516 4.855 1 91.31 168 VAL A N 1
ATOM 1288 C CA . VAL A 1 168 ? 9.297 32.75 5.039 1 91.31 168 VAL A CA 1
ATOM 1289 C C . VAL A 1 168 ? 10.586 32.719 4.227 1 91.31 168 VAL A C 1
ATOM 1291 O O . VAL A 1 168 ? 11.016 33.719 3.674 1 91.31 168 VAL A O 1
ATOM 1294 N N . GLY A 1 169 ? 11.156 31.516 4.176 1 92 169 GLY A N 1
ATOM 1295 C CA . GLY A 1 169 ? 12.406 31.375 3.445 1 92 169 GLY A CA 1
ATOM 1296 C C . GLY A 1 169 ? 13.023 30 3.59 1 92 169 GLY A C 1
ATOM 1297 O O . GLY A 1 169 ? 12.336 29.031 3.936 1 92 169 GLY A O 1
ATOM 1298 N N . PHE A 1 170 ? 14.297 29.906 3.109 1 93 170 PHE A N 1
ATOM 1299 C CA . PHE A 1 170 ? 15.008 28.641 3.18 1 93 170 PHE A CA 1
ATOM 1300 C C . PHE A 1 170 ? 16.516 28.859 3.291 1 93 170 PHE A C 1
ATOM 1302 O O . PHE A 1 170 ? 16.984 30 3.164 1 93 170 PHE A O 1
ATOM 1309 N N . SER A 1 171 ? 17.188 27.875 3.715 1 92.31 171 SER A N 1
ATOM 1310 C CA . SER A 1 171 ? 18.641 27.844 3.746 1 92.31 171 SER A CA 1
ATOM 1311 C C . SER A 1 171 ? 19.172 26.578 3.086 1 92.31 171 SER A C 1
ATOM 1313 O O . SER A 1 171 ? 18.641 25.484 3.283 1 92.31 171 SER A O 1
ATOM 1315 N N . CYS A 1 172 ? 20.203 26.766 2.258 1 88.69 172 CYS A N 1
ATOM 1316 C CA . CYS A 1 172 ? 20.781 25.609 1.582 1 88.69 172 CYS A CA 1
ATOM 1317 C C . CYS A 1 172 ? 22.297 25.688 1.564 1 88.69 172 CYS A C 1
ATOM 1319 O O . CYS A 1 172 ? 22.953 25.062 0.729 1 88.69 172 CYS A O 1
ATOM 1321 N N . ASP A 1 173 ? 22.875 26.406 2.408 1 87.44 173 ASP A N 1
ATOM 1322 C CA . ASP A 1 173 ? 24.328 26.594 2.404 1 87.44 173 ASP A CA 1
ATOM 1323 C C . ASP A 1 173 ? 24.969 25.891 3.592 1 87.44 173 ASP A C 1
ATOM 1325 O O . ASP A 1 173 ? 26.172 26.031 3.83 1 87.44 173 ASP A O 1
ATOM 1329 N N . GLY A 1 174 ? 24.281 25.25 4.398 1 87.25 174 GLY A N 1
ATOM 1330 C CA . GLY A 1 174 ? 24.781 24.531 5.559 1 87.25 174 GLY A CA 1
ATOM 1331 C C . GLY A 1 174 ? 24.766 23.031 5.379 1 87.25 174 GLY A C 1
ATOM 1332 O O . GLY A 1 174 ? 24.594 22.531 4.262 1 87.25 174 GLY A O 1
ATOM 1333 N N . PRO A 1 175 ? 25 22.312 6.484 1 87.31 175 PRO A N 1
ATOM 1334 C CA . PRO A 1 175 ? 25.047 20.859 6.445 1 87.31 175 PRO A CA 1
ATOM 1335 C C . PRO A 1 175 ? 23.688 20.234 6.125 1 87.31 175 PRO A C 1
ATOM 1337 O O . PRO A 1 175 ? 23.609 19.125 5.59 1 87.31 175 PRO A O 1
ATOM 1340 N N . HIS A 1 176 ? 22.656 20.969 6.535 1 89.62 176 HIS A N 1
ATOM 1341 C CA . HIS A 1 176 ? 21.297 20.5 6.273 1 89.62 176 HIS A CA 1
ATOM 1342 C C . HIS A 1 176 ? 20.453 21.594 5.645 1 89.62 176 HIS A C 1
ATOM 1344 O O . HIS A 1 176 ? 20.5 22.75 6.078 1 89.62 176 HIS A O 1
ATOM 1350 N N . PRO A 1 177 ? 19.719 21.188 4.625 1 91.31 177 PRO A N 1
ATOM 1351 C CA . PRO A 1 177 ? 18.75 22.172 4.133 1 91.31 177 PRO A CA 1
ATOM 1352 C C . PRO A 1 177 ? 17.672 22.516 5.16 1 91.31 177 PRO A C 1
ATOM 1354 O O . PRO A 1 177 ? 17.234 21.641 5.906 1 91.31 177 PRO A O 1
ATOM 1357 N N . CYS A 1 178 ? 17.297 23.766 5.188 1 93.94 178 CYS A N 1
ATOM 1358 C CA . CYS A 1 178 ? 16.281 24.203 6.141 1 93.94 178 CYS A CA 1
ATOM 1359 C C . CYS A 1 178 ? 15.18 24.984 5.441 1 93.94 178 CYS A C 1
ATOM 1361 O O . CYS A 1 178 ? 15.445 25.75 4.508 1 93.94 178 CYS A O 1
ATOM 1363 N N . LEU A 1 179 ? 14.039 24.75 5.879 1 94.06 179 LEU A N 1
ATOM 1364 C CA . LEU A 1 179 ? 12.875 25.531 5.477 1 94.06 179 LEU A CA 1
ATOM 1365 C C . LEU A 1 179 ? 12.336 26.359 6.641 1 94.06 179 LEU A C 1
ATOM 1367 O O . LEU A 1 179 ? 12.297 25.875 7.777 1 94.06 179 LEU A O 1
ATOM 1371 N N . VAL A 1 180 ? 11.969 27.594 6.391 1 94.5 180 VAL A N 1
ATOM 1372 C CA . VAL A 1 180 ? 11.508 28.5 7.438 1 94.5 180 VAL A CA 1
ATOM 1373 C C . VAL A 1 180 ? 10.055 28.891 7.176 1 94.5 180 VAL A C 1
ATOM 1375 O O . VAL A 1 180 ? 9.727 29.391 6.094 1 94.5 180 VAL A O 1
ATOM 1378 N N . TYR A 1 181 ? 9.219 28.688 8.195 1 94.94 181 TYR A N 1
ATOM 1379 C CA . TYR A 1 181 ? 7.793 28.984 8.094 1 94.94 181 TYR A CA 1
ATOM 1380 C C . TYR A 1 181 ? 7.352 29.922 9.203 1 94.94 181 TYR A C 1
ATOM 1382 O O . TYR A 1 181 ? 8.031 30.047 10.227 1 94.94 181 TYR A O 1
ATOM 1390 N N . VAL A 1 182 ? 6.281 30.594 8.93 1 94.25 182 VAL A N 1
ATOM 1391 C CA . VAL A 1 182 ? 5.617 31.281 10.031 1 94.25 182 VAL A CA 1
ATOM 1392 C C . VAL A 1 182 ? 5.215 30.266 11.102 1 94.25 182 VAL A C 1
ATOM 1394 O O . VAL A 1 182 ? 4.715 29.188 10.781 1 94.25 182 VAL A O 1
ATOM 1397 N N . PHE A 1 183 ? 5.441 30.594 12.305 1 95.94 183 PHE A N 1
ATOM 1398 C CA . PHE A 1 183 ? 5.137 29.703 13.422 1 95.94 183 PHE A CA 1
ATOM 1399 C C . PHE A 1 183 ? 3.629 29.562 13.609 1 95.94 183 PHE A C 1
ATOM 1401 O O . PHE A 1 183 ? 2.906 30.562 13.586 1 95.94 183 PHE A O 1
ATOM 1408 N N . MET A 1 184 ? 3.152 28.406 13.781 1 96.38 184 MET A N 1
ATOM 1409 C CA . MET A 1 184 ? 1.75 28.109 14.07 1 96.38 184 MET A CA 1
ATOM 1410 C C . MET A 1 184 ? 1.531 27.906 15.562 1 96.38 184 MET A C 1
ATOM 1412 O O . MET A 1 184 ? 1.829 26.828 16.094 1 96.38 184 MET A O 1
ATOM 1416 N N . ALA A 1 185 ? 0.895 28.781 16.156 1 94.62 185 ALA A N 1
ATOM 1417 C CA . ALA A 1 185 ? 0.867 28.891 17.609 1 94.62 185 ALA A CA 1
ATOM 1418 C C . ALA A 1 185 ? 0.071 27.75 18.25 1 94.62 185 ALA A C 1
ATOM 1420 O O . ALA A 1 185 ? 0.352 27.344 19.375 1 94.62 185 ALA A O 1
ATOM 1421 N N . ASN A 1 186 ? -0.901 27.25 17.516 1 96.5 186 ASN A N 1
ATOM 1422 C CA . ASN A 1 186 ? -1.742 26.219 18.109 1 96.5 186 ASN A CA 1
ATOM 1423 C C . ASN A 1 186 ? -1.323 24.828 17.656 1 96.5 186 ASN A C 1
ATOM 1425 O O . ASN A 1 186 ? -2.057 23.859 17.859 1 96.5 186 ASN A O 1
ATOM 1429 N N . GLY A 1 187 ? -0.194 24.703 17 1 94.44 187 GLY A N 1
ATOM 1430 C CA . GLY A 1 187 ? 0.379 23.406 16.656 1 94.44 187 GLY A CA 1
ATOM 1431 C C . GLY A 1 187 ? -0.421 22.656 15.609 1 94.44 187 GLY A C 1
ATOM 1432 O O . GLY A 1 187 ? -1.016 23.266 14.719 1 94.44 187 GLY A O 1
ATOM 1433 N N . SER A 1 188 ? -0.317 21.328 15.625 1 95.56 188 SER A N 1
ATOM 1434 C CA . SER A 1 188 ? -0.967 20.484 14.625 1 95.56 188 SER A CA 1
ATOM 1435 C C . SER A 1 188 ? -2.359 20.062 15.078 1 95.56 188 SER A C 1
ATOM 1437 O O . SER A 1 188 ? -2.641 20.031 16.281 1 95.56 188 SER A O 1
ATOM 1439 N N . LEU A 1 189 ? -3.188 19.766 14.133 1 98.12 189 LEU A N 1
ATOM 1440 C CA . LEU A 1 189 ? -4.504 19.219 14.43 1 98.12 189 LEU A CA 1
ATOM 1441 C C . LEU A 1 189 ? -4.375 17.906 15.219 1 98.12 189 LEU A C 1
ATOM 1443 O O . LEU A 1 189 ? -5.148 17.656 16.141 1 98.12 189 LEU A O 1
ATOM 1447 N N . LEU A 1 190 ? -3.383 17.078 14.867 1 95.62 190 LEU A N 1
ATOM 1448 C CA . LEU A 1 190 ? -3.127 15.836 15.57 1 95.62 190 LEU A CA 1
ATOM 1449 C C . LEU A 1 190 ? -2.93 16.078 17.062 1 95.62 190 LEU A C 1
ATOM 1451 O O . LEU A 1 190 ? -3.582 15.445 17.891 1 95.62 190 LEU A O 1
ATOM 1455 N N . ASP A 1 191 ? -2.127 17.031 17.422 1 93.56 191 ASP A N 1
ATOM 1456 C CA . ASP A 1 191 ? -1.812 17.328 18.812 1 93.56 191 ASP A CA 1
ATOM 1457 C C . ASP A 1 191 ? -3.027 17.906 19.531 1 93.56 191 ASP A C 1
ATOM 1459 O O . ASP A 1 191 ? -3.27 17.594 20.703 1 93.56 191 ASP A O 1
ATOM 1463 N N . ARG A 1 192 ? -3.754 18.75 18.875 1 96.69 192 ARG A N 1
ATOM 1464 C CA . ARG A 1 192 ? -4.883 19.422 19.5 1 96.69 192 ARG A CA 1
ATOM 1465 C C . ARG A 1 192 ? -6.023 18.453 19.766 1 96.69 192 ARG A C 1
ATOM 1467 O O . ARG A 1 192 ? -6.688 18.531 20.812 1 96.69 192 ARG A O 1
ATOM 1474 N N . LEU A 1 193 ? -6.203 17.516 18.844 1 97.38 193 LEU A N 1
ATOM 1475 C CA . LEU A 1 193 ? -7.23 16.5 19.062 1 97.38 193 LEU A CA 1
ATOM 1476 C C . LEU A 1 193 ? -6.859 15.594 20.234 1 97.38 193 LEU A C 1
ATOM 1478 O O . LEU A 1 193 ? -7.738 15.109 20.953 1 97.38 193 LEU A O 1
ATOM 1482 N N . ALA A 1 194 ? -5.578 15.445 20.453 1 94.75 194 ALA A N 1
ATOM 1483 C CA . ALA A 1 194 ? -5.074 14.617 21.547 1 94.75 194 ALA A CA 1
ATOM 1484 C C . ALA A 1 194 ? -4.945 15.414 22.828 1 94.75 194 ALA A C 1
ATOM 1486 O O . ALA A 1 194 ? -4.582 14.875 23.875 1 94.75 194 ALA A O 1
ATOM 1487 N N . CYS A 1 195 ? -5.215 16.703 22.781 1 95.56 195 CYS A N 1
ATOM 1488 C CA . CYS A 1 195 ? -5.059 17.609 23.922 1 95.56 195 CYS A CA 1
ATOM 1489 C C . CYS A 1 195 ? -3.652 17.516 24.5 1 95.56 195 CYS A C 1
ATOM 1491 O O . CYS A 1 195 ? -3.482 17.422 25.719 1 95.56 195 CYS A O 1
ATOM 1493 N N . MET A 1 196 ? -2.742 17.406 23.625 1 90.81 196 MET A N 1
ATOM 1494 C CA . MET A 1 196 ? -1.344 17.312 24.031 1 90.81 196 MET A CA 1
ATOM 1495 C C . MET A 1 196 ? -0.919 18.547 24.828 1 90.81 196 MET A C 1
ATOM 1497 O O . MET A 1 196 ? -1.293 19.656 24.484 1 90.81 196 MET A O 1
ATOM 1501 N N . GLY A 1 197 ? -0.116 18.359 25.938 1 87.62 197 GLY A N 1
ATOM 1502 C CA . GLY A 1 197 ? 0.365 19.453 26.781 1 87.62 197 GLY A CA 1
ATOM 1503 C C . GLY A 1 197 ? -0.728 20.078 27.609 1 87.62 197 GLY A C 1
ATOM 1504 O O . GLY A 1 197 ? -0.577 21.219 28.078 1 87.62 197 GLY A O 1
ATOM 1505 N N . GLY A 1 198 ? -1.895 19.469 27.609 1 90.75 198 GLY A N 1
ATOM 1506 C CA . GLY A 1 198 ? -2.98 19.984 28.422 1 90.75 198 GLY A CA 1
ATOM 1507 C C . GLY A 1 198 ? -3.844 21 27.719 1 90.75 198 GLY A C 1
ATOM 1508 O O . GLY A 1 198 ? -4.57 21.766 28.344 1 90.75 198 GLY A O 1
ATOM 1509 N N . SER A 1 199 ? -3.719 21.047 26.438 1 93.25 199 SER A N 1
ATOM 1510 C CA . SER A 1 199 ? -4.551 21.969 25.672 1 93.25 199 SER A CA 1
ATOM 1511 C C . SER A 1 199 ? -6.027 21.625 25.797 1 93.25 199 SER A C 1
ATOM 1513 O O . SER A 1 199 ? -6.379 20.453 26 1 93.25 199 SER A O 1
ATOM 1515 N N . ALA A 1 200 ? -6.836 22.625 25.75 1 94.81 200 ALA A N 1
ATOM 1516 C CA . ALA A 1 200 ? -8.281 22.438 25.844 1 94.81 200 ALA A CA 1
ATOM 1517 C C . ALA A 1 200 ? -8.812 21.688 24.625 1 94.81 200 ALA A C 1
ATOM 1519 O O . ALA A 1 200 ? -8.297 21.844 23.516 1 94.81 200 ALA A O 1
ATOM 1520 N N . PRO A 1 201 ? -9.852 20.875 24.828 1 96.69 201 PRO A N 1
ATOM 1521 C CA . PRO A 1 201 ? -10.461 20.203 23.688 1 96.69 201 PRO A CA 1
ATOM 1522 C C . PRO A 1 201 ? -11.031 21.172 22.656 1 96.69 201 PRO A C 1
ATOM 1524 O O . PRO A 1 201 ? -11.508 22.25 23.031 1 96.69 201 PRO A O 1
ATOM 1527 N N . LEU A 1 202 ? -10.977 20.812 21.438 1 97.19 202 LEU A N 1
ATOM 1528 C CA . LEU A 1 202 ? -11.602 21.594 20.391 1 97.19 202 LEU A CA 1
ATOM 1529 C C . LEU A 1 202 ? -13.117 21.406 20.406 1 97.19 202 LEU A C 1
ATOM 1531 O O . LEU A 1 202 ? -13.617 20.281 20.5 1 97.19 202 LEU A O 1
ATOM 1535 N N . SER A 1 203 ? -13.797 22.516 20.312 1 95.62 203 SER A N 1
ATOM 1536 C CA . SER A 1 203 ? -15.25 22.438 20.219 1 95.62 203 SER A CA 1
ATOM 1537 C C . SER A 1 203 ? -15.68 21.906 18.859 1 95.62 203 SER A C 1
ATOM 1539 O O . SER A 1 203 ? -14.891 21.891 17.906 1 95.62 203 SER A O 1
ATOM 1541 N N . TRP A 1 204 ? -16.938 21.453 18.797 1 97 204 TRP A N 1
ATOM 1542 C CA . TRP A 1 204 ? -17.469 20.953 17.531 1 97 204 TRP A CA 1
ATOM 1543 C C . TRP A 1 204 ? -17.406 22.031 16.453 1 97 204 TRP A C 1
ATOM 1545 O O . TRP A 1 204 ? -16.984 21.766 15.32 1 97 204 TRP A O 1
ATOM 1555 N N . HIS A 1 205 ? -17.766 23.25 16.828 1 96.12 205 HIS A N 1
ATOM 1556 C CA . HIS A 1 205 ? -17.75 24.344 15.883 1 96.12 205 HIS A CA 1
ATOM 1557 C C . HIS A 1 205 ? -16.344 24.578 15.336 1 96.12 205 HIS A C 1
ATOM 1559 O O . HIS A 1 205 ? -16.172 24.734 14.125 1 96.12 205 HIS A O 1
ATOM 1565 N N . ARG A 1 206 ? -15.375 24.609 16.172 1 96.94 206 ARG A N 1
ATOM 1566 C CA . ARG A 1 206 ? -13.984 24.812 15.773 1 96.94 206 ARG A CA 1
ATOM 1567 C C . ARG A 1 206 ? -13.508 23.672 14.883 1 96.94 206 ARG A C 1
ATOM 1569 O O . ARG A 1 206 ? -12.805 23.906 13.891 1 96.94 206 ARG A O 1
ATOM 1576 N N . ARG A 1 207 ? -13.883 22.453 15.25 1 98.31 207 ARG A N 1
ATOM 1577 C CA . ARG A 1 207 ? -13.523 21.281 14.445 1 98.31 207 ARG A CA 1
ATOM 1578 C C . ARG A 1 207 ? -14.078 21.406 13.031 1 98.31 207 ARG A C 1
ATOM 1580 O O . ARG A 1 207 ? -13.375 21.109 12.062 1 98.31 207 ARG A O 1
ATOM 1587 N N . CYS A 1 208 ? -15.305 21.906 12.922 1 98.25 208 CYS A N 1
ATOM 1588 C CA . CYS A 1 208 ? -15.938 22.078 11.617 1 98.25 208 CYS A CA 1
ATOM 1589 C C . CYS A 1 208 ? -15.219 23.156 10.812 1 98.25 208 CYS A C 1
ATOM 1591 O O . CYS A 1 208 ? -15.016 23 9.602 1 98.25 208 CYS A O 1
ATOM 1593 N N . LEU A 1 209 ? -14.805 24.188 11.469 1 98.31 209 LEU A N 1
ATOM 1594 C CA . LEU A 1 209 ? -14.078 25.266 10.797 1 98.31 209 LEU A CA 1
ATOM 1595 C C . LEU A 1 209 ? -12.734 24.766 10.281 1 98.31 209 LEU A C 1
ATOM 1597 O O . LEU A 1 209 ? -12.32 25.109 9.172 1 98.31 209 LEU A O 1
ATOM 1601 N N . ILE A 1 210 ? -12.117 23.984 11.055 1 98.75 210 ILE A N 1
ATOM 1602 C CA . ILE A 1 210 ? -10.828 23.422 10.68 1 98.75 210 ILE A CA 1
ATOM 1603 C C . ILE A 1 210 ? -11.008 22.5 9.477 1 98.75 210 ILE A C 1
ATOM 1605 O O . ILE A 1 210 ? -10.227 22.547 8.523 1 98.75 210 ILE A O 1
ATOM 1609 N N . ALA A 1 211 ? -12.055 21.641 9.539 1 98.88 211 ALA A N 1
ATOM 1610 C CA . ALA A 1 211 ? -12.352 20.75 8.422 1 98.88 211 ALA A CA 1
ATOM 1611 C C . ALA A 1 211 ? -12.586 21.547 7.137 1 98.88 211 ALA A C 1
ATOM 1613 O O . ALA A 1 211 ? -12.016 21.219 6.09 1 98.88 211 ALA A O 1
ATOM 1614 N N . LEU A 1 212 ? -13.375 22.594 7.273 1 98.81 212 LEU A N 1
ATOM 1615 C CA . LEU A 1 212 ? -13.688 23.406 6.102 1 98.81 212 LEU A CA 1
ATOM 1616 C C . LEU A 1 212 ? -12.438 24.109 5.582 1 98.81 212 LEU A C 1
ATOM 1618 O O . LEU A 1 212 ? -12.195 24.141 4.371 1 98.81 212 LEU A O 1
ATOM 1622 N N . GLY A 1 213 ? -11.656 24.703 6.453 1 98.81 213 GLY A N 1
ATOM 1623 C CA . GLY A 1 213 ? -10.414 25.344 6.039 1 98.81 213 GLY A CA 1
ATOM 1624 C C . GLY A 1 213 ? -9.477 24.391 5.316 1 98.81 213 GLY A C 1
ATOM 1625 O O . GLY A 1 213 ? -8.883 24.75 4.301 1 98.81 213 GLY A O 1
ATOM 1626 N N . THR A 1 214 ? -9.336 23.188 5.824 1 98.88 214 THR A N 1
ATOM 1627 C CA . THR A 1 214 ? -8.5 22.172 5.191 1 98.88 214 THR A CA 1
ATOM 1628 C C . THR A 1 214 ? -9.016 21.828 3.797 1 98.88 214 THR A C 1
ATOM 1630 O O . THR A 1 214 ? -8.242 21.75 2.84 1 98.88 214 THR A O 1
ATOM 1633 N N . ALA A 1 215 ? -10.352 21.625 3.725 1 98.88 215 ALA A N 1
ATOM 1634 C CA . ALA A 1 215 ? -10.969 21.312 2.438 1 98.88 215 ALA A CA 1
ATOM 1635 C C . ALA A 1 215 ? -10.727 22.438 1.43 1 98.88 215 ALA A C 1
ATOM 1637 O O . ALA A 1 215 ? -10.453 22.172 0.256 1 98.88 215 ALA A O 1
ATOM 1638 N N . ARG A 1 216 ? -10.812 23.656 1.863 1 98.69 216 ARG A N 1
ATOM 1639 C CA . ARG A 1 216 ? -10.562 24.797 0.993 1 98.69 216 ARG A CA 1
ATOM 1640 C C . ARG A 1 216 ? -9.117 24.828 0.508 1 98.69 216 ARG A C 1
ATOM 1642 O O . ARG A 1 216 ? -8.852 25.125 -0.658 1 98.69 216 ARG A O 1
ATOM 1649 N N . GLY A 1 217 ? -8.227 24.547 1.419 1 98.56 217 GLY A N 1
ATOM 1650 C CA . GLY A 1 217 ? -6.832 24.422 1.016 1 98.56 217 GLY A CA 1
ATOM 1651 C C . GLY A 1 217 ? -6.613 23.344 -0.035 1 98.56 217 GLY A C 1
ATOM 1652 O O . GLY A 1 217 ? -5.906 23.578 -1.021 1 98.56 217 GLY A O 1
ATOM 1653 N N . LEU A 1 218 ? -7.223 22.203 0.14 1 98.19 218 LEU A N 1
ATOM 1654 C CA . LEU A 1 218 ? -7.125 21.094 -0.811 1 98.19 218 LEU A CA 1
ATOM 1655 C C . LEU A 1 218 ? -7.73 21.484 -2.156 1 98.19 218 LEU A C 1
ATOM 1657 O O . LEU A 1 218 ? -7.176 21.156 -3.207 1 98.19 218 LEU A O 1
ATOM 1661 N N . GLU A 1 219 ? -8.883 22.109 -2.072 1 98.31 219 GLU A N 1
ATOM 1662 C CA . GLU A 1 219 ? -9.523 22.578 -3.299 1 98.31 219 GLU A CA 1
ATOM 1663 C C . GLU A 1 219 ? -8.586 23.469 -4.102 1 98.31 219 GLU A C 1
ATOM 1665 O O . GLU A 1 219 ? -8.438 23.312 -5.312 1 98.31 219 GLU A O 1
ATOM 1670 N N . TYR A 1 220 ? -7.996 24.406 -3.428 1 97.62 220 TYR A N 1
ATOM 1671 C CA . TYR A 1 220 ? -7.055 25.328 -4.07 1 97.62 220 TYR A CA 1
ATOM 1672 C C . TYR A 1 220 ? -5.902 24.562 -4.707 1 97.62 220 TYR A C 1
ATOM 1674 O O . TYR A 1 220 ? -5.52 24.828 -5.848 1 97.62 220 TYR A O 1
ATOM 1682 N N . LEU A 1 221 ? -5.336 23.594 -4.008 1 96.19 221 LEU A N 1
ATOM 1683 C CA . LEU A 1 221 ? -4.238 22.781 -4.527 1 96.19 221 LEU A CA 1
ATOM 1684 C C . LEU A 1 221 ? -4.66 22.047 -5.797 1 96.19 221 LEU A C 1
ATOM 1686 O O . LEU A 1 221 ? -3.947 22.078 -6.801 1 96.19 221 LEU A O 1
ATOM 1690 N N . HIS A 1 222 ? -5.801 21.438 -5.727 1 95.19 222 HIS A N 1
ATOM 1691 C CA . HIS A 1 222 ? -6.262 20.594 -6.832 1 95.19 222 HIS A CA 1
ATOM 1692 C C . HIS A 1 222 ? -6.602 21.438 -8.055 1 95.19 222 HIS A C 1
ATOM 1694 O O . HIS A 1 222 ? -6.324 21.047 -9.188 1 95.19 222 HIS A O 1
ATOM 1700 N N . ILE A 1 223 ? -7.18 22.562 -7.852 1 94.31 223 ILE A N 1
ATOM 1701 C CA . ILE A 1 223 ? -7.5 23.484 -8.945 1 94.31 223 ILE A CA 1
ATOM 1702 C C . ILE A 1 223 ? -6.215 23.922 -9.641 1 94.31 223 ILE A C 1
ATOM 1704 O O . ILE A 1 223 ? -6.191 24.094 -10.859 1 94.31 223 ILE A O 1
ATOM 1708 N N . ASN A 1 224 ? -5.188 24.047 -8.836 1 93.62 224 ASN A N 1
ATOM 1709 C CA . ASN A 1 224 ? -3.9 24.453 -9.391 1 93.62 224 ASN A CA 1
ATOM 1710 C C . ASN A 1 224 ? -3.047 23.25 -9.773 1 93.62 224 ASN A C 1
ATOM 1712 O O . ASN A 1 224 ? -1.822 23.344 -9.859 1 93.62 224 ASN A O 1
ATOM 1716 N N . HIS A 1 225 ? -3.613 22.047 -9.836 1 91.75 225 HIS A N 1
ATOM 1717 C CA . HIS A 1 225 ? -3.045 20.828 -10.398 1 91.75 225 HIS A CA 1
ATOM 1718 C C . HIS A 1 225 ? -1.896 20.312 -9.539 1 91.75 225 HIS A C 1
ATOM 1720 O O . HIS A 1 225 ? -0.869 19.875 -10.07 1 91.75 225 HIS A O 1
ATOM 1726 N N . HIS A 1 226 ? -2.076 20.453 -8.266 1 91.75 226 HIS A N 1
ATOM 1727 C CA . HIS A 1 226 ? -1.15 19.875 -7.305 1 91.75 226 HIS A CA 1
ATOM 1728 C C . HIS A 1 226 ? -1.845 18.828 -6.441 1 91.75 226 HIS A C 1
ATOM 1730 O O . HIS A 1 226 ? -2.986 19.016 -6.02 1 91.75 226 HIS A O 1
ATOM 1736 N N . VAL A 1 227 ? -1.212 17.672 -6.301 1 93.06 227 VAL A N 1
ATOM 1737 C CA . VAL A 1 227 ? -1.636 16.672 -5.336 1 93.06 227 VAL A CA 1
ATOM 1738 C C . VAL A 1 227 ? -0.698 16.672 -4.133 1 93.06 227 VAL A C 1
ATOM 1740 O O . VAL A 1 227 ? 0.525 16.641 -4.289 1 93.06 227 VAL A O 1
ATOM 1743 N N . HIS A 1 228 ? -1.175 16.797 -2.975 1 92.25 228 HIS A N 1
ATOM 1744 C CA . HIS A 1 228 ? -0.355 16.953 -1.779 1 92.25 228 HIS A CA 1
ATOM 1745 C C . HIS A 1 228 ? 0.419 15.672 -1.468 1 92.25 228 HIS A C 1
ATOM 1747 O O . HIS A 1 228 ? 1.637 15.711 -1.276 1 92.25 228 HIS A O 1
ATOM 1753 N N . ARG A 1 229 ? -0.399 14.469 -1.392 1 88.75 229 ARG A N 1
ATOM 1754 C CA . ARG A 1 229 ? 0.145 13.125 -1.301 1 88.75 229 ARG A CA 1
ATOM 1755 C C . ARG A 1 229 ? 0.392 12.727 0.152 1 88.75 229 ARG A C 1
ATOM 1757 O O . ARG A 1 229 ? 0.655 11.562 0.447 1 88.75 229 ARG A O 1
ATOM 1764 N N . ASP A 1 230 ? 0.218 13.664 1.081 1 88.19 230 ASP A N 1
ATOM 1765 C CA . ASP A 1 230 ? 0.47 13.32 2.477 1 88.19 230 ASP A CA 1
ATOM 1766 C C . ASP A 1 230 ? -0.47 14.086 3.408 1 88.19 230 ASP A C 1
ATOM 1768 O O . ASP A 1 230 ? -0.029 14.672 4.395 1 88.19 230 ASP A O 1
ATOM 1772 N N . ILE A 1 231 ? -1.676 14.094 3.096 1 95 231 ILE A N 1
ATOM 1773 C CA . ILE A 1 231 ? -2.676 14.727 3.951 1 95 231 ILE A CA 1
ATOM 1774 C C . ILE A 1 231 ? -2.877 13.891 5.215 1 95 231 ILE A C 1
ATOM 1776 O O . ILE A 1 231 ? -3.184 12.695 5.133 1 95 231 ILE A O 1
ATOM 1780 N N . LYS A 1 232 ? -2.613 14.445 6.324 1 94.75 232 LYS A N 1
ATOM 1781 C CA . LYS A 1 232 ? -2.834 13.867 7.648 1 94.75 232 LYS A CA 1
ATOM 1782 C C . LYS A 1 232 ? -2.973 14.953 8.703 1 94.75 232 LYS A C 1
ATOM 1784 O O . LYS A 1 232 ? -2.623 16.109 8.461 1 94.75 232 LYS A O 1
ATOM 1789 N N . SER A 1 233 ? -3.496 14.641 9.812 1 96.81 233 SER A N 1
ATOM 1790 C CA . SER A 1 233 ? -3.777 15.625 10.852 1 96.81 233 SER A CA 1
ATOM 1791 C C . SER A 1 233 ? -2.494 16.281 11.359 1 96.81 233 SER A C 1
ATOM 1793 O O . SER A 1 233 ? -2.498 17.438 11.75 1 96.81 233 SER A O 1
ATOM 1795 N N . ALA A 1 234 ? -1.37 15.523 11.25 1 93.31 234 ALA A N 1
ATOM 1796 C CA . ALA A 1 234 ? -0.088 16.062 11.688 1 93.31 234 ALA A CA 1
ATOM 1797 C C . ALA A 1 234 ? 0.387 17.172 10.75 1 93.31 234 ALA A C 1
ATOM 1799 O O . ALA A 1 234 ? 1.193 18.031 11.141 1 93.31 234 ALA A O 1
ATOM 1800 N N . ASN A 1 235 ? -0.15 17.188 9.508 1 93.44 235 ASN A N 1
ATOM 1801 C CA . ASN A 1 235 ? 0.262 18.172 8.516 1 93.44 235 ASN A CA 1
ATOM 1802 C C . ASN A 1 235 ? -0.76 19.297 8.375 1 93.44 235 ASN A C 1
ATOM 1804 O O . ASN A 1 235 ? -0.671 20.109 7.457 1 93.44 235 ASN A O 1
ATOM 1808 N N . ILE A 1 236 ? -1.75 19.297 9.188 1 98.06 236 ILE A N 1
ATOM 1809 C CA . ILE A 1 236 ? -2.697 20.406 9.312 1 98.06 236 ILE A CA 1
ATOM 1810 C C . ILE A 1 236 ? -2.393 21.203 10.578 1 98.06 236 ILE A C 1
ATOM 1812 O O . ILE A 1 236 ? -2.713 20.781 11.688 1 98.06 236 ILE A O 1
ATOM 1816 N N . LEU A 1 237 ? -1.804 22.328 10.367 1 97.81 237 LEU A N 1
ATOM 1817 C CA . LEU A 1 237 ? -1.397 23.188 11.469 1 97.81 237 LEU A CA 1
ATOM 1818 C C . LEU A 1 237 ? -2.438 24.281 11.727 1 97.81 237 LEU A C 1
ATOM 1820 O O . LEU A 1 237 ? -3.266 24.562 10.852 1 97.81 237 LEU A O 1
ATOM 1824 N N . LEU A 1 238 ? -2.4 24.797 12.938 1 98.56 238 LEU A N 1
ATOM 1825 C CA . LEU A 1 238 ? -3.385 25.797 13.336 1 98.56 238 LEU A CA 1
ATOM 1826 C C . LEU A 1 238 ? -2.701 27.078 13.797 1 98.56 238 LEU A C 1
ATOM 1828 O O . LEU A 1 238 ? -1.832 27.047 14.672 1 98.56 238 LEU A O 1
ATOM 1832 N N . ASP A 1 239 ? -3.078 28.188 13.203 1 97.38 239 ASP A N 1
ATOM 1833 C CA . ASP A 1 239 ? -2.498 29.453 13.617 1 97.38 239 ASP A CA 1
ATOM 1834 C C . ASP A 1 239 ? -3.135 29.969 14.906 1 97.38 239 ASP A C 1
ATOM 1836 O O . ASP A 1 239 ? -3.852 29.219 15.578 1 97.38 239 ASP A O 1
ATOM 1840 N N . LYS A 1 240 ? -2.846 31.203 15.25 1 96 240 LYS A N 1
ATOM 1841 C CA . LYS A 1 240 ? -3.285 31.781 16.516 1 96 240 LYS A CA 1
ATOM 1842 C C . LYS A 1 240 ? -4.809 31.781 16.625 1 96 240 LYS A C 1
ATOM 1844 O O . LYS A 1 240 ? -5.363 31.656 17.719 1 96 240 LYS A O 1
ATOM 1849 N N . GLU A 1 241 ? -5.469 31.922 15.492 1 97.12 241 GLU A N 1
ATOM 1850 C CA . GLU A 1 241 ? -6.93 31.984 15.461 1 97.12 241 GLU A CA 1
ATOM 1851 C C . GLU A 1 241 ? -7.523 30.625 15.109 1 97.12 241 GLU A C 1
ATOM 1853 O O . GLU A 1 241 ? -8.719 30.516 14.82 1 97.12 241 GLU A O 1
ATOM 1858 N N . PHE A 1 242 ? -6.773 29.562 15.008 1 98 242 PHE A N 1
ATOM 1859 C CA . PHE A 1 242 ? -7.164 28.172 14.758 1 98 242 PHE A CA 1
ATOM 1860 C C . PHE A 1 242 ? -7.566 27.984 13.305 1 98 242 PHE A C 1
ATOM 1862 O O . PHE A 1 242 ? -8.305 27.047 12.977 1 98 242 PHE A O 1
ATOM 1869 N N . VAL A 1 243 ? -7.039 28.906 12.5 1 98.25 243 VAL A N 1
ATOM 1870 C CA . VAL A 1 243 ? -7.23 28.703 11.062 1 98.25 243 VAL A CA 1
ATOM 1871 C C . VAL A 1 243 ? -6.328 27.578 10.578 1 98.25 243 VAL A C 1
ATOM 1873 O O . VAL A 1 243 ? -5.129 27.562 10.859 1 98.25 243 VAL A O 1
ATOM 1876 N N . ALA A 1 244 ? -6.934 26.641 9.875 1 98.75 244 ALA A N 1
ATOM 1877 C CA . ALA A 1 244 ? -6.188 25.484 9.398 1 98.75 244 ALA A CA 1
ATOM 1878 C C . ALA A 1 244 ? -5.223 25.875 8.281 1 98.75 244 ALA A C 1
ATOM 1880 O O . ALA A 1 244 ? -5.59 26.609 7.367 1 98.75 244 ALA A O 1
ATOM 1881 N N . LYS A 1 245 ? -3.98 25.438 8.383 1 98.5 245 LYS A N 1
ATOM 1882 C CA . LYS A 1 245 ? -2.939 25.609 7.371 1 98.5 245 LYS A CA 1
ATOM 1883 C C . LYS A 1 245 ? -2.316 24.281 6.984 1 98.5 245 LYS A C 1
ATOM 1885 O O . LYS A 1 245 ? -1.669 23.625 7.805 1 98.5 245 LYS A O 1
ATOM 1890 N N . ILE A 1 246 ? -2.531 23.844 5.738 1 97.94 246 ILE A N 1
ATOM 1891 C CA . ILE A 1 246 ? -1.898 22.625 5.25 1 97.94 246 ILE A CA 1
ATOM 1892 C C . ILE A 1 246 ? -0.392 22.828 5.121 1 97.94 246 ILE A C 1
ATOM 1894 O O . ILE A 1 246 ? 0.052 23.875 4.645 1 97.94 246 ILE A O 1
ATOM 1898 N N . SER A 1 247 ? 0.377 21.859 5.57 1 94.5 247 SER A N 1
ATOM 1899 C CA . SER A 1 247 ? 1.832 21.969 5.539 1 94.5 247 SER A CA 1
ATOM 1900 C C . SER A 1 247 ? 2.469 20.719 4.934 1 94.5 247 SER A C 1
ATOM 1902 O O . SER A 1 247 ? 1.765 19.812 4.5 1 94.5 247 SER A O 1
ATOM 1904 N N . ASP A 1 248 ? 3.812 20.703 4.773 1 88.81 248 ASP A N 1
ATOM 1905 C CA . ASP A 1 248 ? 4.648 19.594 4.312 1 88.81 248 ASP A CA 1
ATOM 1906 C C . ASP A 1 248 ? 4.344 19.25 2.855 1 88.81 248 ASP A C 1
ATOM 1908 O O . ASP A 1 248 ? 3.756 18.219 2.566 1 88.81 248 ASP A O 1
ATOM 1912 N N . PHE A 1 249 ? 4.891 20.047 2.004 1 88.81 249 PHE A N 1
ATOM 1913 C CA . PHE A 1 249 ? 4.645 19.891 0.575 1 88.81 249 PHE A CA 1
ATOM 1914 C C . PHE A 1 249 ? 5.805 19.172 -0.1 1 88.81 249 PHE A C 1
ATOM 1916 O O . PHE A 1 249 ? 5.977 19.266 -1.316 1 88.81 249 PHE A O 1
ATOM 1923 N N . GLY A 1 250 ? 6.551 18.516 0.692 1 77.44 250 GLY A N 1
ATOM 1924 C CA . GLY A 1 250 ? 7.727 17.844 0.17 1 77.44 250 GLY A CA 1
ATOM 1925 C C . GLY A 1 250 ? 7.391 16.719 -0.791 1 77.44 250 GLY A C 1
ATOM 1926 O O . GLY A 1 250 ? 8.172 16.406 -1.693 1 77.44 250 GLY A O 1
ATOM 1927 N N . LEU A 1 251 ? 6.262 16.125 -0.588 1 67.62 251 LEU A N 1
ATOM 1928 C CA . LEU A 1 251 ? 5.875 14.992 -1.428 1 67.62 251 LEU A CA 1
ATOM 1929 C C . LEU A 1 251 ? 4.93 15.445 -2.539 1 67.62 251 LEU A C 1
ATOM 1931 O O . LEU A 1 251 ? 4.551 14.641 -3.396 1 67.62 251 LEU A O 1
ATOM 1935 N N . THR A 1 252 ? 4.688 16.688 -2.5 1 67.88 252 THR A N 1
ATOM 1936 C CA . THR A 1 252 ? 3.705 17.203 -3.441 1 67.88 252 THR A CA 1
ATOM 1937 C C . THR A 1 252 ? 4.195 17.062 -4.879 1 67.88 252 THR A C 1
ATOM 1939 O O . THR A 1 252 ? 5.398 17.156 -5.141 1 67.88 252 THR A O 1
ATOM 1942 N N . ARG A 1 253 ? 3.322 16.594 -5.695 1 62.09 253 ARG A N 1
ATOM 1943 C CA . ARG A 1 253 ? 3.668 16.469 -7.109 1 62.09 253 ARG A CA 1
ATOM 1944 C C . ARG A 1 253 ? 2.693 17.25 -7.984 1 62.09 253 ARG A C 1
ATOM 1946 O O . ARG A 1 253 ? 1.489 17.266 -7.723 1 62.09 253 ARG A O 1
ATOM 1953 N N . ALA A 1 254 ? 3.387 18.109 -8.906 1 51.53 254 ALA A N 1
ATOM 1954 C CA . ALA A 1 254 ? 2.535 18.719 -9.93 1 51.53 254 ALA A CA 1
ATOM 1955 C C . ALA A 1 254 ? 1.895 17.641 -10.812 1 51.53 254 ALA A C 1
ATOM 1957 O O . ALA A 1 254 ? 2.521 16.625 -11.117 1 51.53 254 ALA A O 1
ATOM 1958 N N . SER A 1 255 ? 0.658 17.375 -10.68 1 50.19 255 SER A N 1
ATOM 1959 C CA . SER A 1 255 ? -0.061 16.359 -11.445 1 50.19 255 SER A CA 1
ATOM 1960 C C . SER A 1 255 ? 0.42 16.328 -12.898 1 50.19 255 SER A C 1
ATOM 1962 O O . SER A 1 255 ? 0.013 17.156 -13.711 1 50.19 255 SER A O 1
ATOM 1964 N N . SER A 1 256 ? 1.6 16.719 -13.289 1 42.38 256 SER A N 1
ATOM 1965 C CA . SER A 1 256 ? 1.77 16.516 -14.727 1 42.38 256 SER A CA 1
ATOM 1966 C C . SER A 1 256 ? 1.201 15.164 -15.156 1 42.38 256 SER A C 1
ATOM 1968 O O . SER A 1 256 ? 1.044 14.258 -14.336 1 42.38 256 SER A O 1
ATOM 1970 N N . GLN A 1 257 ? 1.222 14.938 -16.672 1 39.31 257 GLN A N 1
ATOM 1971 C CA . GLN A 1 257 ? 0.398 13.938 -17.344 1 39.31 257 GLN A CA 1
ATOM 1972 C C . GLN A 1 257 ? 0.436 12.609 -16.609 1 39.31 257 GLN A C 1
ATOM 1974 O O . GLN A 1 257 ? -0.583 12.156 -16.078 1 39.31 257 GLN A O 1
ATOM 1979 N N . HIS A 1 258 ? 1.054 11.492 -17.484 1 36.88 258 HIS A N 1
ATOM 1980 C CA . HIS A 1 258 ? 0.668 10.094 -17.641 1 36.88 258 HIS A CA 1
ATOM 1981 C C . HIS A 1 258 ? 1.063 9.266 -16.422 1 36.88 258 HIS A C 1
ATOM 1983 O O . HIS A 1 258 ? 0.254 8.492 -15.898 1 36.88 258 HIS A O 1
ATOM 1989 N N . SER A 1 259 ? 2.51 8.836 -16.422 1 36.62 259 SER A N 1
ATOM 1990 C CA . SER A 1 259 ? 2.904 7.504 -15.977 1 36.62 259 SER A CA 1
ATOM 1991 C C . SER A 1 259 ? 3.102 7.469 -14.461 1 36.62 259 SER A C 1
ATOM 1993 O O . SER A 1 259 ? 4.051 8.062 -13.945 1 36.62 259 SER A O 1
ATOM 1995 N N . THR A 1 260 ? 2.195 7.781 -13.727 1 38.66 260 THR A N 1
ATOM 1996 C CA . THR A 1 260 ? 2.172 7.836 -12.273 1 38.66 260 THR A CA 1
ATOM 1997 C C . THR A 1 260 ? 2.781 6.57 -11.672 1 38.66 260 THR A C 1
ATOM 1999 O O . THR A 1 260 ? 2.57 6.27 -10.5 1 38.66 260 THR A O 1
ATOM 2002 N N . SER A 1 261 ? 3.211 5.723 -12.461 1 36.53 261 SER A N 1
ATOM 2003 C CA . SER A 1 261 ? 3.732 4.586 -11.711 1 36.53 261 SER A CA 1
ATOM 2004 C C . SER A 1 261 ? 4.891 5.004 -10.812 1 36.53 261 SER A C 1
ATOM 2006 O O . SER A 1 261 ? 5.902 5.516 -11.289 1 36.53 261 SER A O 1
ATOM 2008 N N . THR A 1 262 ? 4.668 5.957 -9.992 1 37 262 THR A N 1
ATOM 2009 C CA . THR A 1 262 ? 5.797 6.199 -9.102 1 37 262 THR A CA 1
ATOM 2010 C C . THR A 1 262 ? 6.117 4.949 -8.281 1 37 262 THR A C 1
ATOM 2012 O O . THR A 1 262 ? 5.211 4.305 -7.746 1 37 262 THR A O 1
ATOM 2015 N N . MET A 1 263 ? 7.215 4.406 -8.594 1 34.28 263 MET A N 1
ATOM 2016 C CA . MET A 1 263 ? 7.816 3.414 -7.707 1 34.28 263 MET A CA 1
ATOM 2017 C C . MET A 1 263 ? 7.734 3.861 -6.25 1 34.28 263 MET A C 1
ATOM 2019 O O . MET A 1 263 ? 8.305 4.891 -5.883 1 34.28 263 MET A O 1
ATOM 2023 N N . LEU A 1 264 ? 6.625 4.004 -5.75 1 34.72 264 LEU A N 1
ATOM 2024 C CA . LEU A 1 264 ? 6.609 4.34 -4.332 1 34.72 264 LEU A CA 1
ATOM 2025 C C . LEU A 1 264 ? 7.52 3.406 -3.541 1 34.72 264 LEU A C 1
ATOM 2027 O O . LEU A 1 264 ? 7.281 2.197 -3.486 1 34.72 264 LEU A O 1
ATOM 2031 N N . THR A 1 265 ? 8.797 3.385 -3.773 1 35.16 265 THR A N 1
ATOM 2032 C CA . THR A 1 265 ? 9.594 2.885 -2.656 1 35.16 265 THR A CA 1
ATOM 2033 C C . THR A 1 265 ? 8.977 3.307 -1.324 1 35.16 265 THR A C 1
ATOM 2035 O O . THR A 1 265 ? 9.164 4.441 -0.882 1 35.16 265 THR A O 1
ATOM 2038 N N . CYS A 1 266 ? 7.699 3.381 -1.282 1 35.5 266 CYS A N 1
ATOM 2039 C CA . CYS A 1 266 ? 6.992 3.973 -0.155 1 35.5 266 CYS A CA 1
ATOM 2040 C C . CYS A 1 266 ? 7.445 3.355 1.162 1 35.5 266 CYS A C 1
ATOM 2042 O O . CYS A 1 266 ? 7.414 2.135 1.323 1 35.5 266 CYS A O 1
ATOM 2044 N N . ARG A 1 267 ? 8.516 3.816 1.713 1 36.19 267 ARG A N 1
ATOM 2045 C CA . ARG A 1 267 ? 8.617 3.691 3.162 1 36.19 267 ARG A CA 1
ATOM 2046 C C . ARG A 1 267 ? 7.262 3.889 3.828 1 36.19 267 ARG A C 1
ATOM 2048 O O . ARG A 1 267 ? 6.801 5.02 3.99 1 36.19 267 ARG A O 1
ATOM 2055 N N . ILE A 1 268 ? 6.246 3.094 3.539 1 40.97 268 ILE A N 1
ATOM 2056 C CA . ILE A 1 268 ? 4.863 3.098 4.004 1 40.97 268 ILE A CA 1
ATOM 2057 C C . ILE A 1 268 ? 4.828 3.186 5.527 1 40.97 268 ILE A C 1
ATOM 2059 O O . ILE A 1 268 ? 3.754 3.281 6.125 1 40.97 268 ILE A O 1
ATOM 2063 N N . VAL A 1 269 ? 5.828 2.797 6.242 1 39.44 269 VAL A N 1
ATOM 2064 C CA . VAL A 1 269 ? 5.43 2.377 7.582 1 39.44 269 VAL A CA 1
ATOM 2065 C C . VAL A 1 269 ? 4.465 3.4 8.18 1 39.44 269 VAL A C 1
ATOM 2067 O O . VAL A 1 269 ? 3.371 3.043 8.625 1 39.44 269 VAL A O 1
ATOM 2070 N N . GLY A 1 270 ? 4.891 4.535 8.594 1 44.28 270 GLY A N 1
ATOM 2071 C CA . GLY A 1 270 ? 4.09 5.32 9.523 1 44.28 270 GLY A CA 1
ATOM 2072 C C . GLY A 1 270 ? 2.869 5.945 8.875 1 44.28 270 GLY A C 1
ATOM 2073 O O . GLY A 1 270 ? 1.829 6.105 9.516 1 44.28 270 GLY A O 1
ATOM 2074 N N . THR A 1 271 ? 2.908 6.148 7.469 1 58.5 271 THR A N 1
ATOM 2075 C CA . THR A 1 271 ? 1.932 7.02 6.824 1 58.5 271 THR A CA 1
ATOM 2076 C C . THR A 1 271 ? 0.857 6.195 6.117 1 58.5 271 THR A C 1
ATOM 2078 O O . THR A 1 271 ? -0.183 6.73 5.727 1 58.5 271 THR A O 1
ATOM 2081 N N . SER A 1 272 ? 0.815 4.898 6.289 1 75.81 272 SER A N 1
ATOM 2082 C CA . SER A 1 272 ? -0.12 4.125 5.477 1 75.81 272 SER A CA 1
ATOM 2083 C C . SER A 1 272 ? -1.538 4.215 6.031 1 75.81 272 SER A C 1
ATOM 2085 O O . SER A 1 272 ? -2.506 3.938 5.32 1 75.81 272 SER A O 1
ATOM 2087 N N . ALA A 1 273 ? -1.685 4.766 7.199 1 87.62 273 ALA A N 1
ATOM 2088 C CA . ALA A 1 273 ? -2.986 4.801 7.859 1 87.62 273 ALA A CA 1
ATOM 2089 C C . ALA A 1 273 ? -3.922 5.793 7.176 1 87.62 273 ALA A C 1
ATOM 2091 O O . ALA A 1 273 ? -5.141 5.746 7.375 1 87.62 273 ALA A O 1
ATOM 2092 N N . TYR A 1 274 ? -3.324 6.648 6.312 1 92.25 274 TYR A N 1
ATOM 2093 C CA . TYR A 1 274 ? -4.129 7.66 5.641 1 92.25 274 TYR A CA 1
ATOM 2094 C C . TYR A 1 274 ? -4.266 7.352 4.156 1 92.25 274 TYR A C 1
ATOM 2096 O O . TYR A 1 274 ? -5.027 8.016 3.445 1 92.25 274 TYR A O 1
ATOM 2104 N N . MET A 1 275 ? -3.602 6.352 3.691 1 89.38 275 MET A N 1
ATOM 2105 C CA . MET A 1 275 ? -3.379 6.23 2.252 1 89.38 275 MET A CA 1
ATOM 2106 C C . MET A 1 275 ? -4.523 5.473 1.586 1 89.38 275 MET A C 1
ATOM 2108 O O . MET A 1 275 ? -5.02 4.484 2.127 1 89.38 275 MET A O 1
ATOM 2112 N N . ALA A 1 276 ? -4.789 5.953 0.454 1 90.94 276 ALA A N 1
ATOM 2113 C CA . ALA A 1 276 ? -5.789 5.301 -0.383 1 90.94 276 ALA A CA 1
ATOM 2114 C C . ALA A 1 276 ? -5.242 4.008 -0.98 1 90.94 276 ALA A C 1
ATOM 2116 O O . ALA A 1 276 ? -4.035 3.871 -1.187 1 90.94 276 ALA A O 1
ATOM 2117 N N . PRO A 1 277 ? -6.168 3.098 -1.294 1 86.5 277 PRO A N 1
ATOM 2118 C CA . PRO A 1 277 ? -5.734 1.83 -1.889 1 86.5 277 PRO A CA 1
ATOM 2119 C C . PRO A 1 277 ? -4.914 2.025 -3.162 1 86.5 277 PRO A C 1
ATOM 2121 O O . PRO A 1 277 ? -3.873 1.386 -3.334 1 86.5 277 PRO A O 1
ATOM 2124 N N . GLU A 1 278 ? -5.352 2.885 -4.105 1 85.19 278 GLU A N 1
ATOM 2125 C CA . GLU A 1 278 ? -4.621 3.092 -5.352 1 85.19 278 GLU A CA 1
ATOM 2126 C C . GLU A 1 278 ? -3.268 3.748 -5.094 1 85.19 278 GLU A C 1
ATOM 2128 O O . GLU A 1 278 ? -2.303 3.498 -5.82 1 85.19 278 GLU A O 1
ATOM 2133 N N . ALA A 1 279 ? -3.227 4.602 -4.066 1 85 279 ALA A N 1
ATOM 2134 C CA . ALA A 1 279 ? -1.958 5.23 -3.711 1 85 279 ALA A CA 1
ATOM 2135 C C . ALA A 1 279 ? -0.963 4.199 -3.182 1 85 279 ALA A C 1
ATOM 2137 O O . ALA A 1 279 ? 0.231 4.27 -3.48 1 85 279 ALA A O 1
ATOM 2138 N N . LEU A 1 280 ? -1.485 3.295 -2.355 1 81.06 280 LEU A N 1
ATOM 2139 C CA . LEU A 1 280 ? -0.656 2.211 -1.841 1 81.06 280 LEU A CA 1
ATOM 2140 C C . LEU A 1 280 ? -0.06 1.394 -2.982 1 81.06 280 LEU A C 1
ATOM 2142 O O . LEU A 1 280 ? 0.989 0.766 -2.82 1 81.06 280 LEU A O 1
ATOM 2146 N N . ARG A 1 281 ? -0.732 1.432 -4.117 1 78.69 281 ARG A N 1
ATOM 2147 C CA . ARG A 1 281 ? -0.292 0.674 -5.285 1 78.69 281 ARG A CA 1
ATOM 2148 C C . ARG A 1 281 ? 0.456 1.567 -6.266 1 78.69 281 ARG A C 1
ATOM 2150 O O . ARG A 1 281 ? 0.712 1.169 -7.406 1 78.69 281 ARG A O 1
ATOM 2157 N N . GLY A 1 282 ? 0.62 2.857 -5.871 1 73.81 282 GLY A N 1
ATOM 2158 C CA . GLY A 1 282 ? 1.496 3.734 -6.633 1 73.81 282 GLY A CA 1
ATOM 2159 C C . GLY A 1 282 ? 0.742 4.734 -7.488 1 73.81 282 GLY A C 1
ATOM 2160 O O . GLY A 1 282 ? 1.352 5.527 -8.211 1 73.81 282 GLY A O 1
ATOM 2161 N N . GLN A 1 283 ? -0.514 4.688 -7.422 1 77.88 283 GLN A N 1
ATOM 2162 C CA . GLN A 1 283 ? -1.311 5.641 -8.188 1 77.88 283 GLN A CA 1
ATOM 2163 C C . GLN A 1 283 ? -1.735 6.82 -7.324 1 77.88 283 GLN A C 1
ATOM 2165 O O . GLN A 1 283 ? -2.506 6.656 -6.375 1 77.88 283 GLN A O 1
ATOM 2170 N N . ILE A 1 284 ? -1.218 8.016 -7.68 1 82.38 284 ILE A N 1
ATOM 2171 C CA . ILE A 1 284 ? -1.508 9.203 -6.895 1 82.38 284 ILE A CA 1
ATOM 2172 C C . ILE A 1 284 ? -2.434 10.133 -7.68 1 82.38 284 ILE A C 1
ATOM 2174 O O . ILE A 1 284 ? -2.139 10.492 -8.82 1 82.38 284 ILE A O 1
ATOM 2178 N N . THR A 1 285 ? -3.549 10.469 -7.121 1 87.75 285 THR A N 1
ATOM 2179 C CA . THR A 1 285 ? -4.535 11.359 -7.73 1 87.75 285 THR A CA 1
ATOM 2180 C C . THR A 1 285 ? -5.125 12.305 -6.691 1 87.75 285 THR A C 1
ATOM 2182 O O . THR A 1 285 ? -4.938 12.109 -5.488 1 87.75 285 THR A O 1
ATOM 2185 N N . PRO A 1 286 ? -5.766 13.375 -7.129 1 93.88 286 PRO A N 1
ATOM 2186 C CA . PRO A 1 286 ? -6.484 14.227 -6.18 1 93.88 286 PRO A CA 1
ATOM 2187 C C . PRO A 1 286 ? -7.453 13.445 -5.297 1 93.88 286 PRO A C 1
ATOM 2189 O O . PRO A 1 286 ? -7.668 13.805 -4.137 1 93.88 286 PRO A O 1
ATOM 2192 N N . LYS A 1 287 ? -7.941 12.32 -5.832 1 96.06 287 LYS A N 1
ATOM 2193 C CA . LYS A 1 287 ? -8.867 11.484 -5.074 1 96.06 287 LYS A CA 1
ATOM 2194 C C . LYS A 1 287 ? -8.164 10.797 -3.91 1 96.06 287 LYS A C 1
ATOM 2196 O O . LYS A 1 287 ? -8.789 10.492 -2.891 1 96.06 287 LYS A O 1
ATOM 2201 N N . SER A 1 288 ? -6.879 10.57 -4.102 1 93.44 288 SER A N 1
ATOM 2202 C CA . SER A 1 288 ? -6.121 9.977 -3.002 1 93.44 288 SER A CA 1
ATOM 2203 C C . SER A 1 288 ? -6.016 10.945 -1.823 1 93.44 288 SER A C 1
ATOM 2205 O O . SER A 1 288 ? -6.039 10.523 -0.666 1 93.44 288 SER A O 1
ATOM 2207 N N . ASP A 1 289 ? -5.926 12.25 -2.131 1 96 289 ASP A N 1
ATOM 2208 C CA . ASP A 1 289 ? -5.941 13.266 -1.084 1 96 289 ASP A CA 1
ATOM 2209 C C . ASP A 1 289 ? -7.27 13.266 -0.33 1 96 289 ASP A C 1
ATOM 2211 O O . ASP A 1 289 ? -7.297 13.438 0.889 1 96 289 ASP A O 1
ATOM 2215 N N . LEU A 1 290 ? -8.305 13.086 -1.1 1 98.38 290 LEU A N 1
ATOM 2216 C CA . LEU A 1 290 ? -9.633 13.094 -0.495 1 98.38 290 LEU A CA 1
ATOM 2217 C C . LEU A 1 290 ? -9.828 11.883 0.412 1 98.38 290 LEU A C 1
ATOM 2219 O O . LEU A 1 290 ? -10.484 11.984 1.453 1 98.38 290 LEU A O 1
ATOM 2223 N N . PHE A 1 291 ? -9.227 10.758 -0.026 1 97.38 291 PHE A N 1
ATOM 2224 C CA . PHE A 1 291 ? -9.25 9.586 0.842 1 97.38 291 PHE A CA 1
ATOM 2225 C C . PHE A 1 291 ? -8.57 9.891 2.174 1 97.38 291 PHE A C 1
ATOM 2227 O O . PHE A 1 291 ? -9.141 9.641 3.236 1 97.38 291 PHE A O 1
ATOM 2234 N N . SER A 1 292 ? -7.406 10.445 2.104 1 96.69 292 SER A N 1
ATOM 2235 C CA . SER A 1 292 ? -6.652 10.805 3.303 1 96.69 292 SER A CA 1
ATOM 2236 C C . SER A 1 292 ? -7.434 11.789 4.172 1 96.69 292 SER A C 1
ATOM 2238 O O . SER A 1 292 ? -7.438 11.664 5.398 1 96.69 292 SER A O 1
ATOM 2240 N N . PHE A 1 293 ? -8.078 12.734 3.508 1 98.62 293 PHE A N 1
ATOM 2241 C CA . PHE A 1 293 ? -8.883 13.719 4.227 1 98.62 293 PHE A CA 1
ATOM 2242 C C . PHE A 1 293 ? -10.062 13.047 4.926 1 98.62 293 PHE A C 1
ATOM 2244 O O . PHE A 1 293 ? -10.453 13.461 6.016 1 98.62 293 PHE A O 1
ATOM 2251 N N . GLY A 1 294 ? -10.633 12.016 4.316 1 98.81 294 GLY A N 1
ATOM 2252 C CA . GLY A 1 294 ? -11.664 11.234 4.977 1 98.81 294 GLY A CA 1
ATOM 2253 C C . GLY A 1 294 ? -11.227 10.68 6.32 1 98.81 294 GLY A C 1
ATOM 2254 O O . GLY A 1 294 ? -11.992 10.695 7.285 1 98.81 294 GLY A O 1
ATOM 2255 N N . VAL A 1 295 ? -10 10.203 6.355 1 98.12 295 VAL A N 1
ATOM 2256 C CA . VAL A 1 295 ? -9.453 9.703 7.617 1 98.12 295 VAL A CA 1
ATOM 2257 C C . VAL A 1 295 ? -9.352 10.852 8.625 1 98.12 295 VAL A C 1
ATOM 2259 O O . VAL A 1 295 ? -9.695 10.68 9.797 1 98.12 295 VAL A O 1
ATOM 2262 N N . VAL A 1 296 ? -8.938 12.008 8.164 1 98.69 296 VAL A N 1
ATOM 2263 C CA . VAL A 1 296 ? -8.828 13.172 9.023 1 98.69 296 VAL A CA 1
ATOM 2264 C C . VAL A 1 296 ? -10.203 13.539 9.586 1 98.69 296 VAL A C 1
ATOM 2266 O O . VAL A 1 296 ? -10.328 13.875 10.766 1 98.69 296 VAL A O 1
ATOM 2269 N N . LEU A 1 297 ? -11.242 13.484 8.742 1 98.88 297 LEU A N 1
ATOM 2270 C CA . LEU A 1 297 ? -12.594 13.781 9.203 1 98.88 297 LEU A CA 1
ATOM 2271 C C . LEU A 1 297 ? -13.016 12.812 10.305 1 98.88 297 LEU A C 1
ATOM 2273 O O . LEU A 1 297 ? -13.664 13.219 11.273 1 98.88 297 LEU A O 1
ATOM 2277 N N . LEU A 1 298 ? -12.617 11.562 10.18 1 98.69 298 LEU A N 1
ATOM 2278 C CA . LEU A 1 298 ? -12.914 10.594 11.234 1 98.69 298 LEU A CA 1
ATOM 2279 C C . LEU A 1 298 ? -12.172 10.945 12.516 1 98.69 298 LEU A C 1
ATOM 2281 O O . LEU A 1 298 ? -12.703 10.781 13.617 1 98.69 298 LEU A O 1
ATOM 2285 N N . GLU A 1 299 ? -10.938 11.398 12.367 1 98.56 299 GLU A N 1
ATOM 2286 C CA . GLU A 1 299 ? -10.188 11.859 13.531 1 98.56 299 GLU A CA 1
ATOM 2287 C C . GLU A 1 299 ? -10.898 13.023 14.211 1 98.56 299 GLU A C 1
ATOM 2289 O O . GLU A 1 299 ? -10.992 13.07 15.445 1 98.56 299 GLU A O 1
ATOM 2294 N N . ILE A 1 300 ? -11.336 13.922 13.391 1 98.62 300 ILE A N 1
ATOM 2295 C CA . ILE A 1 300 ? -12.023 15.109 13.891 1 98.62 300 ILE A CA 1
ATOM 2296 C C . ILE A 1 300 ? -13.266 14.695 14.672 1 98.62 300 ILE A C 1
ATOM 2298 O O . ILE A 1 300 ? -13.547 15.234 15.742 1 98.62 300 ILE A O 1
ATOM 2302 N N . LEU A 1 301 ? -13.977 13.75 14.195 1 98.5 301 LEU A N 1
ATOM 2303 C CA . LEU A 1 301 ? -15.211 13.281 14.82 1 98.5 301 LEU A CA 1
ATOM 2304 C C . LEU A 1 301 ? -14.914 12.508 16.094 1 98.5 301 LEU A C 1
ATOM 2306 O O . LEU A 1 301 ? -15.617 12.656 17.094 1 98.5 301 LEU A O 1
ATOM 2310 N N . SER A 1 302 ? -13.828 11.719 16.125 1 98 302 SER A N 1
ATOM 2311 C CA . SER A 1 302 ? -13.656 10.719 17.172 1 98 302 SER A CA 1
ATOM 2312 C C . SER A 1 302 ? -12.586 11.141 18.172 1 98 302 SER A C 1
ATOM 2314 O O . SER A 1 302 ? -12.547 10.641 19.297 1 98 302 SER A O 1
ATOM 2316 N N . GLY A 1 303 ? -11.641 12.008 17.688 1 97.38 303 GLY A N 1
ATOM 2317 C CA . GLY A 1 303 ? -10.492 12.336 18.516 1 97.38 303 GLY A CA 1
ATOM 2318 C C . GLY A 1 303 ? -9.484 11.203 18.609 1 97.38 303 GLY A C 1
ATOM 2319 O O . GLY A 1 303 ? -8.523 11.289 19.375 1 97.38 303 GLY A O 1
ATOM 2320 N N . LEU A 1 304 ? -9.695 10.102 17.859 1 95.88 304 LEU A N 1
ATOM 2321 C CA . LEU A 1 304 ? -8.828 8.93 17.906 1 95.88 304 LEU A CA 1
ATOM 2322 C C . LEU A 1 304 ? -7.715 9.031 16.875 1 95.88 304 LEU A C 1
ATOM 2324 O O . LEU A 1 304 ? -7.879 9.672 15.836 1 95.88 304 LEU A O 1
ATOM 2328 N N . PRO A 1 305 ? -6.574 8.406 17.203 1 94.12 305 PRO A N 1
ATOM 2329 C CA . PRO A 1 305 ? -5.512 8.391 16.188 1 94.12 305 PRO A CA 1
ATOM 2330 C C . PRO A 1 305 ? -5.867 7.539 14.977 1 94.12 305 PRO A C 1
ATOM 2332 O O . PRO A 1 305 ? -6.754 6.684 15.055 1 94.12 305 PRO A O 1
ATOM 2335 N N . PRO A 1 306 ? -5.215 7.793 13.867 1 93.19 306 PRO A N 1
ATOM 2336 C CA . PRO A 1 306 ? -5.535 7.074 12.633 1 93.19 306 PRO A CA 1
ATOM 2337 C C . PRO A 1 306 ? -5.242 5.578 12.734 1 93.19 306 PRO A C 1
ATOM 2339 O O . PRO A 1 306 ? -5.84 4.781 12.008 1 93.19 306 PRO A O 1
ATOM 2342 N N . ALA A 1 307 ? -4.277 5.254 13.57 1 89.56 307 ALA A N 1
ATOM 2343 C CA . ALA A 1 307 ? -3.93 3.854 13.797 1 89.56 307 ALA A CA 1
ATOM 2344 C C . ALA A 1 307 ? -3.564 3.615 15.266 1 89.56 307 ALA A C 1
ATOM 2346 O O . ALA A 1 307 ? -2.988 4.488 15.914 1 89.56 307 ALA A O 1
ATOM 2347 N N . ASP A 1 308 ? -3.963 2.504 15.727 1 87.75 308 ASP A N 1
ATOM 2348 C CA . ASP A 1 308 ? -3.674 2.053 17.078 1 87.75 308 ASP A CA 1
ATOM 2349 C C . ASP A 1 308 ? -3.57 0.531 17.141 1 87.75 308 ASP A C 1
ATOM 2351 O O . ASP A 1 308 ? -4.551 -0.175 16.906 1 87.75 308 ASP A O 1
ATOM 2355 N N . GLU A 1 309 ? -2.469 0.015 17.484 1 78.75 309 GLU A N 1
ATOM 2356 C CA . GLU A 1 309 ? -2.215 -1.423 17.484 1 78.75 309 GLU A CA 1
ATOM 2357 C C . GLU A 1 309 ? -3.049 -2.135 18.547 1 78.75 309 GLU A C 1
ATOM 2359 O O . GLU A 1 309 ? -3.34 -3.326 18.406 1 78.75 309 GLU A O 1
ATOM 2364 N N . ASP A 1 310 ? -3.486 -1.454 19.547 1 86.12 310 ASP A N 1
ATOM 2365 C CA . ASP A 1 310 ? -4.191 -2.059 20.672 1 86.12 310 ASP A CA 1
ATOM 2366 C C . ASP A 1 310 ? -5.707 -1.964 20.484 1 86.12 310 ASP A C 1
ATOM 2368 O O . ASP A 1 310 ? -6.473 -2.334 21.375 1 86.12 310 ASP A O 1
ATOM 2372 N N . ARG A 1 311 ? -6.055 -1.426 19.391 1 86.62 311 ARG A N 1
ATOM 2373 C CA . ARG A 1 311 ? -7.469 -1.221 19.094 1 86.62 311 ARG A CA 1
ATOM 2374 C C . ARG A 1 311 ? -7.934 -2.123 17.969 1 86.62 311 ARG A C 1
ATOM 2376 O O . ARG A 1 311 ? -7.148 -2.463 17.078 1 86.62 311 ARG A O 1
ATOM 2383 N N . GLU A 1 312 ? -9.164 -2.588 18.078 1 83.56 312 GLU A N 1
ATOM 2384 C CA . GLU A 1 312 ? -9.828 -3.311 17 1 83.56 312 GLU A CA 1
ATOM 2385 C C . GLU A 1 312 ? -11.102 -2.6 16.562 1 83.56 312 GLU A C 1
ATOM 2387 O O . GLU A 1 312 ? -12.008 -2.387 17.359 1 83.56 312 GLU A O 1
ATOM 2392 N N . PRO A 1 313 ? -11.094 -2.223 15.281 1 88.38 313 PRO A N 1
ATOM 2393 C CA . PRO A 1 313 ? -10.062 -2.352 14.258 1 88.38 313 PRO A CA 1
ATOM 2394 C C . PRO A 1 313 ? -8.875 -1.423 14.492 1 88.38 313 PRO A C 1
ATOM 2396 O O . PRO A 1 313 ? -9.023 -0.372 15.125 1 88.38 313 PRO A O 1
ATOM 2399 N N . GLN A 1 314 ? -7.754 -1.789 13.992 1 85.25 314 GLN A N 1
ATOM 2400 C CA . GLN A 1 314 ? -6.527 -1.036 14.227 1 85.25 314 GLN A CA 1
ATOM 2401 C C . GLN A 1 314 ? -6.555 0.299 13.484 1 85.25 314 GLN A C 1
ATOM 2403 O O . GLN A 1 314 ? -6.012 1.294 13.977 1 85.25 314 GLN A O 1
ATOM 2408 N N . LEU A 1 315 ? -7.117 0.239 12.344 1 90.38 315 LEU A N 1
ATOM 2409 C CA . LEU A 1 315 ? -7.18 1.454 11.539 1 90.38 315 LEU A CA 1
ATOM 2410 C C . LEU A 1 315 ? -8.492 2.191 11.766 1 90.38 315 LEU A C 1
ATOM 2412 O O . LEU A 1 315 ? -9.562 1.579 11.75 1 90.38 315 LEU A O 1
ATOM 2416 N N . LEU A 1 316 ? -8.422 3.439 11.93 1 95.19 316 LEU A N 1
ATOM 2417 C CA . LEU A 1 316 ? -9.594 4.266 12.18 1 95.19 316 LEU A CA 1
ATOM 2418 C C . LEU A 1 316 ? -10.578 4.176 11.023 1 95.19 316 LEU A C 1
ATOM 2420 O O . LEU A 1 316 ? -11.797 4.141 11.234 1 95.19 316 LEU A O 1
ATOM 2424 N N . MET A 1 317 ? -10.133 4.098 9.797 1 94.62 317 MET A N 1
ATOM 2425 C CA . MET A 1 317 ? -10.984 4.066 8.609 1 94.62 317 MET A CA 1
ATOM 2426 C C . MET A 1 317 ? -11.883 2.834 8.617 1 94.62 317 MET A C 1
ATOM 2428 O O . MET A 1 317 ? -12.945 2.832 7.992 1 94.62 317 MET A O 1
ATOM 2432 N N . ASP A 1 318 ? -11.516 1.86 9.344 1 91.81 318 ASP A N 1
ATOM 2433 C CA . ASP A 1 318 ? -12.25 0.599 9.32 1 91.81 318 ASP A CA 1
ATOM 2434 C C . ASP A 1 318 ? -13.414 0.628 10.305 1 91.81 318 ASP A C 1
ATOM 2436 O O . ASP A 1 318 ? -14.289 -0.241 10.266 1 91.81 318 ASP A O 1
ATOM 2440 N N . PHE A 1 319 ? -13.508 1.616 11.164 1 94.25 319 PHE A N 1
ATOM 2441 C CA . PHE A 1 319 ? -14.609 1.738 12.117 1 94.25 319 PHE A CA 1
ATOM 2442 C C . PHE A 1 319 ? -15.938 1.902 11.391 1 94.25 319 PHE A C 1
ATOM 2444 O O . PHE A 1 319 ? -17 1.574 11.938 1 94.25 319 PHE A O 1
ATOM 2451 N N . ARG A 1 320 ? -15.875 2.395 10.18 1 94.5 320 ARG A N 1
ATOM 2452 C CA . ARG A 1 320 ? -17.094 2.627 9.414 1 94.5 320 ARG A CA 1
ATOM 2453 C C . ARG A 1 320 ? -17.859 1.325 9.188 1 94.5 320 ARG A C 1
ATOM 2455 O O . ARG A 1 320 ? -19.094 1.316 9.18 1 94.5 320 ARG A O 1
ATOM 2462 N N . TYR A 1 321 ? -17.109 0.271 9.07 1 90.19 321 TYR A N 1
ATOM 2463 C CA . TYR A 1 321 ? -17.734 -1.021 8.836 1 90.19 321 TYR A CA 1
ATOM 2464 C C . TYR A 1 321 ? -18.5 -1.497 10.07 1 90.19 321 TYR A C 1
ATOM 2466 O O . TYR A 1 321 ? -19.578 -2.078 9.961 1 90.19 321 TYR A O 1
ATOM 2474 N N . ASP A 1 322 ? -17.891 -1.212 11.203 1 90.31 322 ASP A N 1
ATOM 2475 C CA . ASP A 1 322 ? -18.531 -1.597 12.453 1 90.31 322 ASP A CA 1
ATOM 2476 C C . ASP A 1 322 ? -19.75 -0.719 12.734 1 90.31 322 ASP A C 1
ATOM 2478 O O . ASP A 1 322 ? -20.781 -1.205 13.227 1 90.31 322 ASP A O 1
ATOM 2482 N N . ILE A 1 323 ? -19.625 0.512 12.453 1 93.75 323 ILE A N 1
ATOM 2483 C CA . ILE A 1 323 ? -20.703 1.459 12.719 1 93.75 323 ILE A CA 1
ATOM 2484 C C . ILE A 1 323 ? -21.906 1.132 11.828 1 93.75 323 ILE A C 1
ATOM 2486 O O . ILE A 1 323 ? -23.062 1.249 12.258 1 93.75 323 ILE A O 1
ATOM 2490 N N . GLU A 1 324 ? -21.641 0.674 10.594 1 89.88 324 GLU A N 1
ATOM 2491 C CA . GLU A 1 324 ? -22.688 0.412 9.617 1 89.88 324 GLU A CA 1
ATOM 2492 C C . GLU A 1 324 ? -23.297 -0.979 9.812 1 89.88 324 GLU A C 1
ATOM 2494 O O . GLU A 1 324 ? -24.359 -1.281 9.273 1 89.88 324 GLU A O 1
ATOM 2499 N N . ASP A 1 325 ? -22.578 -1.744 10.562 1 85.69 325 ASP A N 1
ATOM 2500 C CA . ASP A 1 325 ? -23.078 -3.09 10.844 1 85.69 325 ASP A CA 1
ATOM 2501 C C . ASP A 1 325 ? -24.078 -3.076 11.992 1 85.69 325 ASP A C 1
ATOM 2503 O O . ASP A 1 325 ? -23.719 -2.812 13.141 1 85.69 325 ASP A O 1
ATOM 2507 N N . GLU A 1 326 ? -25.25 -3.496 11.758 1 81.62 326 GLU A N 1
ATOM 2508 C CA . GLU A 1 326 ? -26.328 -3.461 12.742 1 81.62 326 GLU A CA 1
ATOM 2509 C C . GLU A 1 326 ? -26.078 -4.453 13.875 1 81.62 326 GLU A C 1
ATOM 2511 O O . GLU A 1 326 ? -26.594 -4.281 14.984 1 81.62 326 GLU A O 1
ATOM 2516 N N . ASP A 1 327 ? -25.266 -5.422 13.594 1 81.31 327 ASP A N 1
ATOM 2517 C CA . ASP A 1 327 ? -25 -6.457 14.586 1 81.31 327 ASP A CA 1
ATOM 2518 C C . ASP A 1 327 ? -23.922 -6.008 15.578 1 81.31 327 ASP A C 1
ATOM 2520 O O . ASP A 1 327 ? -23.734 -6.633 16.625 1 81.31 327 ASP A O 1
ATOM 2524 N N . GLU A 1 328 ? -23.344 -4.871 15.188 1 80.75 328 GLU A N 1
ATOM 2525 C CA . GLU A 1 328 ? -22.281 -4.375 16.047 1 80.75 328 GLU A CA 1
ATOM 2526 C C . GLU A 1 328 ? -22.828 -3.373 17.062 1 80.75 328 GLU A C 1
ATOM 2528 O O . GLU A 1 328 ? -23.812 -2.686 16.812 1 80.75 328 GLU A O 1
ATOM 2533 N N . GLU A 1 329 ? -22.188 -3.287 18.172 1 83.88 329 GLU A N 1
ATOM 2534 C CA . GLU A 1 329 ? -22.578 -2.389 19.266 1 83.88 329 GLU A CA 1
ATOM 2535 C C . GLU A 1 329 ? -22.109 -0.961 18.984 1 83.88 329 GLU A C 1
ATOM 2537 O O . GLU A 1 329 ? -22.703 -0.003 19.484 1 83.88 329 GLU A O 1
ATOM 2542 N N . LEU A 1 330 ? -21.141 -0.855 18.234 1 87.56 330 LEU A N 1
ATOM 2543 C CA . LEU A 1 330 ? -20.578 0.461 17.953 1 87.56 330 LEU A CA 1
ATOM 2544 C C . LEU A 1 330 ? -21.516 1.295 17.094 1 87.56 330 LEU A C 1
ATOM 2546 O O . LEU A 1 330 ? -21.969 0.844 16.047 1 87.56 330 LEU A O 1
ATOM 2550 N N . THR A 1 331 ? -21.891 2.488 17.625 1 92.81 331 THR A N 1
ATOM 2551 C CA . THR A 1 331 ? -22.719 3.447 16.891 1 92.81 331 THR A CA 1
ATOM 2552 C C . THR A 1 331 ? -21.938 4.734 16.641 1 92.81 331 THR A C 1
ATOM 2554 O O . THR A 1 331 ? -20.859 4.945 17.203 1 92.81 331 THR A O 1
ATOM 2557 N N . LEU A 1 332 ? -22.438 5.543 15.773 1 95.69 332 LEU A N 1
ATOM 2558 C CA . LEU A 1 332 ? -21.812 6.832 15.516 1 95.69 332 LEU A CA 1
ATOM 2559 C C . LEU A 1 332 ? -21.688 7.652 16.797 1 95.69 332 LEU A C 1
ATOM 2561 O O . LEU A 1 332 ? -20.672 8.289 17.047 1 95.69 332 LEU A O 1
ATOM 2565 N N . GLU A 1 333 ? -22.688 7.613 17.641 1 93.88 333 GLU A N 1
ATOM 2566 C CA . GLU A 1 333 ? -22.703 8.375 18.875 1 93.88 333 GLU A CA 1
ATOM 2567 C C . GLU A 1 333 ? -21.562 7.949 19.812 1 93.88 333 GLU A C 1
ATOM 2569 O O . GLU A 1 333 ? -20.922 8.789 20.438 1 93.88 333 GLU A O 1
ATOM 2574 N N . THR A 1 334 ? -21.359 6.621 19.859 1 94.31 334 THR A N 1
ATOM 2575 C CA . THR A 1 334 ? -20.312 6.121 20.734 1 94.31 334 THR A CA 1
ATOM 2576 C C . THR A 1 334 ? -18.938 6.336 20.109 1 94.31 334 THR A C 1
ATOM 2578 O O . THR A 1 334 ? -17.922 6.293 20.812 1 94.31 334 THR A O 1
ATOM 2581 N N . PHE A 1 335 ? -18.953 6.57 18.828 1 96.75 335 PHE A N 1
ATOM 2582 C CA . PHE A 1 335 ? -17.719 6.805 18.078 1 96.75 335 PHE A CA 1
ATOM 2583 C C . PHE A 1 335 ? -17.219 8.234 18.281 1 96.75 335 PHE A C 1
ATOM 2585 O O . PHE A 1 335 ? -16.031 8.508 18.141 1 96.75 335 PHE A O 1
ATOM 2592 N N . LEU A 1 336 ? -18.078 9.164 18.688 1 97.38 336 LEU A N 1
ATOM 2593 C CA . LEU A 1 336 ? -17.75 10.586 18.797 1 97.38 336 LEU A CA 1
ATOM 2594 C C . LEU A 1 336 ? -16.859 10.844 20 1 97.38 336 LEU A C 1
ATOM 2596 O O . LEU A 1 336 ? -16.953 10.156 21.016 1 97.38 336 LEU A O 1
ATOM 2600 N N . ASP A 1 337 ? -16 11.758 19.766 1 97.38 337 ASP A N 1
ATOM 2601 C CA . ASP A 1 337 ? -15.148 12.211 20.859 1 97.38 337 ASP A CA 1
ATOM 2602 C C . ASP A 1 337 ? -15.969 12.773 22.016 1 97.38 337 ASP A C 1
ATOM 2604 O O . ASP A 1 337 ? -16.656 13.781 21.859 1 97.38 337 ASP A O 1
ATOM 2608 N N . ILE A 1 338 ? -15.852 12.273 23.078 1 94.56 338 ILE A N 1
ATOM 2609 C CA . ILE A 1 338 ? -16.641 12.672 24.234 1 94.56 338 ILE A CA 1
ATOM 2610 C C . ILE A 1 338 ? -16.25 14.086 24.672 1 94.56 338 ILE A C 1
ATOM 2612 O O . ILE A 1 338 ? -17.031 14.789 25.312 1 94.56 338 ILE A O 1
ATOM 2616 N N . LYS A 1 339 ? -15.055 14.445 24.266 1 94.19 339 LYS A N 1
ATOM 2617 C CA . LYS A 1 339 ? -14.562 15.766 24.656 1 94.19 339 LYS A CA 1
ATOM 2618 C C . LYS A 1 339 ? -15.219 16.859 23.828 1 94.19 339 LYS A C 1
ATOM 2620 O O . LYS A 1 339 ? -15.156 18.047 24.188 1 94.19 339 LYS A O 1
ATOM 2625 N N . MET A 1 340 ? -15.758 16.312 22.703 1 89.62 340 MET A N 1
ATOM 2626 C CA . MET A 1 340 ? -16.391 17.281 21.812 1 89.62 340 MET A CA 1
ATOM 2627 C C . MET A 1 340 ? -17.781 17.656 22.328 1 89.62 340 MET A C 1
ATOM 2629 O O . MET A 1 340 ? -18.562 16.797 22.703 1 89.62 340 MET A O 1
ATOM 2633 N N . LYS A 1 341 ? -18 18.938 22.688 1 85.19 341 LYS A N 1
ATOM 2634 C CA . LYS A 1 341 ? -19.297 19.391 23.203 1 85.19 341 LYS A CA 1
ATOM 2635 C C . LYS A 1 341 ? -20.062 20.172 22.141 1 85.19 341 LYS A C 1
ATOM 2637 O O . LYS A 1 341 ? -19.531 20.484 21.078 1 85.19 341 LYS A O 1
ATOM 2642 N N . ASP A 1 342 ? -21.375 20.266 22.312 1 88.44 342 ASP A N 1
ATOM 2643 C CA . ASP A 1 342 ? -22.25 21.188 21.578 1 88.44 342 ASP A CA 1
ATOM 2644 C C . ASP A 1 342 ? -22.453 20.719 20.125 1 88.44 342 ASP A C 1
ATOM 2646 O O . ASP A 1 342 ? -22.453 21.531 19.203 1 88.44 342 ASP A O 1
ATOM 2650 N N . TRP A 1 343 ? -22.422 19.375 19.906 1 92.44 343 TRP A N 1
ATOM 2651 C CA . TRP A 1 343 ? -22.703 18.844 18.578 1 92.44 343 TRP A CA 1
ATOM 2652 C C . TRP A 1 343 ? -24.172 18.422 18.469 1 92.44 343 TRP A C 1
ATOM 2654 O O . TRP A 1 343 ? -24.828 18.188 19.484 1 92.44 343 TRP A O 1
ATOM 2664 N N . GLU A 1 344 ? -24.672 18.469 17.312 1 93.69 344 GLU A N 1
ATOM 2665 C CA . GLU A 1 344 ? -25.984 17.922 16.984 1 93.69 344 GLU A CA 1
ATOM 2666 C C . GLU A 1 344 ? -25.859 16.703 16.062 1 93.69 344 GLU A C 1
ATOM 2668 O O . GLU A 1 344 ? -25.031 16.688 15.156 1 93.69 344 GLU A O 1
ATOM 2673 N N . MET A 1 345 ? -26.734 15.797 16.297 1 93.62 345 MET A N 1
ATOM 2674 C CA . MET A 1 345 ? -26.625 14.5 15.633 1 93.62 345 MET A CA 1
ATOM 2675 C C . MET A 1 345 ? -26.672 14.664 14.117 1 93.62 345 MET A C 1
ATOM 2677 O O . MET A 1 345 ? -25.938 13.992 13.391 1 93.62 345 MET A O 1
ATOM 2681 N N . GLY A 1 346 ? -27.562 15.5 13.68 1 95.19 346 GLY A N 1
ATOM 2682 C CA . GLY A 1 346 ? -27.656 15.719 12.242 1 95.19 346 GLY A CA 1
ATOM 2683 C C . GLY A 1 346 ? -26.359 16.219 11.625 1 95.19 346 GLY A C 1
ATOM 2684 O O . GLY A 1 346 ? -26 15.812 10.523 1 95.19 346 GLY A O 1
ATOM 2685 N N . GLN A 1 347 ? -25.703 17.109 12.336 1 96.38 347 GLN A N 1
ATOM 2686 C CA . GLN A 1 347 ? -24.453 17.703 11.867 1 96.38 347 GLN A CA 1
ATOM 2687 C C . GLN A 1 347 ? -23.328 16.656 11.836 1 96.38 347 GLN A C 1
ATOM 2689 O O . GLN A 1 347 ? -22.625 16.516 10.836 1 96.38 347 GLN A O 1
ATOM 2694 N N . VAL A 1 348 ? -23.25 15.906 12.906 1 97.25 348 VAL A N 1
ATOM 2695 C CA . VAL A 1 348 ? -22.188 14.914 13 1 97.25 348 VAL A CA 1
ATOM 2696 C C . VAL A 1 348 ? -22.438 13.797 11.992 1 97.25 348 VAL A C 1
ATOM 2698 O O . VAL A 1 348 ? -21.484 13.242 11.422 1 97.25 348 VAL A O 1
ATOM 2701 N N . HIS A 1 349 ? -23.672 13.445 11.766 1 97.38 349 HIS A N 1
ATOM 2702 C CA . HIS A 1 349 ? -24.016 12.445 10.766 1 97.38 349 HIS A CA 1
ATOM 2703 C C . HIS A 1 349 ? -23.578 12.891 9.367 1 97.38 349 HIS A C 1
ATOM 2705 O O . HIS A 1 349 ? -23.078 12.086 8.586 1 97.38 349 HIS A O 1
ATOM 2711 N N . SER A 1 350 ? -23.812 14.141 9.109 1 97.75 350 SER A N 1
ATOM 2712 C CA . SER A 1 350 ? -23.438 14.68 7.805 1 97.75 350 SER A CA 1
ATOM 2713 C C . SER A 1 350 ? -21.938 14.594 7.578 1 97.75 350 SER A C 1
ATOM 2715 O O . SER A 1 350 ? -21.484 14.203 6.5 1 97.75 350 SER A O 1
ATOM 2717 N N . MET A 1 351 ? -21.188 14.953 8.555 1 97.94 351 MET A N 1
ATOM 2718 C CA . MET A 1 351 ? -19.734 14.883 8.43 1 97.94 351 MET A CA 1
ATOM 2719 C C . MET A 1 351 ? -19.266 13.438 8.32 1 97.94 351 MET A C 1
ATOM 2721 O O . MET A 1 351 ? -18.344 13.141 7.551 1 97.94 351 MET A O 1
ATOM 2725 N N . TYR A 1 352 ? -19.859 12.555 9.109 1 98.5 352 TYR A N 1
ATOM 2726 C CA . TYR A 1 352 ? -19.516 11.141 9.047 1 98.5 352 TYR A CA 1
ATOM 2727 C C . TYR A 1 352 ? -19.812 10.57 7.664 1 98.5 352 TYR A C 1
ATOM 2729 O O . TYR A 1 352 ? -19 9.812 7.121 1 98.5 352 TYR A O 1
ATOM 2737 N N . ALA A 1 353 ? -20.938 10.922 7.145 1 98.25 353 ALA A N 1
ATOM 2738 C CA . ALA A 1 353 ? -21.297 10.477 5.805 1 98.25 353 ALA A CA 1
ATOM 2739 C C . ALA A 1 353 ? -20.297 10.969 4.77 1 98.25 353 ALA A C 1
ATOM 2741 O O . ALA A 1 353 ? -19.906 10.219 3.871 1 98.25 353 ALA A O 1
ATOM 2742 N N . LEU A 1 354 ? -19.938 12.211 4.898 1 98.62 354 LEU A N 1
ATOM 2743 C CA . LEU A 1 354 ? -18.922 12.781 4.004 1 98.62 354 LEU A CA 1
ATOM 2744 C C . LEU A 1 354 ? -17.609 12.016 4.125 1 98.62 354 LEU A C 1
ATOM 2746 O O . LEU A 1 354 ? -16.984 11.68 3.113 1 98.62 354 LEU A O 1
ATOM 2750 N N . ALA A 1 355 ? -17.156 11.773 5.375 1 98.75 355 ALA A N 1
ATOM 2751 C CA . ALA A 1 355 ? -15.938 11.008 5.609 1 98.75 355 ALA A CA 1
ATOM 2752 C C . ALA A 1 355 ? -16.016 9.633 4.957 1 98.75 355 ALA A C 1
ATOM 2754 O O . ALA A 1 355 ? -15.086 9.211 4.262 1 98.75 355 ALA A O 1
ATOM 2755 N N . SER A 1 356 ? -17.141 8.977 5.137 1 98.12 356 SER A N 1
ATOM 2756 C CA . SER A 1 356 ? -17.344 7.645 4.586 1 98.12 356 SER A CA 1
ATOM 2757 C C . SER A 1 356 ? -17.312 7.664 3.061 1 98.12 356 SER A C 1
ATOM 2759 O O . SER A 1 356 ? -16.75 6.766 2.436 1 98.12 356 SER A O 1
ATOM 2761 N N . ASN A 1 357 ? -17.906 8.703 2.479 1 98.19 357 ASN A N 1
ATOM 2762 C CA . ASN A 1 357 ? -17.891 8.836 1.026 1 98.19 357 ASN A CA 1
ATOM 2763 C C . ASN A 1 357 ? -16.484 9.062 0.494 1 98.19 357 ASN A C 1
ATOM 2765 O O . ASN A 1 357 ? -16.141 8.57 -0.584 1 98.19 357 ASN A O 1
ATOM 2769 N N . CYS A 1 358 ? -15.664 9.766 1.2 1 98.5 358 CYS A N 1
ATOM 2770 C CA . CYS A 1 358 ? -14.281 10.016 0.805 1 98.5 358 CYS A CA 1
ATOM 2771 C C . CYS A 1 358 ? -13.453 8.734 0.892 1 98.5 358 CYS A C 1
ATOM 2773 O O . CYS A 1 358 ? -12.406 8.625 0.244 1 98.5 358 CYS A O 1
ATOM 2775 N N . LEU A 1 359 ? -13.945 7.742 1.639 1 97.25 359 LEU A N 1
ATOM 2776 C CA . LEU A 1 359 ? -13.141 6.566 1.959 1 97.25 359 LEU A CA 1
ATOM 2777 C C . LEU A 1 359 ? -13.57 5.371 1.115 1 97.25 359 LEU A C 1
ATOM 2779 O O . LEU A 1 359 ? -13.211 4.23 1.417 1 97.25 359 LEU A O 1
ATOM 2783 N N . PHE A 1 360 ? -14.336 5.672 0.116 1 94.19 360 PHE A N 1
ATOM 2784 C CA . PHE A 1 360 ? -14.625 4.59 -0.816 1 94.19 360 PHE A CA 1
ATOM 2785 C C . PHE A 1 360 ? -13.344 3.998 -1.382 1 94.19 360 PHE A C 1
ATOM 2787 O O . PHE A 1 360 ? -12.406 4.73 -1.717 1 94.19 360 PHE A O 1
ATOM 2794 N N . ASP A 1 361 ? -13.336 2.699 -1.542 1 88.38 361 ASP A N 1
ATOM 2795 C CA . ASP A 1 361 ? -12.172 2.016 -2.102 1 88.38 361 ASP A CA 1
ATOM 2796 C C . ASP A 1 361 ? -11.953 2.406 -3.561 1 88.38 361 ASP A C 1
ATOM 2798 O O . ASP A 1 361 ? -10.812 2.59 -3.998 1 88.38 361 ASP A O 1
ATOM 2802 N N . GLN A 1 362 ? -13.086 2.51 -4.246 1 87.5 362 GLN A N 1
ATOM 2803 C CA . GLN A 1 362 ? -13.016 2.928 -5.645 1 87.5 362 GLN A CA 1
ATOM 2804 C C . GLN A 1 362 ? -12.914 4.445 -5.758 1 87.5 362 GLN A C 1
ATOM 2806 O O . GLN A 1 362 ? -13.844 5.168 -5.395 1 87.5 362 GLN A O 1
ATOM 2811 N N . LYS A 1 363 ? -11.922 4.91 -6.312 1 90.5 363 LYS A N 1
ATOM 2812 C CA . LYS A 1 363 ? -11.641 6.344 -6.34 1 90.5 363 LYS A CA 1
ATOM 2813 C C . LYS A 1 363 ? -12.742 7.105 -7.066 1 90.5 363 LYS A C 1
ATOM 2815 O O . LYS A 1 363 ? -13.078 8.234 -6.699 1 90.5 363 LYS A O 1
ATOM 2820 N N . ASN A 1 364 ? -13.359 6.477 -8.062 1 88.69 364 ASN A N 1
ATOM 2821 C CA . ASN A 1 364 ? -14.352 7.168 -8.883 1 88.69 364 ASN A CA 1
ATOM 2822 C C . ASN A 1 364 ? -15.656 7.375 -8.125 1 88.69 364 ASN A C 1
ATOM 2824 O O . ASN A 1 364 ? -16.5 8.164 -8.539 1 88.69 364 ASN A O 1
ATOM 2828 N N . ARG A 1 365 ? -15.836 6.695 -7.023 1 92.88 365 ARG A N 1
ATOM 2829 C CA . ARG A 1 365 ? -17.047 6.832 -6.219 1 92.88 365 ARG A CA 1
ATOM 2830 C C . ARG A 1 365 ? -16.875 7.914 -5.156 1 92.88 365 ARG A C 1
ATOM 2832 O O . ARG A 1 365 ? -17.844 8.312 -4.5 1 92.88 365 ARG A O 1
ATOM 2839 N N . ARG A 1 366 ? -15.711 8.445 -4.992 1 97.19 366 ARG A N 1
ATOM 2840 C CA . ARG A 1 366 ? -15.453 9.5 -4.02 1 97.19 366 ARG A CA 1
ATOM 2841 C C . ARG A 1 366 ? -15.922 10.852 -4.543 1 97.19 366 ARG A C 1
ATOM 2843 O O . ARG A 1 366 ? -15.969 11.07 -5.758 1 97.19 366 ARG A O 1
ATOM 2850 N N . PRO A 1 367 ? -16.297 11.719 -3.67 1 97.81 367 PRO A N 1
ATOM 2851 C CA . PRO A 1 367 ? -16.797 13.031 -4.113 1 97.81 367 PRO A CA 1
ATOM 2852 C C . PRO A 1 367 ? -15.695 13.906 -4.695 1 97.81 367 PRO A C 1
ATOM 2854 O O . PRO A 1 367 ? -14.508 13.648 -4.48 1 97.81 367 PRO A O 1
ATOM 2857 N N . LEU A 1 368 ? -16.109 14.828 -5.438 1 96.5 368 LEU A N 1
ATOM 2858 C CA . LEU A 1 368 ? -15.203 15.891 -5.867 1 96.5 368 LEU A CA 1
ATOM 2859 C C . LEU A 1 368 ? -14.906 16.844 -4.715 1 96.5 368 LEU A C 1
ATOM 2861 O O . LEU A 1 368 ? -15.711 16.984 -3.793 1 96.5 368 LEU A O 1
ATOM 2865 N N . ILE A 1 369 ? -13.773 17.484 -4.805 1 97.75 369 ILE A N 1
ATOM 2866 C CA . ILE A 1 369 ? -13.352 18.391 -3.744 1 97.75 369 ILE A CA 1
ATOM 2867 C C . ILE A 1 369 ? -14.375 19.516 -3.594 1 97.75 369 ILE A C 1
ATOM 2869 O O . ILE A 1 369 ? -14.633 19.984 -2.482 1 97.75 369 ILE A O 1
ATOM 2873 N N . THR A 1 370 ? -14.992 19.906 -4.691 1 97.44 370 THR A N 1
ATOM 2874 C CA . THR A 1 370 ? -16 20.969 -4.645 1 97.44 370 THR A CA 1
ATOM 2875 C C . THR A 1 370 ? -17.219 20.516 -3.846 1 97.44 370 THR A C 1
ATOM 2877 O O . THR A 1 370 ? -17.812 21.312 -3.117 1 97.44 370 THR A O 1
ATOM 2880 N N . GLN A 1 371 ? -17.562 19.266 -3.992 1 97.88 371 GLN A N 1
ATOM 2881 C CA . GLN A 1 371 ? -18.672 18.703 -3.23 1 97.88 371 GLN A CA 1
ATOM 2882 C C . GLN A 1 371 ? -18.328 18.625 -1.746 1 97.88 371 GLN A C 1
ATOM 2884 O O . GLN A 1 371 ? -19.188 18.875 -0.893 1 97.88 371 GLN A O 1
ATOM 2889 N N . VAL A 1 372 ? -17.125 18.281 -1.471 1 98.62 372 VAL A N 1
ATOM 2890 C CA . VAL A 1 372 ? -16.656 18.188 -0.088 1 98.62 372 VAL A CA 1
ATOM 2891 C C . VAL A 1 372 ? -16.781 19.547 0.596 1 98.62 372 VAL A C 1
ATOM 2893 O O . VAL A 1 372 ? -17.328 19.641 1.696 1 98.62 372 VAL A O 1
ATOM 2896 N N . VAL A 1 373 ? -16.312 20.609 -0.068 1 98.62 373 VAL A N 1
ATOM 2897 C CA . VAL A 1 373 ? -16.359 21.969 0.466 1 98.62 373 VAL A CA 1
ATOM 2898 C C . VAL A 1 373 ? -17.812 22.391 0.679 1 98.62 373 VAL A C 1
ATOM 2900 O O . VAL A 1 373 ? -18.156 22.938 1.728 1 98.62 373 VAL A O 1
ATOM 2903 N N . ALA A 1 374 ? -18.625 22.062 -0.282 1 98.38 374 ALA A N 1
ATOM 2904 C CA . ALA A 1 374 ? -20.031 22.438 -0.205 1 98.38 374 ALA A CA 1
ATOM 2905 C C . ALA A 1 374 ? -20.719 21.75 0.979 1 98.38 374 ALA A C 1
ATOM 2907 O O . ALA A 1 374 ? -21.5 22.375 1.696 1 98.38 374 ALA A O 1
ATOM 2908 N N . GLU A 1 375 ? -20.453 20.5 1.159 1 98.06 375 GLU A N 1
ATOM 2909 C CA . GLU A 1 375 ? -21.078 19.734 2.242 1 98.06 375 GLU A CA 1
ATOM 2910 C C . GLU A 1 375 ? -20.625 20.25 3.605 1 98.06 375 GLU A C 1
ATOM 2912 O O . GLU A 1 375 ? -21.422 20.359 4.535 1 98.06 375 GLU A O 1
ATOM 2917 N N . LEU A 1 376 ? -19.391 20.609 3.73 1 98.5 376 LEU A N 1
ATOM 2918 C CA . LEU A 1 376 ? -18.875 21.125 5 1 98.5 376 LEU A CA 1
ATOM 2919 C C . LEU A 1 376 ? -19.438 22.5 5.289 1 98.5 376 LEU A C 1
ATOM 2921 O O . LEU A 1 376 ? -19.734 22.828 6.441 1 98.5 376 LEU A O 1
ATOM 2925 N N . LYS A 1 377 ? -19.578 23.297 4.238 1 97.75 377 LYS A N 1
ATOM 2926 C CA . LYS A 1 377 ? -20.25 24.578 4.398 1 97.75 377 LYS A CA 1
ATOM 2927 C C . LYS A 1 377 ? -21.672 24.406 4.922 1 97.75 377 LYS A C 1
ATOM 2929 O O . LYS A 1 377 ? -22.141 25.188 5.754 1 97.75 377 LYS A O 1
ATOM 2934 N N . GLY A 1 378 ? -22.281 23.375 4.387 1 96.38 378 GLY A N 1
ATOM 2935 C CA . GLY A 1 378 ? -23.625 23.062 4.832 1 96.38 378 GLY A CA 1
ATOM 2936 C C . GLY A 1 378 ? -23.703 22.703 6.305 1 96.38 378 GLY A C 1
ATOM 2937 O O . GLY A 1 378 ? -24.625 23.141 7.008 1 96.38 378 GLY A O 1
ATOM 2938 N N . VAL A 1 379 ? -22.781 21.984 6.766 1 95.62 379 VAL A N 1
ATOM 2939 C CA . VAL A 1 379 ? -22.734 21.609 8.172 1 95.62 379 VAL A CA 1
ATOM 2940 C C . VAL A 1 379 ? -22.578 22.859 9.039 1 95.62 379 VAL A C 1
ATOM 2942 O O . VAL A 1 379 ? -23.266 23 10.055 1 95.62 379 VAL A O 1
ATOM 2945 N N . LEU A 1 380 ? -21.688 23.781 8.641 1 95.25 380 LEU A N 1
ATOM 2946 C CA . LEU A 1 380 ? -21.422 25 9.406 1 95.25 380 LEU A CA 1
ATOM 2947 C C . LEU A 1 380 ? -22.641 25.922 9.406 1 95.25 380 LEU A C 1
ATOM 2949 O O . LEU A 1 380 ? -22.922 26.578 10.406 1 95.25 380 LEU A O 1
ATOM 2953 N N . LYS A 1 381 ? -23.328 25.953 8.258 1 93 381 LYS A N 1
ATOM 2954 C CA . LYS A 1 381 ? -24.547 26.75 8.18 1 93 381 LYS A CA 1
ATOM 2955 C C . LYS A 1 381 ? -25.594 26.234 9.148 1 93 381 LYS A C 1
ATOM 2957 O O . LYS A 1 381 ? -26.312 27.031 9.781 1 93 381 LYS A O 1
ATOM 2962 N N . ASN A 1 382 ? -25.672 24.953 9.273 1 89.38 382 ASN A N 1
ATOM 2963 C CA . ASN A 1 382 ? -26.641 24.344 10.188 1 89.38 382 ASN A CA 1
ATOM 2964 C C . ASN A 1 382 ? -26.297 24.641 11.648 1 89.38 382 ASN A C 1
ATOM 2966 O O . ASN A 1 382 ? -27.188 24.797 12.477 1 89.38 382 ASN A O 1
ATOM 2970 N N . ILE A 1 383 ? -25.062 24.734 11.938 1 87.31 383 ILE A N 1
ATOM 2971 C CA . ILE A 1 383 ? -24.609 25.062 13.289 1 87.31 383 ILE A CA 1
ATOM 2972 C C . ILE A 1 383 ? -25.016 26.484 13.625 1 87.31 383 ILE A C 1
ATOM 2974 O O . ILE A 1 383 ? -25.484 26.766 14.734 1 87.31 383 ILE A O 1
ATOM 2978 N N . SER A 1 384 ? -24.781 27.391 12.664 1 84.56 384 SER A N 1
ATOM 2979 C CA . SER A 1 384 ? -25.125 28.797 12.875 1 84.56 384 SER A CA 1
ATOM 2980 C C . SER A 1 384 ? -26.625 28.984 13.062 1 84.56 384 SER A C 1
ATOM 2982 O O . SER A 1 384 ? -27.062 29.828 13.852 1 84.56 384 SER A O 1
ATOM 2984 N N . MET A 1 385 ? -27.391 28.188 12.406 1 79.88 385 MET A N 1
ATOM 2985 C CA . MET A 1 385 ? -28.844 28.281 12.5 1 79.88 385 MET A CA 1
ATOM 2986 C C . MET A 1 385 ? -29.328 27.75 13.852 1 79.88 385 MET A C 1
ATOM 2988 O O . MET A 1 385 ? -30.281 28.297 14.422 1 79.88 385 MET A O 1
ATOM 2992 N N . ASP A 1 386 ? -28.656 26.797 14.383 1 73.88 386 ASP A N 1
ATOM 2993 C CA . ASP A 1 386 ? -29.062 26.203 15.648 1 73.88 386 ASP A CA 1
ATOM 2994 C C . ASP A 1 386 ? -28.641 27.078 16.828 1 73.88 386 ASP A C 1
ATOM 2996 O O . ASP A 1 386 ? -29.266 27.031 17.891 1 73.88 386 ASP A O 1
ATOM 3000 N N . SER A 1 387 ? -27.547 27.766 16.703 1 69.44 387 SER A N 1
ATOM 3001 C CA . SER A 1 387 ? -27.094 28.641 17.766 1 69.44 387 SER A CA 1
ATOM 3002 C C . SER A 1 387 ? -27.953 29.875 17.875 1 69.44 387 SER A C 1
ATOM 3004 O O . SER A 1 387 ? -27.938 30.578 18.891 1 69.44 387 SER A O 1
ATOM 3006 N N . GLN A 1 388 ? -28.891 30.219 16.906 1 54.47 388 GLN A N 1
ATOM 3007 C CA . GLN A 1 388 ? -29.859 31.297 17 1 54.47 388 GLN A CA 1
ATOM 3008 C C . GLN A 1 388 ? -31.141 30.828 17.672 1 54.47 388 GLN A C 1
ATOM 3010 O O . GLN A 1 388 ? -31.766 31.562 18.438 1 54.47 388 GLN A O 1
ATOM 3015 N N . MET B 1 1 ? 30.422 -9.297 39.562 1 21.28 1 MET B N 1
ATOM 3016 C CA . MET B 1 1 ? 30.938 -10.016 38.406 1 21.28 1 MET B CA 1
ATOM 3017 C C . MET B 1 1 ? 30.938 -9.125 37.156 1 21.28 1 MET B C 1
ATOM 3019 O O . MET B 1 1 ? 29.906 -8.586 36.781 1 21.28 1 MET B O 1
ATOM 3023 N N . LEU B 1 2 ? 32.031 -8.453 36.906 1 22.81 2 LEU B N 1
ATOM 3024 C CA . LEU B 1 2 ? 32.375 -7.289 36.094 1 22.81 2 LEU B CA 1
ATOM 3025 C C . LEU B 1 2 ? 32.125 -7.574 34.594 1 22.81 2 LEU B C 1
ATOM 3027 O O . LEU B 1 2 ? 32.688 -8.523 34.062 1 22.81 2 LEU B O 1
ATOM 3031 N N . TRP B 1 3 ? 30.922 -7.414 34.219 1 23.53 3 TRP B N 1
ATOM 3032 C CA . TRP B 1 3 ? 30.266 -7.809 32.969 1 23.53 3 TRP B CA 1
ATOM 3033 C C . TRP B 1 3 ? 31.094 -7.355 31.766 1 23.53 3 TRP B C 1
ATOM 3035 O O . TRP B 1 3 ? 31.516 -6.195 31.688 1 23.53 3 TRP B O 1
ATOM 3045 N N . ALA B 1 4 ? 31.797 -8.297 31.234 1 27.86 4 ALA B N 1
ATOM 3046 C CA . ALA B 1 4 ? 32.719 -8.234 30.109 1 27.86 4 ALA B CA 1
ATOM 3047 C C . ALA B 1 4 ? 32.156 -7.363 28.984 1 27.86 4 ALA B C 1
ATOM 3049 O O . ALA B 1 4 ? 31.094 -7.641 28.453 1 27.86 4 ALA B O 1
ATOM 3050 N N . VAL B 1 5 ? 32.281 -6.148 29.031 1 29.14 5 VAL B N 1
ATOM 3051 C CA . VAL B 1 5 ? 31.906 -5.043 28.141 1 29.14 5 VAL B CA 1
ATOM 3052 C C . VAL B 1 5 ? 32.344 -5.363 26.719 1 29.14 5 VAL B C 1
ATOM 3054 O O . VAL B 1 5 ? 33.531 -5.473 26.422 1 29.14 5 VAL B O 1
ATOM 3057 N N . GLY B 1 6 ? 31.641 -6.336 26.172 1 29.25 6 GLY B N 1
ATOM 3058 C CA . GLY B 1 6 ? 31.984 -6.961 24.906 1 29.25 6 GLY B CA 1
ATOM 3059 C C . GLY B 1 6 ? 32.438 -5.965 23.844 1 29.25 6 GLY B C 1
ATOM 3060 O O . GLY B 1 6 ? 31.797 -4.914 23.672 1 29.25 6 GLY B O 1
ATOM 3061 N N . LYS B 1 7 ? 33.656 -5.945 23.578 1 32.09 7 LYS B N 1
ATOM 3062 C CA . LYS B 1 7 ? 34.469 -5.121 22.703 1 32.09 7 LYS B CA 1
ATOM 3063 C C . LYS B 1 7 ? 33.844 -4.996 21.312 1 32.09 7 LYS B C 1
ATOM 3065 O O . LYS B 1 7 ? 33.188 -5.93 20.844 1 32.09 7 LYS B O 1
ATOM 3070 N N . SER B 1 8 ? 33.438 -3.922 20.953 1 30.09 8 SER B N 1
ATOM 3071 C CA . SER B 1 8 ? 32.75 -3.531 19.734 1 30.09 8 SER B CA 1
ATOM 3072 C C . SER B 1 8 ? 33.375 -4.168 18.5 1 30.09 8 SER B C 1
ATOM 3074 O O . SER B 1 8 ? 34.594 -4.203 18.375 1 30.09 8 SER B O 1
ATOM 3076 N N . PRO B 1 9 ? 32.844 -5.164 17.953 1 34.09 9 PRO B N 1
ATOM 3077 C CA . PRO B 1 9 ? 33.531 -5.988 16.953 1 34.09 9 PRO B CA 1
ATOM 3078 C C . PRO B 1 9 ? 34.344 -5.16 15.953 1 34.09 9 PRO B C 1
ATOM 3080 O O . PRO B 1 9 ? 35.406 -5.594 15.5 1 34.09 9 PRO B O 1
ATOM 3083 N N . THR B 1 10 ? 33.875 -3.984 15.617 1 34.12 10 THR B N 1
ATOM 3084 C CA . THR B 1 10 ? 34.625 -3.09 14.734 1 34.12 10 THR B CA 1
ATOM 3085 C C . THR B 1 10 ? 35.938 -2.676 15.375 1 34.12 10 THR B C 1
ATOM 3087 O O . THR B 1 10 ? 36.969 -2.678 14.719 1 34.12 10 THR B O 1
ATOM 3090 N N . ILE B 1 11 ? 35.781 -2.391 16.609 1 35 11 ILE B N 1
ATOM 3091 C CA . ILE B 1 11 ? 36.969 -2.055 17.406 1 35 11 ILE B CA 1
ATOM 3092 C C . ILE B 1 11 ? 37.875 -3.275 17.516 1 35 11 ILE B C 1
ATOM 3094 O O . ILE B 1 11 ? 39.094 -3.156 17.422 1 35 11 ILE B O 1
ATOM 3098 N N . GLU B 1 12 ? 37.188 -4.363 17.609 1 37.44 12 GLU B N 1
ATOM 3099 C CA . GLU B 1 12 ? 37.969 -5.594 17.734 1 37.44 12 GLU B CA 1
ATOM 3100 C C . GLU B 1 12 ? 38.719 -5.895 16.438 1 37.44 12 GLU B C 1
ATOM 3102 O O . GLU B 1 12 ? 39.875 -6.301 16.453 1 37.44 12 GLU B O 1
ATOM 3107 N N . LEU B 1 13 ? 38.062 -5.57 15.328 1 34.66 13 LEU B N 1
ATOM 3108 C CA . LEU B 1 13 ? 38.656 -5.777 14.016 1 34.66 13 LEU B CA 1
ATOM 3109 C C . LEU B 1 13 ? 39.781 -4.777 13.766 1 34.66 13 LEU B C 1
ATOM 3111 O O . LEU B 1 13 ? 40.875 -5.152 13.297 1 34.66 13 LEU B O 1
ATOM 3115 N N . LEU B 1 14 ? 39.531 -3.551 14.125 1 36.09 14 LEU B N 1
ATOM 3116 C CA . LEU B 1 14 ? 40.562 -2.525 13.977 1 36.09 14 LEU B CA 1
ATOM 3117 C C . LEU B 1 14 ? 41.688 -2.732 14.984 1 36.09 14 LEU B C 1
ATOM 3119 O O . LEU B 1 14 ? 42.844 -2.49 14.68 1 36.09 14 LEU B O 1
ATOM 3123 N N . ASN B 1 15 ? 41.281 -3.115 16.172 1 39 15 ASN B N 1
ATOM 3124 C CA . ASN B 1 15 ? 42.281 -3.457 17.172 1 39 15 ASN B CA 1
ATOM 3125 C C . ASN B 1 15 ? 43.188 -4.59 16.688 1 39 15 ASN B C 1
ATOM 3127 O O . ASN B 1 15 ? 44.406 -4.562 16.906 1 39 15 ASN B O 1
ATOM 3131 N N . ASP B 1 16 ? 42.531 -5.566 16.109 1 36.56 16 ASP B N 1
ATOM 3132 C CA . ASP B 1 16 ? 43.312 -6.68 15.57 1 36.56 16 ASP B CA 1
ATOM 3133 C C . ASP B 1 16 ? 44.188 -6.215 14.43 1 36.56 16 ASP B C 1
ATOM 3135 O O . ASP B 1 16 ? 45.312 -6.734 14.25 1 36.56 16 ASP B O 1
ATOM 3139 N N . TRP B 1 17 ? 43.719 -5.262 13.742 1 34.81 17 TRP B N 1
ATOM 3140 C CA . TRP B 1 17 ? 44.438 -4.727 12.602 1 34.81 17 TRP B CA 1
ATOM 3141 C C . TRP B 1 17 ? 45.688 -3.955 13.062 1 34.81 17 TRP B C 1
ATOM 3143 O O . TRP B 1 17 ? 46.75 -4.035 12.445 1 34.81 17 TRP B O 1
ATOM 3153 N N . GLY B 1 18 ? 45.5 -3.154 14.07 1 34.88 18 GLY B N 1
ATOM 3154 C CA . GLY B 1 18 ? 46.625 -2.436 14.641 1 34.88 18 GLY B CA 1
ATOM 3155 C C . GLY B 1 18 ? 47.75 -3.346 15.039 1 34.88 18 GLY 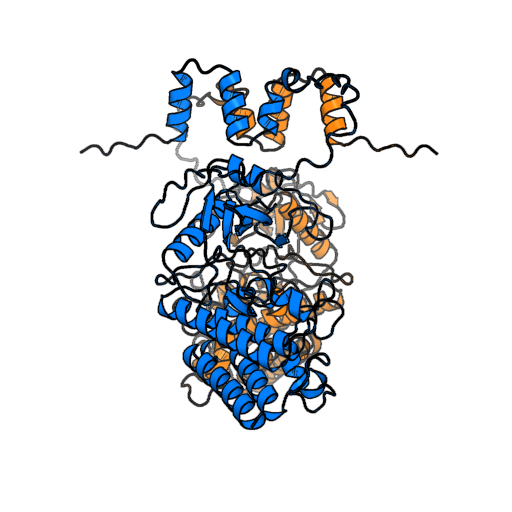B C 1
ATOM 3156 O O . GLY B 1 18 ? 48.938 -2.924 15.047 1 34.88 18 GLY B O 1
ATOM 3157 N N . THR B 1 19 ? 47.375 -4.301 15.719 1 37.16 19 THR B N 1
ATOM 3158 C CA . THR B 1 19 ? 48.438 -5.137 16.234 1 37.16 19 THR B CA 1
ATOM 3159 C C . THR B 1 19 ? 49.031 -6.012 15.117 1 37.16 19 THR B C 1
ATOM 3161 O O . THR B 1 19 ? 50.094 -6.57 15.266 1 37.16 19 THR B O 1
ATOM 3164 N N . SER B 1 20 ? 48.062 -6.434 14.188 1 32.62 20 SER B N 1
ATOM 3165 C CA . SER B 1 20 ? 48.594 -7.371 13.203 1 32.62 20 SER B CA 1
ATOM 3166 C C . SER B 1 20 ? 49.188 -6.637 12.008 1 32.62 20 SER B C 1
ATOM 3168 O O . SER B 1 20 ? 48.812 -5.504 11.711 1 32.62 20 SER B O 1
ATOM 3170 N N . ASN B 1 21 ? 50.344 -6.867 11.57 1 34.81 21 ASN B N 1
ATOM 3171 C CA . ASN B 1 21 ? 51.188 -6.387 10.461 1 34.81 21 ASN B CA 1
ATOM 3172 C C . ASN B 1 21 ? 50.375 -6.273 9.172 1 34.81 21 ASN B C 1
ATOM 3174 O O . ASN B 1 21 ? 50.625 -6.988 8.203 1 34.81 21 ASN B O 1
ATOM 3178 N N . CYS B 1 22 ? 49.125 -5.922 9.281 1 34.91 22 CYS B N 1
ATOM 3179 C CA . CYS B 1 22 ? 48.312 -5.961 8.062 1 34.91 22 CYS B CA 1
ATOM 3180 C C . CYS B 1 22 ? 48.688 -4.82 7.125 1 34.91 22 CYS B C 1
ATOM 3182 O O . CYS B 1 22 ? 48.875 -3.686 7.566 1 34.91 22 CYS B O 1
ATOM 3184 N N . THR B 1 23 ? 49.281 -5.07 5.93 1 43.97 23 THR B N 1
ATOM 3185 C CA . THR B 1 23 ? 49.781 -4.156 4.906 1 43.97 23 THR B CA 1
ATOM 3186 C C . THR B 1 23 ? 48.625 -3.43 4.23 1 43.97 23 THR B C 1
ATOM 3188 O O . THR B 1 23 ? 47.469 -3.814 4.391 1 43.97 23 THR B O 1
ATOM 3191 N N . VAL B 1 24 ? 48.875 -2.344 3.625 1 47.97 24 VAL B N 1
ATOM 3192 C CA . VAL B 1 24 ? 47.938 -1.617 2.787 1 47.97 24 VAL B CA 1
ATOM 3193 C C . VAL B 1 24 ? 47.219 -2.586 1.837 1 47.97 24 VAL B C 1
ATOM 3195 O O . VAL B 1 24 ? 46.031 -2.447 1.57 1 47.97 24 VAL B O 1
ATOM 3198 N N . ARG B 1 25 ? 47.906 -3.605 1.398 1 50.16 25 ARG B N 1
ATOM 3199 C CA . ARG B 1 25 ? 47.344 -4.645 0.538 1 50.16 25 ARG B CA 1
ATOM 3200 C C . ARG B 1 25 ? 46.281 -5.445 1.271 1 50.16 25 ARG B C 1
ATOM 3202 O O . ARG B 1 25 ? 45.25 -5.766 0.699 1 50.16 25 ARG B O 1
ATOM 3209 N N . ASP B 1 26 ? 46.469 -5.676 2.52 1 51.88 26 ASP B N 1
ATOM 3210 C CA . ASP B 1 26 ? 45.5 -6.41 3.33 1 51.88 26 ASP B CA 1
ATOM 3211 C C . ASP B 1 26 ? 44.188 -5.609 3.502 1 51.88 26 ASP B C 1
ATOM 3213 O O . ASP B 1 26 ? 43.094 -6.176 3.471 1 51.88 26 ASP B O 1
ATOM 3217 N N . LEU B 1 27 ? 44.344 -4.332 3.631 1 51.88 27 LEU B N 1
ATOM 3218 C CA . LEU B 1 27 ? 43.188 -3.445 3.682 1 51.88 27 LEU B CA 1
ATOM 3219 C C . LEU B 1 27 ? 42.469 -3.42 2.34 1 51.88 27 LEU B C 1
ATOM 3221 O O . LEU B 1 27 ? 41.25 -3.484 2.293 1 51.88 27 LEU B O 1
ATOM 3225 N N . VAL B 1 28 ? 43.125 -3.273 1.194 1 55.59 28 VAL B N 1
ATOM 3226 C CA . VAL B 1 28 ? 42.531 -3.309 -0.137 1 55.59 28 VAL B CA 1
ATOM 3227 C C . VAL B 1 28 ? 41.844 -4.645 -0.349 1 55.59 28 VAL B C 1
ATOM 3229 O O . VAL B 1 28 ? 40.719 -4.684 -0.862 1 55.59 28 VAL B O 1
ATOM 3232 N N . ASP B 1 29 ? 42.312 -5.762 0.123 1 56.66 29 ASP B N 1
ATOM 3233 C CA . ASP B 1 29 ? 41.75 -7.094 0.044 1 56.66 29 ASP B CA 1
ATOM 3234 C C . ASP B 1 29 ? 40.469 -7.188 0.905 1 56.66 29 ASP B C 1
ATOM 3236 O O . ASP B 1 29 ? 39.5 -7.805 0.502 1 56.66 29 ASP B O 1
ATOM 3240 N N . ILE B 1 30 ? 40.406 -6.605 2.074 1 52.12 30 ILE B N 1
ATOM 3241 C CA . ILE B 1 30 ? 39.25 -6.543 2.945 1 52.12 30 ILE B CA 1
ATOM 3242 C C . ILE B 1 30 ? 38.188 -5.633 2.324 1 52.12 30 ILE B C 1
ATOM 3244 O O . ILE B 1 30 ? 37 -5.969 2.311 1 52.12 30 ILE B O 1
ATOM 3248 N N . LEU B 1 31 ? 38.656 -4.453 1.754 1 53.34 31 LEU B N 1
ATOM 3249 C CA . LEU B 1 31 ? 37.719 -3.572 1.037 1 53.34 31 LEU B CA 1
ATOM 3250 C C . LEU B 1 31 ? 37.156 -4.27 -0.188 1 53.34 31 LEU B C 1
ATOM 3252 O O . LEU B 1 31 ? 35.969 -4.168 -0.457 1 53.34 31 LEU B O 1
ATOM 3256 N N . ILE B 1 32 ? 37.969 -5.035 -1 1 54.72 32 ILE B N 1
ATOM 3257 C CA . ILE B 1 32 ? 37.531 -5.859 -2.127 1 54.72 32 ILE B CA 1
ATOM 3258 C C . ILE B 1 32 ? 36.656 -7 -1.628 1 54.72 32 ILE B C 1
ATOM 3260 O O . ILE B 1 32 ? 35.594 -7.273 -2.209 1 54.72 32 ILE B O 1
ATOM 3264 N N . SER B 1 33 ? 36.938 -7.695 -0.568 1 51.44 33 SER B N 1
ATOM 3265 C CA . SER B 1 33 ? 36.188 -8.812 -0.006 1 51.44 33 SER B CA 1
ATOM 3266 C C . SER B 1 33 ? 34.844 -8.336 0.606 1 51.44 33 SER B C 1
ATOM 3268 O O . SER B 1 33 ? 33.875 -9.102 0.67 1 51.44 33 SER B O 1
ATOM 3270 N N . GLN B 1 34 ? 34.75 -7.035 1.01 1 47.09 34 GLN B N 1
ATOM 3271 C CA . GLN B 1 34 ? 33.531 -6.418 1.56 1 47.09 34 GLN B CA 1
ATOM 3272 C C . GLN B 1 34 ? 32.812 -5.574 0.509 1 47.09 34 GLN B C 1
ATOM 3274 O O . GLN B 1 34 ? 31.984 -4.746 0.843 1 47.09 34 GLN B O 1
ATOM 3279 N N . HIS B 1 35 ? 33.219 -5.746 -0.821 1 44.34 35 HIS B N 1
ATOM 3280 C CA . HIS B 1 35 ? 32.719 -5.258 -2.107 1 44.34 35 HIS B CA 1
ATOM 3281 C C . HIS B 1 35 ? 32.656 -3.732 -2.127 1 44.34 35 HIS B C 1
ATOM 3283 O O . HIS B 1 35 ? 31.812 -3.152 -2.801 1 44.34 35 HIS B O 1
ATOM 3289 N N . LEU B 1 36 ? 33.5 -3.135 -1.387 1 42.72 36 LEU B N 1
ATOM 3290 C CA . LEU B 1 36 ? 33.719 -1.691 -1.398 1 42.72 36 LEU B CA 1
ATOM 3291 C C . LEU B 1 36 ? 34.781 -1.308 -2.4 1 42.72 36 LEU B C 1
ATOM 3293 O O . LEU B 1 36 ? 35.844 -0.782 -2.018 1 42.72 36 LEU B O 1
ATOM 3297 N N . LEU B 1 37 ? 34.5 -1.646 -3.633 1 52.03 37 LEU B N 1
ATOM 3298 C CA . LEU B 1 37 ? 35.469 -1.589 -4.734 1 52.03 37 LEU B CA 1
ATOM 3299 C C . LEU B 1 37 ? 35.906 -0.153 -4.992 1 52.03 37 LEU B C 1
ATOM 3301 O O . LEU B 1 37 ? 37.094 0.104 -5.215 1 52.03 37 LEU B O 1
ATOM 3305 N N . PRO B 1 38 ? 35.031 0.775 -4.973 1 50.16 38 PRO B N 1
ATOM 3306 C CA . PRO B 1 38 ? 35.531 2.125 -5.254 1 50.16 38 PRO B CA 1
ATOM 3307 C C . PRO B 1 38 ? 36.594 2.58 -4.262 1 50.16 38 PRO B C 1
ATOM 3309 O O . PRO B 1 38 ? 37.562 3.219 -4.656 1 50.16 38 PRO B O 1
ATOM 3312 N N . ALA B 1 39 ? 36.5 2.209 -3.078 1 52.22 39 ALA B N 1
ATOM 3313 C CA . ALA B 1 39 ? 37.5 2.57 -2.07 1 52.22 39 ALA B CA 1
ATOM 3314 C C . ALA B 1 39 ? 38.781 1.78 -2.266 1 52.22 39 ALA B C 1
ATOM 3316 O O . ALA B 1 39 ? 39.875 2.314 -2.08 1 52.22 39 ALA B O 1
ATOM 3317 N N . ALA B 1 40 ? 38.625 0.585 -2.74 1 55.03 40 ALA B N 1
ATOM 3318 C CA . ALA B 1 40 ? 39.781 -0.248 -3.02 1 55.03 40 ALA B CA 1
ATOM 3319 C C . ALA B 1 40 ? 40.625 0.329 -4.168 1 55.03 40 ALA B C 1
ATOM 3321 O O . ALA B 1 40 ? 41.844 0.344 -4.109 1 55.03 40 ALA B O 1
ATOM 3322 N N . ARG B 1 41 ? 39.938 0.738 -5.156 1 55.16 41 ARG B N 1
ATOM 3323 C CA . ARG B 1 41 ? 40.562 1.262 -6.363 1 55.16 41 ARG B CA 1
ATOM 3324 C C . ARG B 1 41 ? 41.281 2.578 -6.078 1 55.16 41 ARG B C 1
ATOM 3326 O O . ARG B 1 41 ? 42.281 2.889 -6.711 1 55.16 41 ARG B O 1
ATOM 3333 N N . LEU B 1 42 ? 40.875 3.334 -5.199 1 51.47 42 LEU B N 1
ATOM 3334 C CA . LEU B 1 42 ? 41.5 4.598 -4.824 1 51.47 42 LEU B CA 1
ATOM 3335 C C . LEU B 1 42 ? 42.844 4.359 -4.145 1 51.47 42 LEU B C 1
ATOM 3337 O O . LEU B 1 42 ? 43.75 5.164 -4.285 1 51.47 42 LEU B O 1
ATOM 3341 N N . LEU B 1 43 ? 42.969 3.236 -3.527 1 51.22 43 LEU B N 1
ATOM 3342 C CA . LEU B 1 43 ? 44.188 2.975 -2.75 1 51.22 43 LEU B CA 1
ATOM 3343 C C . LEU B 1 43 ? 45.25 2.305 -3.609 1 51.2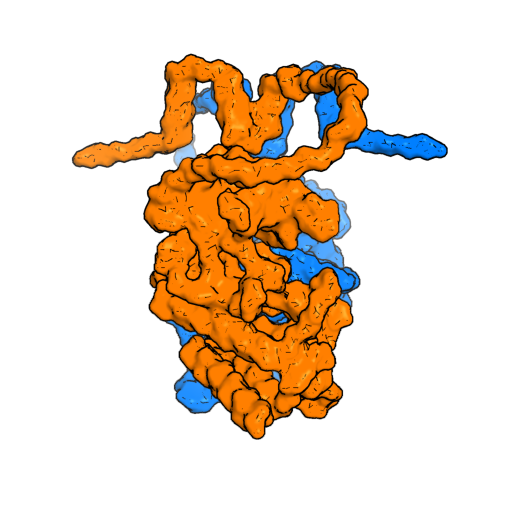2 43 LEU B C 1
ATOM 3345 O O . LEU B 1 43 ? 46.438 2.539 -3.418 1 51.22 43 LEU B O 1
ATOM 3349 N N . LEU B 1 44 ? 45 1.315 -4.516 1 39.25 44 LEU B N 1
ATOM 3350 C CA . LEU B 1 44 ? 45.969 0.769 -5.449 1 39.25 44 LEU B CA 1
ATOM 3351 C C . LEU B 1 44 ? 45.531 0.963 -6.895 1 39.25 44 LEU B C 1
ATOM 3353 O O . LEU B 1 44 ? 44.875 0.082 -7.469 1 39.25 44 LEU B O 1
ATOM 3357 N N . PRO B 1 45 ? 45.719 2.252 -7.43 1 38.78 45 PRO B N 1
ATOM 3358 C CA . PRO B 1 45 ? 45.25 2.586 -8.781 1 38.78 45 PRO B CA 1
ATOM 3359 C C . PRO B 1 45 ? 45.844 1.669 -9.844 1 38.78 45 PRO B C 1
ATOM 3361 O O . PRO B 1 45 ? 45.188 1.379 -10.852 1 38.78 45 PRO B O 1
ATOM 3364 N N . GLU B 1 46 ? 47.219 1.516 -9.75 1 40.19 46 GLU B N 1
ATOM 3365 C CA . GLU B 1 46 ? 47.969 0.938 -10.875 1 40.19 46 GLU B CA 1
ATOM 3366 C C . GLU B 1 46 ? 47.5 -0.49 -11.156 1 40.19 46 GLU B C 1
ATOM 3368 O O . GLU B 1 46 ? 47.656 -0.986 -12.273 1 40.19 46 GLU B O 1
ATOM 3373 N N . GLU B 1 47 ? 47.594 -1.238 -10.016 1 37.03 47 GLU B N 1
ATOM 3374 C CA . GLU B 1 47 ? 47.5 -2.666 -10.312 1 37.03 47 GLU B CA 1
ATOM 3375 C C . GLU B 1 47 ? 46.188 -3.023 -10.992 1 37.03 47 GLU B C 1
ATOM 3377 O O . GLU B 1 47 ? 45.969 -4.184 -11.336 1 37.03 47 GLU B O 1
ATOM 3382 N N . VAL B 1 48 ? 45.156 -2.123 -10.766 1 35.72 48 VAL B N 1
ATOM 3383 C CA . VAL B 1 48 ? 43.938 -2.586 -11.406 1 35.72 48 VAL B CA 1
ATOM 3384 C C . VAL B 1 48 ? 43.969 -2.262 -12.898 1 35.72 48 VAL B C 1
ATOM 3386 O O . VAL B 1 48 ? 42.969 -2.375 -13.594 1 35.72 48 VAL B O 1
ATOM 3389 N N . SER B 1 49 ? 45.156 -1.656 -13.305 1 30.23 49 SER B N 1
ATOM 3390 C CA . SER B 1 49 ? 45.219 -1.13 -14.664 1 30.23 49 SER B CA 1
ATOM 3391 C C . SER B 1 49 ? 45.156 -2.252 -15.695 1 30.23 49 SER B C 1
ATOM 3393 O O . SER B 1 49 ? 45.031 -1.995 -16.891 1 30.23 49 SER B O 1
ATOM 3395 N N . SER B 1 50 ? 46 -3.295 -15.414 1 28.91 50 SER B N 1
ATOM 3396 C CA . SER B 1 50 ? 46.594 -3.855 -16.625 1 28.91 50 SER B CA 1
ATOM 3397 C C . SER B 1 50 ? 45.531 -4.445 -17.547 1 28.91 50 SER B C 1
ATOM 3399 O O . SER B 1 50 ? 44.75 -5.281 -17.125 1 28.91 50 SER B O 1
ATOM 3401 N N . GLU B 1 51 ? 45.156 -3.691 -18.516 1 29.16 51 GLU B N 1
ATOM 3402 C CA . GLU B 1 51 ? 44.406 -4.164 -19.688 1 29.16 51 GLU B CA 1
ATOM 3403 C C . GLU B 1 51 ? 45 -5.469 -20.219 1 29.16 51 GLU B C 1
ATOM 3405 O O . GLU B 1 51 ? 46.188 -5.539 -20.531 1 29.16 51 GLU B O 1
ATOM 3410 N N . PRO B 1 52 ? 44.625 -6.617 -19.594 1 27.89 52 PRO B N 1
ATOM 3411 C CA . PRO B 1 52 ? 45.344 -7.758 -20.188 1 27.89 52 PRO B CA 1
ATOM 3412 C C . PRO B 1 52 ? 45.469 -7.66 -21.703 1 27.89 52 PRO B C 1
ATOM 3414 O O . PRO B 1 52 ? 44.625 -7.016 -22.359 1 27.89 52 PRO B O 1
ATOM 3417 N N . GLU B 1 53 ? 46.688 -7.551 -22.203 1 27.53 53 GLU B N 1
ATOM 3418 C CA . GLU B 1 53 ? 47 -7.582 -23.625 1 27.53 53 GLU B CA 1
ATOM 3419 C C . GLU B 1 53 ? 46.094 -8.57 -24.375 1 27.53 53 GLU B C 1
ATOM 3421 O O . GLU B 1 53 ? 45.719 -9.609 -23.828 1 27.53 53 GLU B O 1
ATOM 3426 N N . PRO B 1 54 ? 45.438 -8 -25.438 1 27.3 54 PRO B N 1
ATOM 3427 C CA . PRO B 1 54 ? 44.594 -8.82 -26.328 1 27.3 54 PRO B CA 1
ATOM 3428 C C . PRO B 1 54 ? 45.312 -10.094 -26.781 1 27.3 54 PRO B C 1
ATOM 3430 O O . PRO B 1 54 ? 46.375 -10.023 -27.391 1 27.3 54 PRO B O 1
ATOM 3433 N N . VAL B 1 55 ? 45.562 -11.023 -25.922 1 26.36 55 VAL B N 1
ATOM 3434 C CA . VAL B 1 55 ? 46.281 -12.18 -26.453 1 26.36 55 VAL B CA 1
ATOM 3435 C C . VAL B 1 55 ? 45.688 -12.578 -27.797 1 26.36 55 VAL B C 1
ATOM 3437 O O . VAL B 1 55 ? 44.469 -12.508 -28 1 26.36 55 VAL B O 1
ATOM 3440 N N . PRO B 1 56 ? 46.469 -12.438 -28.812 1 26.7 56 PRO B N 1
ATOM 3441 C CA . PRO B 1 56 ? 46.031 -12.82 -30.156 1 26.7 56 PRO B CA 1
ATOM 3442 C C . PRO B 1 56 ? 45.375 -14.195 -30.203 1 26.7 56 PRO B C 1
ATOM 3444 O O . PRO B 1 56 ? 45.969 -15.18 -29.75 1 26.7 56 PRO B O 1
ATOM 3447 N N . VAL B 1 57 ? 44.156 -14.258 -29.844 1 23.03 57 VAL B N 1
ATOM 3448 C CA . VAL B 1 57 ? 43.531 -15.57 -29.859 1 23.03 57 VAL B CA 1
ATOM 3449 C C . VAL B 1 57 ? 43.812 -16.266 -31.188 1 23.03 57 VAL B C 1
ATOM 3451 O O . VAL B 1 57 ? 43.562 -15.695 -32.25 1 23.03 57 VAL B O 1
ATOM 3454 N N . ALA B 1 58 ? 44.844 -17.078 -31.203 1 24.67 58 ALA B N 1
ATOM 3455 C CA . ALA B 1 58 ? 45.125 -18.016 -32.281 1 24.67 58 ALA B CA 1
ATOM 3456 C C . ALA B 1 58 ? 43.844 -18.578 -32.875 1 24.67 58 ALA B C 1
ATOM 3458 O O . ALA B 1 58 ? 42.812 -18.609 -32.219 1 24.67 58 ALA B O 1
ATOM 3459 N N . VAL B 1 59 ? 43.781 -18.812 -34.188 1 25.44 59 VAL B N 1
ATOM 3460 C CA . VAL B 1 59 ? 42.844 -19.266 -35.25 1 25.44 59 VAL B CA 1
ATOM 3461 C C . VAL B 1 59 ? 42.25 -20.594 -34.844 1 25.44 59 VAL B C 1
ATOM 3463 O O . VAL B 1 59 ? 42.938 -21.625 -34.781 1 25.44 59 VAL B O 1
ATOM 3466 N N . GLU B 1 60 ? 41.688 -20.719 -33.594 1 26.05 60 GLU B N 1
ATOM 3467 C CA . GLU B 1 60 ? 41.312 -22.094 -33.281 1 26.05 60 GLU B CA 1
ATOM 3468 C C . GLU B 1 60 ? 40.5 -22.719 -34.375 1 26.05 60 GLU B C 1
ATOM 3470 O O . GLU B 1 60 ? 39.781 -22.016 -35.094 1 26.05 60 GLU B O 1
ATOM 3475 N N . ASP B 1 61 ? 40.969 -23.922 -34.844 1 25.86 61 ASP B N 1
ATOM 3476 C CA . ASP B 1 61 ? 40.469 -24.859 -35.844 1 25.86 61 ASP B CA 1
ATOM 3477 C C . ASP B 1 61 ? 38.938 -25.031 -35.75 1 25.86 61 ASP B C 1
ATOM 3479 O O . ASP B 1 61 ? 38.375 -24.891 -34.656 1 25.86 61 ASP B O 1
ATOM 3483 N N . PRO B 1 62 ? 38.25 -25.016 -36.906 1 27.66 62 PRO B N 1
ATOM 3484 C CA . PRO B 1 62 ? 36.812 -24.984 -37.219 1 27.66 62 PRO B CA 1
ATOM 3485 C C . PRO B 1 62 ? 36 -25.984 -36.406 1 27.66 62 PRO B C 1
ATOM 3487 O O . PRO B 1 62 ? 34.781 -25.875 -36.344 1 27.66 62 PRO B O 1
ATOM 3490 N N . ASP B 1 63 ? 36.656 -27.234 -36.312 1 25.75 63 ASP B N 1
ATOM 3491 C CA . ASP B 1 63 ? 35.844 -28.406 -36 1 25.75 63 ASP B CA 1
ATOM 3492 C C . ASP B 1 63 ? 35.25 -28.297 -34.594 1 25.75 63 ASP B C 1
ATOM 3494 O O . ASP B 1 63 ? 34.938 -29.312 -33.969 1 25.75 63 ASP B O 1
ATOM 3498 N N . ALA B 1 64 ? 35.562 -27.141 -34 1 33.12 64 ALA B N 1
ATOM 3499 C CA . ALA B 1 64 ? 35.312 -27.031 -32.562 1 33.12 64 ALA B CA 1
ATOM 3500 C C . ALA B 1 64 ? 33.812 -27.188 -32.25 1 33.12 64 ALA B C 1
ATOM 3502 O O . ALA B 1 64 ? 33.219 -26.391 -31.531 1 33.12 64 ALA B O 1
ATOM 3503 N N . THR B 1 65 ? 33.094 -27.688 -33.344 1 25.78 65 THR B N 1
ATOM 3504 C CA . THR B 1 65 ? 31.625 -27.562 -33.281 1 25.78 65 THR B CA 1
ATOM 3505 C C . THR B 1 65 ? 31.094 -28.219 -32 1 25.78 65 THR B C 1
ATOM 3507 O O . THR B 1 65 ? 30.297 -27.609 -31.281 1 25.78 65 THR B O 1
ATOM 3510 N N . ARG B 1 66 ? 30.672 -29.656 -32.062 1 28.27 66 ARG B N 1
ATOM 3511 C CA . ARG B 1 66 ? 29.578 -30.375 -31.438 1 28.27 66 ARG B CA 1
ATOM 3512 C C . ARG B 1 66 ? 29.953 -30.812 -30.016 1 28.27 66 ARG B C 1
ATOM 3514 O O . ARG B 1 66 ? 30.375 -31.953 -29.797 1 28.27 66 ARG B O 1
ATOM 3521 N N . ALA B 1 67 ? 30.844 -30.266 -29.359 1 30.86 67 ALA B N 1
ATOM 3522 C CA . ALA B 1 67 ? 31.203 -30.891 -28.094 1 30.86 67 ALA B CA 1
ATOM 3523 C C . ALA B 1 67 ? 29.969 -31.094 -27.219 1 30.86 67 ALA B C 1
ATOM 3525 O O . ALA B 1 67 ? 29.391 -30.109 -26.734 1 30.86 67 ALA B O 1
ATOM 3526 N N . LEU B 1 68 ? 29.188 -32.094 -27.531 1 28.45 68 LEU B N 1
ATOM 3527 C CA . LEU B 1 68 ? 28.109 -32.625 -26.703 1 28.45 68 LEU B CA 1
ATOM 3528 C C . LEU B 1 68 ? 28.531 -32.719 -25.25 1 28.45 68 LEU B C 1
ATOM 3530 O O . LEU B 1 68 ? 29.578 -33.312 -24.938 1 28.45 68 LEU B O 1
ATOM 3534 N N . THR B 1 69 ? 28.312 -31.734 -24.531 1 32.22 69 THR B N 1
ATOM 3535 C CA . THR B 1 69 ? 28.562 -31.641 -23.094 1 32.22 69 THR B CA 1
ATOM 3536 C C . THR B 1 69 ? 28.281 -32.969 -22.406 1 32.22 69 THR B C 1
ATOM 3538 O O . THR B 1 69 ? 27.203 -33.531 -22.562 1 32.22 69 THR B O 1
ATOM 3541 N N . LYS B 1 70 ? 29.234 -33.906 -22.344 1 34 70 LYS B N 1
ATOM 3542 C CA . LYS B 1 70 ? 29.281 -35.156 -21.578 1 34 70 LYS B CA 1
ATOM 3543 C C . LYS B 1 70 ? 28.5 -35.031 -20.266 1 34 70 LYS B C 1
ATOM 3545 O O . LYS B 1 70 ? 28.531 -34 -19.625 1 34 70 LYS B O 1
ATOM 3550 N N . PRO B 1 71 ? 27.469 -35.875 -20.109 1 36.84 71 PRO B N 1
ATOM 3551 C CA . PRO B 1 71 ? 26.844 -35.969 -18.781 1 36.84 71 PRO B CA 1
ATOM 3552 C C . PRO B 1 71 ? 27.859 -36.125 -17.656 1 36.84 71 PRO B C 1
ATOM 3554 O O . PRO B 1 71 ? 28.734 -36.969 -17.703 1 36.84 71 PRO B O 1
ATOM 3557 N N . LEU B 1 72 ? 28.656 -35.188 -17.312 1 33.88 72 LEU B N 1
ATOM 3558 C CA . LEU B 1 72 ? 29.531 -35.344 -16.156 1 33.88 72 LEU B CA 1
ATOM 3559 C C . LEU B 1 72 ? 28.875 -36.219 -15.094 1 33.88 72 LEU B C 1
ATOM 3561 O O . LEU B 1 72 ? 27.734 -35.938 -14.688 1 33.88 72 LEU B O 1
ATOM 3565 N N . SER B 1 73 ? 29.062 -37.5 -15.109 1 38 73 SER B N 1
ATOM 3566 C CA . SER B 1 73 ? 28.859 -38.25 -13.883 1 38 73 SER B CA 1
ATOM 3567 C C . SER B 1 73 ? 29.234 -37.438 -12.656 1 38 73 SER B C 1
ATOM 3569 O O . SER B 1 73 ? 30.406 -37.344 -12.297 1 38 73 SER B O 1
ATOM 3571 N N . LEU B 1 74 ? 29.078 -36.156 -12.641 1 37.75 74 LEU B N 1
ATOM 3572 C CA . LEU B 1 74 ? 29.516 -35.25 -11.594 1 37.75 74 LEU B CA 1
ATOM 3573 C C . LEU B 1 74 ? 29.094 -35.75 -10.219 1 37.75 74 LEU B C 1
ATOM 3575 O O . LEU B 1 74 ? 27.891 -35.906 -9.953 1 37.75 74 LEU B O 1
ATOM 3579 N N . SER B 1 75 ? 29.719 -36.688 -9.578 1 43.28 75 SER B N 1
ATOM 3580 C CA . SER B 1 75 ? 29.734 -36.844 -8.125 1 43.28 75 SER B CA 1
ATOM 3581 C C . SER B 1 75 ? 29.516 -35.5 -7.445 1 43.28 75 SER B C 1
ATOM 3583 O O . SER B 1 75 ? 30.438 -34.656 -7.379 1 43.28 75 SER B O 1
ATOM 3585 N N . LEU B 1 76 ? 28.625 -34.656 -7.898 1 48.12 76 LEU B N 1
ATOM 3586 C CA . LEU B 1 76 ? 28.312 -33.469 -7.117 1 48.12 76 LEU B CA 1
ATOM 3587 C C . LEU B 1 76 ? 28.375 -33.781 -5.621 1 48.12 76 LEU B C 1
ATOM 3589 O O . LEU B 1 76 ? 27.797 -34.75 -5.156 1 48.12 76 LEU B O 1
ATOM 3593 N N . SER B 1 77 ? 29.469 -33.656 -5.035 1 48.69 77 SER B N 1
ATOM 3594 C CA . SER B 1 77 ? 29.656 -33.781 -3.592 1 48.69 77 SER B CA 1
ATOM 3595 C C . SER B 1 77 ? 28.5 -33.156 -2.83 1 48.69 77 SER B C 1
ATOM 3597 O O . SER B 1 77 ? 28.453 -31.922 -2.68 1 48.69 77 SER B O 1
ATOM 3599 N N . CYS B 1 78 ? 27.25 -33.5 -3.102 1 54.91 78 CYS B N 1
ATOM 3600 C CA . CYS B 1 78 ? 26.141 -33.125 -2.238 1 54.91 78 CYS B CA 1
ATOM 3601 C C . CYS B 1 78 ? 26.406 -33.5 -0.79 1 54.91 78 CYS B C 1
ATOM 3603 O O . CYS B 1 78 ? 26.719 -34.656 -0.495 1 54.91 78 CYS B O 1
ATOM 3605 N N . ILE B 1 79 ? 27.062 -32.688 -0.11 1 46.41 79 ILE B N 1
ATOM 3606 C CA . ILE B 1 79 ? 27.047 -32.969 1.322 1 46.41 79 ILE B CA 1
ATOM 3607 C C . ILE B 1 79 ? 25.625 -32.812 1.86 1 46.41 79 ILE B C 1
ATOM 3609 O O . ILE B 1 79 ? 25.031 -31.75 1.775 1 46.41 79 ILE B O 1
ATOM 3613 N N . LEU B 1 80 ? 24.953 -33.938 1.814 1 47.38 80 LEU B N 1
ATOM 3614 C CA . LEU B 1 80 ? 23.594 -33.969 2.348 1 47.38 80 LEU B CA 1
ATOM 3615 C C . LEU B 1 80 ? 23.531 -33.281 3.703 1 47.38 80 LEU B C 1
ATOM 3617 O O . LEU B 1 80 ? 24.281 -33.625 4.621 1 47.38 80 LEU B O 1
ATOM 3621 N N . ALA B 1 81 ? 23.359 -32.094 3.717 1 43.25 81 ALA B N 1
ATOM 3622 C CA . ALA B 1 81 ? 22.984 -31.484 4.992 1 43.25 81 ALA B CA 1
ATOM 3623 C C . ALA B 1 81 ? 21.469 -31.375 5.129 1 43.25 81 ALA B C 1
ATOM 3625 O O . ALA B 1 81 ? 20.844 -30.594 4.422 1 43.25 81 ALA B O 1
ATOM 3626 N N . LEU B 1 82 ? 20.875 -32.219 6.02 1 49.31 82 LEU B N 1
ATOM 3627 C CA . LEU B 1 82 ? 19.469 -32.219 6.422 1 49.31 82 LEU B CA 1
ATOM 3628 C C . LEU B 1 82 ? 18.562 -32.406 5.215 1 49.31 82 LEU B C 1
ATOM 3630 O O . LEU B 1 82 ? 17.547 -31.703 5.066 1 49.31 82 LEU B O 1
ATOM 3634 N N . GLY B 1 83 ? 19 -33.281 4.246 1 61 83 GLY B N 1
ATOM 3635 C CA . GLY B 1 83 ? 18.125 -33.688 3.148 1 61 83 GLY B CA 1
ATOM 3636 C C . GLY B 1 83 ? 18.266 -32.781 1.934 1 61 83 GLY B C 1
ATOM 3637 O O . GLY B 1 83 ? 17.578 -33 0.923 1 61 83 GLY B O 1
ATOM 3638 N N . VAL B 1 84 ? 18.969 -31.75 2.09 1 73.88 84 VAL B N 1
ATOM 3639 C CA . VAL B 1 84 ? 19.203 -30.891 0.939 1 73.88 84 VAL B CA 1
ATOM 3640 C C . VAL B 1 84 ? 20.688 -30.859 0.597 1 73.88 84 VAL B C 1
ATOM 3642 O O . VAL B 1 84 ? 21.531 -30.906 1.49 1 73.88 84 VAL B O 1
ATOM 3645 N N . CYS B 1 85 ? 21.016 -30.984 -0.638 1 82.62 85 CYS B N 1
ATOM 3646 C CA . CYS B 1 85 ? 22.391 -31.062 -1.111 1 82.62 85 CYS B CA 1
ATOM 3647 C C . CYS B 1 85 ? 23.031 -29.672 -1.178 1 82.62 85 CYS B C 1
ATOM 3649 O O . CYS B 1 85 ? 22.375 -28.719 -1.582 1 82.62 85 CYS B O 1
ATOM 3651 N N . ARG B 1 86 ? 24.125 -29.594 -0.635 1 87.94 86 ARG B N 1
ATOM 3652 C CA . ARG B 1 86 ? 24.938 -28.391 -0.855 1 87.94 86 ARG B CA 1
ATOM 3653 C C . ARG B 1 86 ? 25.859 -28.578 -2.064 1 87.94 86 ARG B C 1
ATOM 3655 O O . ARG B 1 86 ? 26.703 -29.469 -2.084 1 87.94 86 ARG B O 1
ATOM 3662 N N . PHE B 1 87 ? 25.719 -27.75 -3.078 1 91.62 87 PHE B N 1
ATOM 3663 C CA . PHE B 1 87 ? 26.484 -27.844 -4.312 1 91.62 87 PHE B CA 1
ATOM 3664 C C . PHE B 1 87 ? 27.594 -26.781 -4.34 1 91.62 87 PHE B C 1
ATOM 3666 O O . PHE B 1 87 ? 27.391 -25.656 -3.914 1 91.62 87 PHE B O 1
ATOM 3673 N N . PRO B 1 88 ? 28.734 -27.203 -4.82 1 91.19 88 PRO B N 1
ATOM 3674 C CA . PRO B 1 88 ? 29.703 -26.156 -5.148 1 91.19 88 PRO B CA 1
ATOM 3675 C C . PRO B 1 88 ? 29.203 -25.203 -6.238 1 91.19 88 PRO B C 1
ATOM 3677 O O . PRO B 1 88 ? 28.547 -25.656 -7.188 1 91.19 88 PRO B O 1
ATOM 3680 N N . TYR B 1 89 ? 29.531 -24.031 -6.059 1 94.19 89 TYR B N 1
ATOM 3681 C CA . TYR B 1 89 ? 29.109 -23.031 -7.035 1 94.19 89 TYR B CA 1
ATOM 3682 C C . TYR B 1 89 ? 29.641 -23.375 -8.43 1 94.19 89 TYR B C 1
ATOM 3684 O O . TYR B 1 89 ? 28.938 -23.172 -9.422 1 94.19 89 TYR B O 1
ATOM 3692 N N . SER B 1 90 ? 30.844 -23.938 -8.484 1 94.19 90 SER B N 1
ATOM 3693 C CA . SER B 1 90 ? 31.469 -24.297 -9.742 1 94.19 90 SER B CA 1
ATOM 3694 C C . SER B 1 90 ? 30.656 -25.344 -10.492 1 94.19 90 SER B C 1
ATOM 3696 O O . SER B 1 90 ? 30.594 -25.344 -11.719 1 94.19 90 SER B O 1
ATOM 3698 N N . ASP B 1 91 ? 30.031 -26.234 -9.773 1 93.19 91 ASP B N 1
ATOM 3699 C CA . ASP B 1 91 ? 29.188 -27.25 -10.383 1 93.19 91 ASP B CA 1
ATOM 3700 C C . ASP B 1 91 ? 27.953 -26.625 -11.031 1 93.19 91 ASP B C 1
ATOM 3702 O O . ASP B 1 91 ? 27.547 -27.031 -12.125 1 93.19 91 ASP B O 1
ATOM 3706 N N . LEU B 1 92 ? 27.359 -25.656 -10.352 1 95.19 92 LEU B N 1
ATOM 3707 C CA . LEU B 1 92 ? 26.172 -24.984 -10.883 1 95.19 92 LEU B CA 1
ATOM 3708 C C . LEU B 1 92 ? 26.516 -24.172 -12.117 1 95.19 92 LEU B C 1
ATOM 3710 O O . LEU B 1 92 ? 25.734 -24.125 -13.07 1 95.19 92 LEU B O 1
ATOM 3714 N N . LYS B 1 93 ? 27.688 -23.547 -12.07 1 95.5 93 LYS B N 1
ATOM 3715 C CA . LYS B 1 93 ? 28.188 -22.844 -13.242 1 95.5 93 LYS B CA 1
ATOM 3716 C C . LYS B 1 93 ? 28.312 -23.781 -14.438 1 95.5 93 LYS B C 1
ATOM 3718 O O . LYS B 1 93 ? 27.906 -23.438 -15.555 1 95.5 93 LYS B O 1
ATOM 3723 N N . ARG B 1 94 ? 28.828 -24.875 -14.172 1 94.38 94 ARG B N 1
ATOM 3724 C CA . ARG B 1 94 ? 29.047 -25.844 -15.227 1 94.38 94 ARG B CA 1
ATOM 3725 C C . ARG B 1 94 ? 27.734 -26.344 -15.82 1 94.38 94 ARG B C 1
ATOM 3727 O O . ARG B 1 94 ? 27.562 -26.344 -17.047 1 94.38 94 ARG B O 1
ATOM 3734 N N . ILE B 1 95 ? 26.812 -26.719 -14.984 1 94.31 95 ILE B N 1
ATOM 3735 C CA . ILE B 1 95 ? 25.609 -27.375 -15.469 1 94.31 95 ILE B CA 1
ATOM 3736 C C . ILE B 1 95 ? 24.688 -26.344 -16.125 1 94.31 95 ILE B C 1
ATOM 3738 O O . ILE B 1 95 ? 23.734 -26.703 -16.812 1 94.31 95 ILE B O 1
ATOM 3742 N N . THR B 1 96 ? 24.891 -25.047 -15.938 1 96.06 96 THR B N 1
ATOM 3743 C CA . THR B 1 96 ? 24.078 -24 -16.531 1 96.06 96 THR B CA 1
ATOM 3744 C C . THR B 1 96 ? 24.812 -23.312 -17.688 1 96.06 96 THR B C 1
ATOM 3746 O O . THR B 1 96 ? 24.391 -22.266 -18.156 1 96.06 96 THR B O 1
ATOM 3749 N N . GLY B 1 97 ? 25.984 -23.859 -18.062 1 95.06 97 GLY B N 1
ATOM 3750 C CA . GLY B 1 97 ? 26.766 -23.203 -19.109 1 95.06 97 GLY B CA 1
ATOM 3751 C C . GLY B 1 97 ? 27.281 -21.844 -18.688 1 95.06 97 GLY B C 1
ATOM 3752 O O . GLY B 1 97 ? 27.125 -20.859 -19.406 1 95.06 97 GLY B O 1
ATOM 3753 N N . ASP B 1 98 ? 27.781 -21.797 -17.547 1 95.81 98 ASP B N 1
ATOM 3754 C CA . ASP B 1 98 ? 28.312 -20.562 -16.969 1 95.81 98 ASP B CA 1
ATOM 3755 C C . ASP B 1 98 ? 27.219 -19.484 -16.859 1 95.81 98 ASP B C 1
ATOM 3757 O O . ASP B 1 98 ? 27.453 -18.344 -17.25 1 95.81 98 ASP B O 1
ATOM 3761 N N . PHE B 1 99 ? 26.031 -19.984 -16.453 1 95.94 99 PHE B N 1
ATOM 3762 C CA . PHE B 1 99 ? 24.906 -19.078 -16.297 1 95.94 99 PHE B CA 1
ATOM 3763 C C . PHE B 1 99 ? 24.672 -18.281 -17.578 1 95.94 99 PHE B C 1
ATOM 3765 O O . PHE B 1 99 ? 24.578 -17.047 -17.547 1 95.94 99 PHE B O 1
ATOM 3772 N N . ASP B 1 100 ? 24.484 -19.016 -18.641 1 96 100 ASP B N 1
ATOM 3773 C CA . ASP B 1 100 ? 24.219 -18.422 -19.938 1 96 100 ASP B CA 1
ATOM 3774 C C . ASP B 1 100 ? 22.938 -17.609 -19.922 1 96 100 ASP B C 1
ATOM 3776 O O . ASP B 1 100 ? 21.844 -18.156 -19.859 1 96 100 ASP B O 1
ATOM 3780 N N . ASP B 1 101 ? 23.047 -16.328 -20.078 1 93.19 101 ASP B N 1
ATOM 3781 C CA . ASP B 1 101 ? 21.953 -15.398 -19.875 1 93.19 101 ASP B CA 1
ATOM 3782 C C . ASP B 1 101 ? 21.016 -15.367 -21.078 1 93.19 101 ASP B C 1
ATOM 3784 O O . ASP B 1 101 ? 19.984 -14.688 -21.062 1 93.19 101 ASP B O 1
ATOM 3788 N N . ARG B 1 102 ? 21.484 -16.125 -22.219 1 92.81 102 ARG B N 1
ATOM 3789 C CA . ARG B 1 102 ? 20.547 -16.25 -23.328 1 92.81 102 ARG B CA 1
ATOM 3790 C C . ARG B 1 102 ? 19.359 -17.141 -22.953 1 92.81 102 ARG B C 1
ATOM 3792 O O . ARG B 1 102 ? 19.516 -18.094 -22.188 1 92.81 102 ARG B O 1
ATOM 3799 N N . PRO B 1 103 ? 18.172 -16.719 -23.453 1 92.38 103 PRO B N 1
ATOM 3800 C CA . PRO B 1 103 ? 17.016 -17.562 -23.172 1 92.38 103 PRO B CA 1
ATOM 3801 C C . PRO B 1 103 ? 17.188 -19 -23.656 1 92.38 103 PRO B C 1
ATOM 3803 O O . PRO B 1 103 ? 17.906 -19.234 -24.641 1 92.38 103 PRO B O 1
ATOM 3806 N N . VAL B 1 104 ? 16.531 -19.891 -23.016 1 91.12 104 VAL B N 1
ATOM 3807 C CA . VAL B 1 104 ? 16.594 -21.29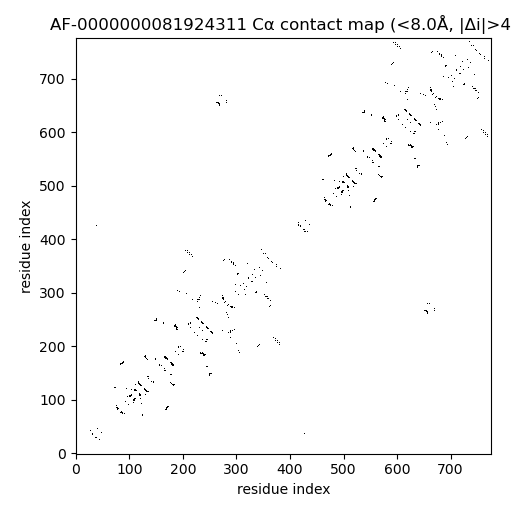7 -23.406 1 91.12 104 VAL B CA 1
ATOM 3808 C C . VAL B 1 104 ? 16.125 -21.453 -24.844 1 91.12 104 VAL B C 1
ATOM 3810 O O . VAL B 1 104 ? 16.656 -22.281 -25.594 1 91.12 104 VAL B O 1
ATOM 3813 N N . SER B 1 105 ? 15.141 -20.688 -25.266 1 86.62 105 SER B N 1
ATOM 3814 C CA . SER B 1 105 ? 14.625 -20.734 -26.625 1 86.62 105 SER B CA 1
ATOM 3815 C C . SER B 1 105 ? 15.711 -20.406 -27.641 1 86.62 105 SER B C 1
ATOM 3817 O O . SER B 1 105 ? 15.664 -20.859 -28.781 1 86.62 105 SER B O 1
ATOM 3819 N N . ASP B 1 106 ? 16.734 -19.688 -27.234 1 92.44 106 ASP B N 1
ATOM 3820 C CA . ASP B 1 106 ? 17.812 -19.266 -28.109 1 92.44 106 ASP B CA 1
ATOM 3821 C C . ASP B 1 106 ? 19.062 -20.109 -27.891 1 92.44 106 ASP B C 1
ATOM 3823 O O . ASP B 1 106 ? 20.156 -19.719 -28.297 1 92.44 106 ASP B O 1
ATOM 3827 N N . GLY B 1 107 ? 18.859 -21.141 -27.156 1 91.75 107 GLY B N 1
ATOM 3828 C CA . GLY B 1 107 ? 19.969 -22.062 -26.953 1 91.75 107 GLY B CA 1
ATOM 3829 C C . GLY B 1 107 ? 20.75 -21.797 -25.688 1 91.75 107 GLY B C 1
ATOM 3830 O O . GLY B 1 107 ? 21.75 -22.453 -25.406 1 91.75 107 GLY B O 1
ATOM 3831 N N . GLY B 1 108 ? 20.266 -20.844 -24.938 1 94.69 108 GLY B N 1
ATOM 3832 C CA . GLY B 1 108 ? 20.906 -20.547 -23.656 1 94.69 108 GLY B CA 1
ATOM 3833 C C . GLY B 1 108 ? 20.297 -21.328 -22.5 1 94.69 108 GLY B C 1
ATOM 3834 O O . GLY B 1 108 ? 19.766 -22.422 -22.703 1 94.69 108 GLY B O 1
ATOM 3835 N N . SER B 1 109 ? 20.516 -20.781 -21.219 1 96.06 109 SER B N 1
ATOM 3836 C CA . SER B 1 109 ? 20.062 -21.516 -20.047 1 96.06 109 SER B CA 1
ATOM 3837 C C . SER B 1 109 ? 19.078 -20.688 -19.234 1 96.06 109 SER B C 1
ATOM 3839 O O . SER B 1 109 ? 18.453 -21.203 -18.297 1 96.06 109 SER B O 1
ATOM 3841 N N . ARG B 1 110 ? 18.828 -19.469 -19.578 1 95.5 110 ARG B N 1
ATOM 3842 C CA . ARG B 1 110 ? 17.984 -18.594 -18.766 1 95.5 110 ARG B CA 1
ATOM 3843 C C . ARG B 1 110 ? 16.5 -18.953 -18.922 1 95.5 110 ARG B C 1
ATOM 3845 O O . ARG B 1 110 ? 15.992 -18.984 -20.031 1 95.5 110 ARG B O 1
ATOM 3852 N N . LEU B 1 111 ? 15.891 -19.219 -17.844 1 92.19 111 LEU B N 1
ATOM 3853 C CA . LEU B 1 111 ? 14.469 -19.547 -17.828 1 92.19 111 LEU B CA 1
ATOM 3854 C C . LEU B 1 111 ? 13.633 -18.297 -17.531 1 92.19 111 LEU B C 1
ATOM 3856 O O . LEU B 1 111 ? 12.516 -18.156 -18.047 1 92.19 111 LEU B O 1
ATOM 3860 N N . GLY B 1 112 ? 14.094 -17.469 -16.672 1 87.12 112 GLY B N 1
ATOM 3861 C CA . GLY B 1 112 ? 13.375 -16.266 -16.297 1 87.12 112 GLY B CA 1
ATOM 3862 C C . GLY B 1 112 ? 14.133 -15.406 -15.312 1 87.12 112 GLY B C 1
ATOM 3863 O O . GLY B 1 112 ? 15.18 -15.805 -14.797 1 87.12 112 GLY B O 1
ATOM 3864 N N . GLU B 1 113 ? 13.633 -14.188 -15.211 1 82 113 GLU B N 1
ATOM 3865 C CA . GLU B 1 113 ? 14.227 -13.234 -14.281 1 82 113 GLU B CA 1
ATOM 3866 C C . GLU B 1 113 ? 13.164 -12.547 -13.438 1 82 113 GLU B C 1
ATOM 3868 O O . GLU B 1 113 ? 12.094 -12.195 -13.945 1 82 113 GLU B O 1
ATOM 3873 N N . GLY B 1 114 ? 13.414 -12.516 -12.164 1 71.44 114 GLY B N 1
ATOM 3874 C CA . GLY B 1 114 ? 12.531 -11.781 -11.273 1 71.44 114 GLY B CA 1
ATOM 3875 C C . GLY B 1 114 ? 13.266 -10.844 -10.344 1 71.44 114 GLY B C 1
ATOM 3876 O O . GLY B 1 114 ? 14.461 -10.586 -10.523 1 71.44 114 GLY B O 1
ATOM 3877 N N . GLY B 1 115 ? 12.539 -10.188 -9.406 1 64.75 115 GLY B N 1
ATOM 3878 C CA . GLY B 1 115 ? 13.094 -9.219 -8.484 1 64.75 115 GLY B CA 1
ATOM 3879 C C . GLY B 1 115 ? 14.203 -9.781 -7.613 1 64.75 115 GLY B C 1
ATOM 3880 O O . GLY B 1 115 ? 15.094 -9.055 -7.184 1 64.75 115 GLY B O 1
ATOM 3881 N N . PHE B 1 116 ? 14.164 -11.094 -7.465 1 69.5 116 PHE B N 1
ATOM 3882 C CA . PHE B 1 116 ? 15.094 -11.648 -6.492 1 69.5 116 PHE B CA 1
ATOM 3883 C C . PHE B 1 116 ? 16.203 -12.43 -7.188 1 69.5 116 PHE B C 1
ATOM 3885 O O . PHE B 1 116 ? 17.125 -12.938 -6.531 1 69.5 116 PHE B O 1
ATOM 3892 N N . GLY B 1 117 ? 16.109 -12.625 -8.5 1 82.06 117 GLY B N 1
ATOM 3893 C CA . GLY B 1 117 ? 17.172 -13.344 -9.172 1 82.06 117 GLY B CA 1
ATOM 3894 C C . GLY B 1 117 ? 16.781 -13.875 -10.539 1 82.06 117 GLY B C 1
ATOM 3895 O O . GLY B 1 117 ? 15.68 -13.609 -11.016 1 82.06 117 GLY B O 1
ATOM 3896 N N . THR B 1 118 ? 17.781 -14.523 -11.086 1 90.94 118 THR B N 1
ATOM 3897 C CA . THR B 1 118 ? 17.609 -15.125 -12.398 1 90.94 118 THR B CA 1
ATOM 3898 C C . THR B 1 118 ? 17.609 -16.656 -12.305 1 90.94 118 THR B C 1
ATOM 3900 O O . THR B 1 118 ? 18.359 -17.234 -11.523 1 90.94 118 THR B O 1
ATOM 3903 N N . VAL B 1 119 ? 16.766 -17.266 -13.055 1 95 119 VAL B N 1
ATOM 3904 C CA . VAL B 1 119 ? 16.656 -18.719 -13 1 95 119 VAL B CA 1
ATOM 3905 C C . VAL B 1 119 ? 17.203 -19.328 -14.289 1 95 119 VAL B C 1
ATOM 3907 O O . VAL B 1 119 ? 16.891 -18.875 -15.383 1 95 119 VAL B O 1
ATOM 3910 N N . TYR B 1 120 ? 18.047 -20.391 -14.133 1 96.44 120 TYR B N 1
ATOM 3911 C CA . TYR B 1 120 ? 18.703 -21.062 -15.25 1 96.44 120 TYR B CA 1
ATOM 3912 C C . TYR B 1 120 ? 18.344 -22.547 -15.281 1 96.44 120 TYR B C 1
ATOM 3914 O O . TYR B 1 120 ? 18.219 -23.188 -14.234 1 96.44 120 TYR B O 1
ATOM 3922 N N . LYS B 1 121 ? 18.266 -23.016 -16.484 1 96.94 121 LYS B N 1
ATOM 3923 C CA . LYS B 1 121 ? 18.094 -24.453 -16.656 1 96.94 121 LYS B CA 1
ATOM 3924 C C . LYS B 1 121 ? 19.438 -25.172 -16.609 1 96.94 121 LYS B C 1
ATOM 3926 O O . LYS B 1 121 ? 20.438 -24.688 -17.156 1 96.94 121 LYS B O 1
ATOM 3931 N N . GLY B 1 122 ? 19.5 -26.25 -15.867 1 95.56 122 GLY B N 1
ATOM 3932 C CA . GLY B 1 122 ? 20.672 -27.109 -15.805 1 95.56 122 GLY B CA 1
ATOM 3933 C C . GLY B 1 122 ? 20.344 -28.578 -15.867 1 95.56 122 GLY B C 1
ATOM 3934 O O . GLY B 1 122 ? 19.172 -28.953 -15.883 1 95.56 122 GLY B O 1
ATOM 3935 N N . LEU B 1 123 ? 21.422 -29.328 -15.977 1 92.88 123 LEU B N 1
ATOM 3936 C CA . LEU B 1 123 ? 21.297 -30.781 -15.977 1 92.88 123 LEU B CA 1
ATOM 3937 C C . LEU B 1 123 ? 22.172 -31.406 -14.891 1 92.88 123 LEU B C 1
ATOM 3939 O O . LEU B 1 123 ? 23.375 -31.219 -14.875 1 92.88 123 LEU B O 1
ATOM 3943 N N . LEU B 1 124 ? 21.516 -32 -13.977 1 87.56 124 LEU B N 1
ATOM 3944 C CA . LEU B 1 124 ? 22.172 -32.75 -12.906 1 87.56 124 LEU B CA 1
ATOM 3945 C C . LEU B 1 124 ? 21.891 -34.25 -13.023 1 87.56 124 LEU B C 1
ATOM 3947 O O . LEU B 1 124 ? 20.75 -34.656 -12.805 1 87.56 124 LEU B O 1
ATOM 3951 N N . ASP B 1 125 ? 22.922 -35.094 -13.234 1 83.75 125 ASP B N 1
ATOM 3952 C CA . ASP B 1 125 ? 22.766 -36.531 -13.406 1 83.75 125 ASP B CA 1
ATOM 3953 C C . ASP B 1 125 ? 21.609 -36.844 -14.359 1 83.75 125 ASP B C 1
ATOM 3955 O O . ASP B 1 125 ? 20.703 -37.625 -14.023 1 83.75 125 ASP B O 1
ATOM 3959 N N . ASN B 1 126 ? 21.5 -36.188 -15.438 1 86.19 126 ASN B N 1
ATOM 3960 C CA . ASN B 1 126 ? 20.547 -36.344 -16.531 1 86.19 126 ASN B CA 1
ATOM 3961 C C . ASN B 1 126 ? 19.141 -35.906 -16.141 1 86.19 126 ASN B C 1
ATOM 3963 O O . ASN B 1 126 ? 18.156 -36.281 -16.781 1 86.19 126 ASN B O 1
ATOM 3967 N N . ARG B 1 127 ? 19.078 -35.25 -15.07 1 90.44 127 ARG B N 1
ATOM 3968 C CA . ARG B 1 127 ? 17.812 -34.656 -14.656 1 90.44 127 ARG B CA 1
ATOM 3969 C C . ARG B 1 127 ? 17.844 -33.156 -14.781 1 90.44 127 ARG B C 1
ATOM 3971 O O . ARG B 1 127 ? 18.812 -32.5 -14.383 1 90.44 127 ARG B O 1
ATOM 3978 N N . ALA B 1 128 ? 16.797 -32.688 -15.359 1 94.75 128 ALA B N 1
ATOM 3979 C CA . ALA B 1 128 ? 16.703 -31.234 -15.531 1 94.75 128 ALA B CA 1
ATOM 3980 C C . ALA B 1 128 ? 16.453 -30.547 -14.203 1 94.75 128 ALA B C 1
ATOM 3982 O O . ALA B 1 128 ? 15.656 -31.031 -13.391 1 94.75 128 ALA B O 1
ATOM 3983 N N . VAL B 1 129 ? 17.172 -29.469 -13.953 1 95.88 129 VAL B N 1
ATOM 3984 C CA . VAL B 1 129 ? 16.984 -28.688 -12.742 1 95.88 129 VAL B CA 1
ATOM 3985 C C . VAL B 1 129 ? 16.891 -27.203 -13.094 1 95.88 129 VAL B C 1
ATOM 3987 O O . VAL B 1 129 ? 17.25 -26.797 -14.203 1 95.88 129 VAL B O 1
ATOM 3990 N N . ALA B 1 130 ? 16.281 -26.438 -12.203 1 96.62 130 ALA B N 1
ATOM 3991 C CA . ALA B 1 130 ? 16.25 -24.984 -12.273 1 96.62 130 ALA B CA 1
ATOM 3992 C C . ALA B 1 130 ? 17.141 -24.375 -11.195 1 96.62 130 ALA B C 1
ATOM 3994 O O . ALA B 1 130 ? 16.969 -24.656 -10.008 1 96.62 130 ALA B O 1
ATOM 3995 N N . VAL B 1 131 ? 18.047 -23.562 -11.609 1 96.06 131 VAL B N 1
ATOM 3996 C CA . VAL B 1 131 ? 18.984 -22.922 -10.688 1 96.06 131 VAL B CA 1
ATOM 3997 C C . VAL B 1 131 ? 18.656 -21.438 -10.562 1 96.06 131 VAL B C 1
ATOM 3999 O O . VAL B 1 131 ? 18.828 -20.672 -11.523 1 96.06 131 VAL B O 1
ATOM 4002 N N . LYS B 1 132 ? 18.203 -21.047 -9.398 1 93.75 132 LYS B N 1
ATOM 4003 C CA . LYS B 1 132 ? 17.953 -19.625 -9.117 1 93.75 132 LYS B CA 1
ATOM 4004 C C . LYS B 1 132 ? 19.188 -18.953 -8.531 1 93.75 132 LYS B C 1
ATOM 4006 O O . LYS B 1 132 ? 19.625 -19.297 -7.426 1 93.75 132 LYS B O 1
ATOM 4011 N N . LYS B 1 133 ? 19.688 -18.125 -9.289 1 93.62 133 LYS B N 1
ATOM 4012 C CA . LYS B 1 133 ? 20.828 -17.328 -8.852 1 93.62 133 LYS B CA 1
ATOM 4013 C C . LYS B 1 133 ? 20.359 -16 -8.266 1 93.62 133 LYS B C 1
ATOM 4015 O O . LYS B 1 133 ? 19.766 -15.172 -8.969 1 93.62 133 LYS B O 1
ATOM 4020 N N . LEU B 1 134 ? 20.578 -15.758 -6.973 1 88.12 134 LEU B N 1
ATOM 4021 C CA . LEU B 1 134 ? 20.109 -14.547 -6.301 1 88.12 134 LEU B CA 1
ATOM 4022 C C . LEU B 1 134 ? 21.047 -13.375 -6.574 1 88.12 134 LEU B C 1
ATOM 4024 O O . LEU B 1 134 ? 22.266 -13.516 -6.473 1 88.12 134 LEU B O 1
ATOM 4028 N N . ASN B 1 135 ? 20.484 -12.344 -7.125 1 77.38 135 ASN B N 1
ATOM 4029 C CA . ASN B 1 135 ? 21.266 -11.156 -7.426 1 77.38 135 ASN B CA 1
ATOM 4030 C C . ASN B 1 135 ? 20.828 -9.961 -6.578 1 77.38 135 ASN B C 1
ATOM 4032 O O . ASN B 1 135 ? 19.656 -9.828 -6.246 1 77.38 135 ASN B O 1
ATOM 4036 N N . PRO B 1 136 ? 21.844 -9.227 -6.086 1 65.25 136 PRO B N 1
ATOM 4037 C CA . PRO B 1 136 ? 21.469 -7.996 -5.383 1 65.25 136 PRO B CA 1
ATOM 4038 C C . PRO B 1 136 ? 20.781 -6.984 -6.293 1 65.25 136 PRO B C 1
ATOM 4040 O O . PRO B 1 136 ? 21.234 -6.75 -7.422 1 65.25 136 PRO B O 1
ATOM 4043 N N . VAL B 1 137 ? 19.594 -7.043 -6.305 1 56.34 137 VAL B N 1
ATOM 4044 C CA . VAL B 1 137 ? 18.953 -5.988 -7.074 1 56.34 137 VAL B CA 1
ATOM 4045 C C . VAL B 1 137 ? 19.078 -4.656 -6.344 1 56.34 137 VAL B C 1
ATOM 4047 O O . VAL B 1 137 ? 19.312 -4.625 -5.133 1 56.34 137 VAL B O 1
ATOM 4050 N N . ASP B 1 138 ? 19.203 -3.539 -7.082 1 51.16 138 ASP B N 1
ATOM 4051 C CA . ASP B 1 138 ? 19.5 -2.184 -6.629 1 51.16 138 ASP B CA 1
ATOM 4052 C C . ASP B 1 138 ? 18.859 -1.898 -5.277 1 51.16 138 ASP B C 1
ATOM 4054 O O . ASP B 1 138 ? 19.438 -1.221 -4.43 1 51.16 138 ASP B O 1
ATOM 4058 N N . ASN B 1 139 ? 17.781 -2.588 -5.055 1 52 139 ASN B N 1
ATOM 4059 C CA . ASN B 1 139 ? 17.094 -2.086 -3.865 1 52 139 ASN B CA 1
ATOM 4060 C C . ASN B 1 139 ? 17.125 -3.111 -2.736 1 52 139 ASN B C 1
ATOM 4062 O O . ASN B 1 139 ? 16.469 -2.92 -1.708 1 52 139 ASN B O 1
ATOM 4066 N N . ILE B 1 140 ? 17.906 -4.188 -2.92 1 59.44 140 ILE B N 1
ATOM 4067 C CA . ILE B 1 140 ? 17.938 -5.188 -1.86 1 59.44 140 ILE B CA 1
ATOM 4068 C C . ILE B 1 140 ? 19.359 -5.301 -1.314 1 59.44 140 ILE B C 1
ATOM 4070 O O . ILE B 1 140 ? 20.312 -5.484 -2.076 1 59.44 140 ILE B O 1
ATOM 4074 N N . THR B 1 141 ? 19.469 -5.102 0.009 1 61.56 141 THR B N 1
ATOM 4075 C CA . THR B 1 141 ? 20.766 -5.238 0.664 1 61.56 141 THR B CA 1
ATOM 4076 C C . THR B 1 141 ? 21.234 -6.691 0.643 1 61.56 141 THR B C 1
ATOM 4078 O O . THR B 1 141 ? 20.422 -7.605 0.483 1 61.56 141 THR B O 1
ATOM 4081 N N . LEU B 1 142 ? 22.438 -6.867 0.711 1 67 142 LEU B N 1
ATOM 4082 C CA . LEU B 1 142 ? 23 -8.211 0.785 1 67 142 LEU B CA 1
ATOM 4083 C C . LEU B 1 142 ? 22.438 -8.977 1.978 1 67 142 LEU B C 1
ATOM 4085 O O . LEU B 1 142 ? 22.188 -10.18 1.885 1 67 142 LEU B O 1
ATOM 4089 N N . GLU B 1 143 ? 22.234 -8.234 3.002 1 71.56 143 GLU B N 1
ATOM 4090 C CA . GLU B 1 143 ? 21.672 -8.852 4.199 1 71.56 143 GLU B CA 1
ATOM 4091 C C . GLU B 1 143 ? 20.266 -9.375 3.941 1 71.56 143 GLU B C 1
ATOM 4093 O O . GLU B 1 143 ? 19.922 -10.484 4.352 1 71.56 143 GLU B O 1
ATOM 4098 N N . GLU B 1 144 ? 19.562 -8.586 3.242 1 71.5 144 GLU B N 1
ATOM 4099 C CA . GLU B 1 144 ? 18.203 -8.984 2.916 1 71.5 144 GLU B CA 1
ATOM 4100 C C . GLU B 1 144 ? 18.188 -10.211 2.008 1 71.5 144 GLU B C 1
ATOM 4102 O O . GLU B 1 144 ? 17.328 -11.086 2.146 1 71.5 144 GLU B O 1
ATOM 4107 N N . LEU B 1 145 ? 19.094 -10.25 1.161 1 76.19 145 LEU B N 1
ATOM 4108 C CA . LEU B 1 145 ? 19.219 -11.383 0.245 1 76.19 145 LEU B CA 1
ATOM 4109 C C . LEU B 1 145 ? 19.531 -12.664 1.004 1 76.19 145 LEU B C 1
ATOM 4111 O O . LEU B 1 145 ? 18.938 -13.711 0.726 1 76.19 145 LEU B O 1
ATOM 4115 N N . HIS B 1 146 ? 20.328 -12.594 1.997 1 78.94 146 HIS B N 1
ATOM 4116 C CA . HIS B 1 146 ? 20.703 -13.758 2.797 1 78.94 146 HIS B CA 1
ATOM 4117 C C . HIS B 1 146 ? 19.531 -14.234 3.646 1 78.94 146 HIS B C 1
ATOM 4119 O O . HIS B 1 146 ? 19.344 -15.438 3.826 1 78.94 146 HIS B O 1
ATOM 4125 N N . VAL B 1 147 ? 18.875 -13.258 4.07 1 78.94 147 VAL B N 1
ATOM 4126 C CA . VAL B 1 147 ? 17.719 -13.609 4.871 1 78.94 147 VAL B CA 1
ATOM 4127 C C . VAL B 1 147 ? 16.703 -14.375 4.012 1 78.94 147 VAL B C 1
ATOM 4129 O O . VAL B 1 147 ? 16.188 -15.414 4.43 1 78.94 147 VAL B O 1
ATOM 4132 N N . GLN B 1 148 ? 16.469 -13.867 2.836 1 80.44 148 GLN B N 1
ATOM 4133 C CA . GLN B 1 148 ? 15.539 -14.523 1.927 1 80.44 148 GLN B CA 1
ATOM 4134 C C . GLN B 1 148 ? 16.031 -15.914 1.538 1 80.44 148 GLN B C 1
ATOM 4136 O O . GLN B 1 148 ? 15.258 -16.859 1.474 1 80.44 148 GLN B O 1
ATOM 4141 N N . PHE B 1 149 ? 17.297 -16.016 1.3 1 85.94 149 PHE B N 1
ATOM 4142 C CA . PHE B 1 149 ? 17.938 -17.266 0.94 1 85.94 149 PHE B CA 1
ATOM 4143 C C . PHE B 1 149 ? 17.766 -18.312 2.039 1 85.94 149 PHE B C 1
ATOM 4145 O O . PHE B 1 149 ? 17.312 -19.422 1.775 1 85.94 149 PHE B O 1
ATOM 4152 N N . ASN B 1 150 ? 18.031 -17.906 3.248 1 85.12 150 ASN B N 1
ATOM 4153 C CA . ASN B 1 150 ? 17.922 -18.828 4.379 1 85.12 150 ASN B CA 1
ATOM 4154 C C . ASN B 1 150 ? 16.484 -19.203 4.668 1 85.12 150 ASN B C 1
ATOM 4156 O O . ASN B 1 150 ? 16.203 -20.344 5.027 1 85.12 150 ASN B O 1
ATOM 4160 N N . GLN B 1 151 ? 15.633 -18.234 4.484 1 83.94 151 GLN B N 1
ATOM 4161 C CA . GLN B 1 151 ? 14.211 -18.484 4.711 1 83.94 151 GLN B CA 1
ATOM 4162 C C . GLN B 1 151 ? 13.68 -19.531 3.729 1 83.94 151 GLN B C 1
ATOM 4164 O O . GLN B 1 151 ? 12.93 -20.422 4.113 1 83.94 151 GLN B O 1
ATOM 4169 N N . GLU B 1 152 ? 14.047 -19.328 2.525 1 87.56 152 GLU B N 1
ATOM 4170 C CA . GLU B 1 152 ? 13.586 -20.25 1.498 1 87.56 152 GLU B CA 1
ATOM 4171 C C . GLU B 1 152 ? 14.109 -21.672 1.757 1 87.56 152 GLU B C 1
ATOM 4173 O O . GLU B 1 152 ? 13.359 -22.641 1.688 1 87.56 152 GLU B O 1
ATOM 4178 N N . ILE B 1 153 ? 15.328 -21.828 2.141 1 87.44 153 ILE B N 1
ATOM 4179 C CA . ILE B 1 153 ? 15.938 -23.125 2.424 1 87.44 153 ILE B CA 1
ATOM 4180 C C . ILE B 1 153 ? 15.234 -23.766 3.615 1 87.44 153 ILE B C 1
ATOM 4182 O O . ILE B 1 153 ? 14.828 -24.922 3.551 1 87.44 153 ILE B O 1
ATOM 4186 N N . GLN B 1 154 ? 15.055 -22.984 4.633 1 85.88 154 GLN B N 1
ATOM 4187 C CA . GLN B 1 154 ? 14.445 -23.516 5.848 1 85.88 154 GLN B CA 1
ATOM 4188 C C . GLN B 1 154 ? 13.016 -23.969 5.59 1 85.88 154 GLN B C 1
ATOM 4190 O O . GLN B 1 154 ? 12.602 -25.031 6.055 1 85.88 154 GLN B O 1
ATOM 4195 N N . THR B 1 155 ? 12.312 -23.172 4.855 1 87.62 155 THR B N 1
ATOM 4196 C CA . THR B 1 155 ? 10.922 -23.484 4.559 1 87.62 155 THR B CA 1
ATOM 4197 C C . THR B 1 155 ? 10.812 -24.766 3.754 1 87.62 155 THR B C 1
ATOM 4199 O O . THR B 1 155 ? 10.031 -25.656 4.094 1 87.62 155 THR B O 1
ATOM 4202 N N . LEU B 1 156 ? 11.656 -24.906 2.766 1 88.5 156 LEU B N 1
ATOM 4203 C CA . LEU B 1 156 ? 11.539 -26.031 1.848 1 88.5 156 LEU B CA 1
ATOM 4204 C C . LEU B 1 156 ? 12.18 -27.281 2.439 1 88.5 156 LEU B C 1
ATOM 4206 O O . LEU B 1 156 ? 11.93 -28.391 1.97 1 88.5 156 LEU B O 1
ATOM 4210 N N . GLN B 1 157 ? 12.992 -27.062 3.443 1 86 157 GLN B N 1
ATOM 4211 C CA . GLN B 1 157 ? 13.5 -28.219 4.18 1 86 157 GLN B CA 1
ATOM 4212 C C . GLN B 1 157 ? 12.43 -28.797 5.105 1 86 157 GLN B C 1
ATOM 4214 O O . GLN B 1 157 ? 12.391 -30 5.336 1 86 157 GLN B O 1
ATOM 4219 N N . THR B 1 158 ? 11.578 -27.969 5.531 1 87.31 158 THR B N 1
ATOM 4220 C CA . THR B 1 158 ? 10.617 -28.359 6.551 1 87.31 158 THR B CA 1
ATOM 4221 C C . THR B 1 158 ? 9.289 -28.766 5.914 1 87.31 158 THR B C 1
ATOM 4223 O O . THR B 1 158 ? 8.625 -29.688 6.391 1 87.31 158 THR B O 1
ATOM 4226 N N . LEU B 1 159 ? 8.945 -28.125 4.875 1 91.12 159 LEU B N 1
ATOM 4227 C CA . LEU B 1 159 ? 7.625 -28.328 4.285 1 91.12 159 LEU B CA 1
ATOM 4228 C C . LEU B 1 159 ? 7.727 -29.141 2.998 1 91.12 159 LEU B C 1
ATOM 4230 O O . LEU B 1 159 ? 8.422 -28.734 2.061 1 91.12 159 LEU B O 1
ATOM 4234 N N . LYS B 1 160 ? 7.043 -30.281 3.031 1 92.25 160 LYS B N 1
ATOM 4235 C CA . LYS B 1 160 ? 6.984 -31.156 1.869 1 92.25 160 LYS B CA 1
ATOM 4236 C C . LYS B 1 160 ? 5.539 -31.469 1.487 1 92.25 160 LYS B C 1
ATOM 4238 O O . LYS B 1 160 ? 4.773 -31.984 2.301 1 92.25 160 LYS B O 1
ATOM 4243 N N . HIS B 1 161 ? 5.207 -31.109 0.319 1 95.88 161 HIS B N 1
ATOM 4244 C CA . HIS B 1 161 ? 3.855 -31.297 -0.2 1 95.88 161 HIS B CA 1
ATOM 4245 C C . HIS B 1 161 ? 3.859 -31.391 -1.722 1 95.88 161 HIS B C 1
ATOM 4247 O O . HIS B 1 161 ? 4.699 -30.781 -2.385 1 95.88 161 HIS B O 1
ATOM 4253 N N . GLU B 1 162 ? 2.955 -32.094 -2.271 1 97.12 162 GLU B N 1
ATOM 4254 C CA . GLU B 1 162 ? 2.883 -32.312 -3.713 1 97.12 162 GLU B CA 1
ATOM 4255 C C . GLU B 1 162 ? 2.686 -31 -4.461 1 97.12 162 GLU B C 1
ATOM 4257 O O . GLU B 1 162 ? 3.062 -30.875 -5.629 1 97.12 162 GLU B O 1
ATOM 4262 N N . ASN B 1 163 ? 2.1 -30 -3.812 1 98.38 163 ASN B N 1
ATOM 4263 C CA . ASN B 1 163 ? 1.804 -28.734 -4.473 1 98.38 163 ASN B CA 1
ATOM 4264 C C . ASN B 1 163 ? 2.801 -27.656 -4.074 1 98.38 163 ASN B C 1
ATOM 4266 O O . ASN B 1 163 ? 2.527 -26.453 -4.238 1 98.38 163 ASN B O 1
ATOM 4270 N N . LEU B 1 164 ? 3.943 -27.984 -3.521 1 97.25 164 LEU B N 1
ATOM 4271 C CA . LEU B 1 164 ? 5.094 -27.125 -3.295 1 97.25 164 LEU B CA 1
ATOM 4272 C C . LEU B 1 164 ? 6.293 -27.578 -4.113 1 97.25 164 LEU B C 1
ATOM 4274 O O . LEU B 1 164 ? 6.504 -28.781 -4.297 1 97.25 164 LEU B O 1
ATOM 4278 N N . VAL B 1 165 ? 7.016 -26.656 -4.602 1 96.06 165 VAL B N 1
ATOM 4279 C CA . VAL B 1 165 ? 8.219 -27.016 -5.352 1 96.06 165 VAL B CA 1
ATOM 4280 C C . VAL B 1 165 ? 9.172 -27.797 -4.453 1 96.06 165 VAL B C 1
ATOM 4282 O O . VAL B 1 165 ? 9.188 -27.609 -3.234 1 96.06 165 VAL B O 1
ATOM 4285 N N . ASP B 1 166 ? 9.93 -28.562 -5.141 1 91.19 166 ASP B N 1
ATOM 4286 C CA . ASP B 1 166 ? 10.906 -29.391 -4.438 1 91.19 166 ASP B CA 1
ATOM 4287 C C . ASP B 1 166 ? 12.32 -28.859 -4.637 1 91.19 166 ASP B C 1
ATOM 4289 O O . ASP B 1 166 ? 12.781 -28.719 -5.773 1 91.19 166 ASP B O 1
ATOM 4293 N N . MET B 1 167 ? 12.906 -28.609 -3.555 1 91.69 167 MET B N 1
ATOM 4294 C CA . MET B 1 167 ? 14.281 -28.125 -3.619 1 91.69 167 MET B CA 1
ATOM 4295 C C . MET B 1 167 ? 15.266 -29.297 -3.643 1 91.69 167 MET B C 1
ATOM 4297 O O . MET B 1 167 ? 15.148 -30.219 -2.838 1 91.69 167 MET B O 1
ATOM 4301 N N . VAL B 1 168 ? 16.172 -29.234 -4.555 1 91.31 168 VAL B N 1
ATOM 4302 C CA . VAL B 1 168 ? 17.188 -30.25 -4.707 1 91.31 168 VAL B CA 1
ATOM 4303 C C . VAL B 1 168 ? 18.406 -29.906 -3.846 1 91.31 168 VAL B C 1
ATOM 4305 O O . VAL B 1 168 ? 19.047 -30.781 -3.273 1 91.31 168 VAL B O 1
ATOM 4308 N N . GLY B 1 169 ? 18.672 -28.609 -3.773 1 92 169 GLY B N 1
ATOM 4309 C CA . GLY B 1 169 ? 19.828 -28.172 -3 1 92 169 GLY B CA 1
ATOM 4310 C C . GLY B 1 169 ? 20.094 -26.688 -3.129 1 92 169 GLY B C 1
ATOM 4311 O O . GLY B 1 169 ? 19.219 -25.922 -3.498 1 92 169 GLY B O 1
ATOM 4312 N N . PHE B 1 170 ? 21.297 -26.312 -2.611 1 92.94 170 PHE B N 1
ATOM 4313 C CA . PHE B 1 170 ? 21.688 -24.906 -2.66 1 92.94 170 PHE B CA 1
ATOM 4314 C C . PHE B 1 170 ? 23.203 -24.766 -2.721 1 92.94 170 PHE B C 1
ATOM 4316 O O . PHE B 1 170 ? 23.922 -25.75 -2.572 1 92.94 170 PHE B O 1
ATOM 4323 N N . SER B 1 171 ? 23.609 -23.641 -3.119 1 92.31 171 SER B N 1
ATOM 4324 C CA . SER B 1 171 ? 25.031 -23.266 -3.1 1 92.31 171 SER B CA 1
ATOM 4325 C C . SER B 1 171 ? 25.219 -21.922 -2.422 1 92.31 171 SER B C 1
ATOM 4327 O O . SER B 1 171 ? 24.453 -20.984 -2.639 1 92.31 171 SER B O 1
ATOM 4329 N N . CYS B 1 172 ? 26.234 -21.828 -1.555 1 88.75 172 CYS B N 1
ATOM 4330 C CA . CYS B 1 172 ? 26.484 -20.578 -0.863 1 88.75 172 CYS B CA 1
ATOM 4331 C C . CYS B 1 172 ? 27.984 -20.297 -0.793 1 88.75 172 CYS B C 1
ATOM 4333 O O . CYS B 1 172 ? 28.438 -19.516 0.056 1 88.75 172 CYS B O 1
ATOM 4335 N N . ASP B 1 173 ? 28.734 -20.859 -1.605 1 87.44 173 ASP B N 1
ATOM 4336 C CA . ASP B 1 173 ? 30.188 -20.688 -1.551 1 87.44 173 ASP B CA 1
ATOM 4337 C C . ASP B 1 173 ? 30.688 -19.844 -2.715 1 87.44 173 ASP B C 1
ATOM 4339 O O . ASP B 1 173 ? 31.891 -19.688 -2.902 1 87.44 173 ASP B O 1
ATOM 4343 N N . GLY B 1 174 ? 29.891 -19.391 -3.541 1 87.31 174 GLY B N 1
ATOM 4344 C CA . GLY B 1 174 ? 30.234 -18.562 -4.688 1 87.31 174 GLY B CA 1
ATOM 4345 C C . GLY B 1 174 ? 29.859 -17.109 -4.516 1 87.31 174 GLY B C 1
ATOM 4346 O O . GLY B 1 174 ? 29.531 -16.672 -3.41 1 87.31 174 GLY B O 1
ATOM 4347 N N . PRO B 1 175 ? 29.969 -16.344 -5.613 1 87.25 175 PRO B N 1
ATOM 4348 C CA . PRO B 1 175 ? 29.656 -14.914 -5.578 1 87.25 175 PRO B CA 1
ATOM 4349 C C . PRO B 1 175 ? 28.172 -14.641 -5.312 1 87.25 175 PRO B C 1
ATOM 4351 O O . PRO B 1 175 ? 27.812 -13.586 -4.777 1 87.25 175 PRO B O 1
ATOM 4354 N N . HIS B 1 176 ? 27.359 -15.586 -5.766 1 89.56 176 HIS B N 1
ATOM 4355 C CA . HIS B 1 176 ? 25.922 -15.461 -5.551 1 89.56 176 HIS B CA 1
ATOM 4356 C C . HIS B 1 176 ? 25.359 -16.734 -4.945 1 89.56 176 HIS B C 1
ATOM 4358 O O . HIS B 1 176 ? 25.688 -17.844 -5.371 1 89.56 176 HIS B O 1
ATOM 4364 N N . PRO B 1 177 ? 24.5 -16.531 -3.957 1 91.25 177 PRO B N 1
ATOM 4365 C CA . PRO B 1 177 ? 23.781 -17.719 -3.496 1 91.25 177 PRO B CA 1
ATOM 4366 C C . PRO B 1 177 ? 22.859 -18.312 -4.562 1 91.25 177 PRO B C 1
ATOM 4368 O O . PRO B 1 177 ? 22.234 -17.562 -5.324 1 91.25 177 PRO B O 1
ATOM 4371 N N . CYS B 1 178 ? 22.797 -19.609 -4.609 1 93.88 178 CYS B N 1
ATOM 4372 C CA . CYS B 1 178 ? 21.953 -20.281 -5.594 1 93.88 178 CYS B CA 1
ATOM 4373 C C . CYS B 1 178 ? 21.047 -21.312 -4.93 1 93.88 178 CYS B C 1
ATOM 4375 O O . CYS B 1 178 ? 21.453 -21.984 -3.984 1 93.88 178 CYS B O 1
ATOM 4377 N N . LEU B 1 179 ? 19.891 -21.359 -5.418 1 94 179 LEU B N 1
ATOM 4378 C CA . LEU B 1 179 ? 18.938 -22.391 -5.051 1 94 179 LEU B CA 1
ATOM 4379 C C . LEU B 1 179 ? 18.656 -23.312 -6.23 1 94 179 LEU B C 1
ATOM 4381 O O . LEU B 1 179 ? 18.531 -22.859 -7.367 1 94 179 LEU B O 1
ATOM 4385 N N . VAL B 1 180 ? 18.578 -24.594 -5.98 1 94.44 180 VAL B N 1
ATOM 4386 C CA . VAL B 1 180 ? 18.391 -25.578 -7.039 1 94.44 180 VAL B CA 1
ATOM 4387 C C . VAL B 1 180 ? 17.062 -26.312 -6.82 1 94.44 180 VAL B C 1
ATOM 4389 O O . VAL B 1 180 ? 16.828 -26.875 -5.75 1 94.44 180 VAL B O 1
ATOM 4392 N N . TYR B 1 181 ? 16.234 -26.312 -7.879 1 94.88 181 TYR B N 1
ATOM 4393 C CA . TYR B 1 181 ? 14.922 -26.938 -7.824 1 94.88 181 TYR B CA 1
ATOM 4394 C C . TYR B 1 181 ? 14.758 -27.953 -8.945 1 94.88 181 TYR B C 1
ATOM 4396 O O . TYR B 1 181 ? 15.477 -27.906 -9.945 1 94.88 181 TYR B O 1
ATOM 4404 N N . VAL B 1 182 ? 13.875 -28.875 -8.703 1 94.25 182 VAL B N 1
ATOM 4405 C CA . VAL B 1 182 ? 13.43 -29.688 -9.828 1 94.25 182 VAL B CA 1
ATOM 4406 C C . VAL B 1 182 ? 12.836 -28.781 -10.914 1 94.25 182 VAL B C 1
ATOM 4408 O O . VAL B 1 182 ? 12.078 -27.859 -10.617 1 94.25 182 VAL B O 1
ATOM 4411 N N . PHE B 1 183 ? 13.188 -29.047 -12.109 1 95.94 183 PHE B N 1
ATOM 4412 C CA . PHE B 1 183 ? 12.719 -28.25 -13.242 1 95.94 183 PHE B CA 1
ATOM 4413 C C . PHE B 1 183 ? 11.227 -28.484 -13.484 1 95.94 183 PHE B C 1
ATOM 4415 O O . PHE B 1 183 ? 10.766 -29.625 -13.492 1 95.94 183 PHE B O 1
ATOM 4422 N N . MET B 1 184 ? 10.477 -27.469 -13.664 1 96.38 184 MET B N 1
ATOM 4423 C CA . MET B 1 184 ? 9.062 -27.516 -14 1 96.38 184 MET B CA 1
ATOM 4424 C C . MET B 1 184 ? 8.852 -27.359 -15.5 1 96.38 184 MET B C 1
ATOM 4426 O O . MET B 1 184 ? 8.906 -26.234 -16.031 1 96.38 184 MET B O 1
ATOM 4430 N N . ALA B 1 185 ? 8.469 -28.359 -16.125 1 94.69 185 ALA B N 1
ATOM 4431 C CA . ALA B 1 185 ? 8.516 -28.484 -17.578 1 94.69 185 ALA B CA 1
ATOM 4432 C C . ALA B 1 185 ? 7.496 -27.562 -18.234 1 94.69 185 ALA B C 1
ATOM 4434 O O . ALA B 1 185 ? 7.707 -27.094 -19.359 1 94.69 185 ALA B O 1
ATOM 4435 N N . ASN B 1 186 ? 6.414 -27.297 -17.547 1 96.5 186 ASN B N 1
ATOM 4436 C CA . ASN B 1 186 ? 5.371 -26.5 -18.172 1 96.5 186 ASN B CA 1
ATOM 4437 C C . ASN B 1 186 ? 5.426 -25.047 -17.703 1 96.5 186 ASN B C 1
ATOM 4439 O O . ASN B 1 186 ? 4.484 -24.281 -17.922 1 96.5 186 ASN B O 1
ATOM 4443 N N . GLY B 1 187 ? 6.477 -24.641 -17.016 1 94.5 187 GLY B N 1
ATOM 4444 C CA . GLY B 1 187 ? 6.711 -23.266 -16.656 1 94.5 187 GLY B CA 1
ATOM 4445 C C . GLY B 1 187 ? 5.715 -22.734 -15.641 1 94.5 187 GLY B C 1
ATOM 4446 O O . GLY B 1 187 ? 5.258 -23.469 -14.766 1 94.5 187 GLY B O 1
ATOM 4447 N N . SER B 1 188 ? 5.488 -21.422 -15.664 1 95.69 188 SER B N 1
ATOM 4448 C CA . SER B 1 188 ? 4.621 -20.766 -14.688 1 95.69 188 SER B CA 1
ATOM 4449 C C . SER B 1 188 ? 3.186 -20.688 -15.195 1 95.69 188 SER B C 1
ATOM 4451 O O . SER B 1 188 ? 2.945 -20.719 -16.406 1 95.69 188 SER B O 1
ATOM 4453 N N . LEU B 1 189 ? 2.275 -20.609 -14.281 1 98.12 189 LEU B N 1
ATOM 4454 C CA . LEU B 1 189 ? 0.877 -20.375 -14.625 1 98.12 189 LEU B CA 1
ATOM 4455 C C . LEU B 1 189 ? 0.72 -19.078 -15.414 1 98.12 189 LEU B C 1
ATOM 4457 O O . LEU B 1 189 ? -0.052 -19.031 -16.375 1 98.12 189 LEU B O 1
ATOM 4461 N N . LEU B 1 190 ? 1.474 -18.047 -15.039 1 95.69 190 LEU B N 1
ATOM 4462 C CA . LEU B 1 190 ? 1.45 -16.766 -15.742 1 95.69 190 LEU B CA 1
ATOM 4463 C C . LEU B 1 190 ? 1.755 -16.953 -17.219 1 95.69 190 LEU B C 1
ATOM 4465 O O . LEU B 1 190 ? 1.001 -16.484 -18.078 1 95.69 190 LEU B O 1
ATOM 4469 N N . ASP B 1 191 ? 2.775 -17.688 -17.547 1 93.56 191 ASP B N 1
ATOM 4470 C CA . ASP B 1 191 ? 3.203 -17.906 -18.922 1 93.56 191 ASP B CA 1
ATOM 4471 C C . ASP B 1 191 ? 2.188 -18.75 -19.688 1 93.56 191 ASP B C 1
ATOM 4473 O O . ASP B 1 191 ? 1.92 -18.484 -20.859 1 93.56 191 ASP B O 1
ATOM 4477 N N . ARG B 1 192 ? 1.663 -19.734 -19.047 1 96.69 192 ARG B N 1
ATOM 4478 C CA . ARG B 1 192 ? 0.752 -20.656 -19.703 1 96.69 192 ARG B CA 1
ATOM 4479 C C . ARG B 1 192 ? -0.58 -19.984 -20.016 1 96.69 192 ARG B C 1
ATOM 4481 O O . ARG B 1 192 ? -1.167 -20.219 -21.078 1 96.69 192 ARG B O 1
ATOM 4488 N N . LEU B 1 193 ? -1.022 -19.109 -19.094 1 97.38 193 LEU B N 1
ATOM 4489 C CA . LEU B 1 193 ? -2.252 -18.375 -19.359 1 97.38 193 LEU B CA 1
ATOM 4490 C C . LEU B 1 193 ? -2.062 -17.406 -20.531 1 97.38 193 LEU B C 1
ATOM 4492 O O . LEU B 1 193 ? -3.006 -17.141 -21.281 1 97.38 193 LEU B O 1
ATOM 4496 N N . ALA B 1 194 ? -0.842 -16.953 -20.688 1 94.75 194 ALA B N 1
ATOM 4497 C CA . ALA B 1 194 ? -0.514 -16.016 -21.766 1 94.75 194 ALA B CA 1
ATOM 4498 C C . ALA B 1 194 ? -0.15 -16.75 -23.047 1 94.75 194 ALA B C 1
ATOM 4500 O O . ALA B 1 194 ? 0.11 -16.141 -24.078 1 94.75 194 ALA B O 1
ATOM 4501 N N . CYS B 1 195 ? -0.107 -18.078 -23.016 1 95.62 195 CYS B N 1
ATOM 4502 C CA . CYS B 1 195 ? 0.299 -18.906 -24.141 1 95.62 195 CYS B CA 1
ATOM 4503 C C . CYS B 1 195 ? 1.663 -18.484 -24.672 1 95.62 195 CYS B C 1
ATOM 4505 O O . CYS B 1 195 ? 1.845 -18.344 -25.875 1 95.62 195 CYS B O 1
ATOM 4507 N N . MET B 1 196 ? 2.492 -18.172 -23.766 1 90.81 196 MET B N 1
ATOM 4508 C CA . MET B 1 196 ? 3.84 -17.734 -24.125 1 90.81 196 MET B CA 1
ATOM 4509 C C . MET B 1 196 ? 4.574 -18.828 -24.906 1 90.81 196 MET B C 1
ATOM 4511 O O . MET B 1 196 ? 4.473 -20 -24.562 1 90.81 196 MET B O 1
ATOM 4515 N N . GLY B 1 197 ? 5.34 -18.453 -25.969 1 87.69 197 GLY B N 1
ATOM 4516 C CA . GLY B 1 197 ? 6.098 -19.391 -26.781 1 87.69 197 GLY B CA 1
ATOM 4517 C C . GLY B 1 197 ? 5.219 -20.266 -27.656 1 87.69 197 GLY B C 1
ATOM 4518 O O . GLY B 1 197 ? 5.648 -21.328 -28.125 1 87.69 197 GLY B O 1
ATOM 4519 N N . GLY B 1 198 ? 3.951 -19.953 -27.688 1 90.75 198 GLY B N 1
ATOM 4520 C CA . GLY B 1 198 ? 3.047 -20.703 -28.547 1 90.75 198 GLY B CA 1
ATOM 4521 C C . GLY B 1 198 ? 2.43 -21.906 -27.859 1 90.75 198 GLY B C 1
ATOM 4522 O O . GLY B 1 198 ? 1.929 -22.812 -28.516 1 90.75 198 GLY B O 1
ATOM 4523 N N . SER B 1 199 ? 2.521 -21.922 -26.578 1 93.38 199 SER B N 1
ATOM 4524 C CA . SER B 1 199 ? 1.909 -23.031 -25.844 1 93.38 199 SER B CA 1
ATOM 4525 C C . SER B 1 199 ? 0.395 -23.047 -26.031 1 93.38 199 SER B C 1
ATOM 4527 O O . SER B 1 199 ? -0.218 -22 -26.25 1 93.38 199 SER B O 1
ATOM 4529 N N . ALA B 1 200 ? -0.156 -24.203 -26 1 94.88 200 ALA B N 1
ATOM 4530 C CA . ALA B 1 200 ? -1.602 -24.359 -26.156 1 94.88 200 ALA B CA 1
ATOM 4531 C C . ALA B 1 200 ? -2.342 -23.766 -24.953 1 94.88 200 ALA B C 1
ATOM 4533 O O . ALA B 1 200 ? -1.844 -23.797 -23.828 1 94.88 200 ALA B O 1
ATOM 4534 N N . PRO B 1 201 ? -3.535 -23.219 -25.203 1 96.62 201 PRO B N 1
ATOM 4535 C CA . PRO B 1 201 ? -4.332 -22.719 -24.078 1 96.62 201 PRO B CA 1
ATOM 4536 C C . PRO B 1 201 ? -4.688 -23.812 -23.078 1 96.62 201 PRO B C 1
ATOM 4538 O O . PRO B 1 201 ? -4.879 -24.969 -23.453 1 96.62 201 PRO B O 1
ATOM 4541 N N . LEU B 1 202 ? -4.762 -23.453 -21.859 1 97.19 202 LEU B N 1
ATOM 4542 C CA . LEU B 1 202 ? -5.219 -24.359 -20.828 1 97.19 202 LEU B CA 1
ATOM 4543 C C . LEU B 1 202 ? -6.73 -24.562 -20.891 1 97.19 202 LEU B C 1
ATOM 4545 O O . LEU B 1 202 ? -7.48 -23.578 -21.016 1 97.19 202 LEU B O 1
ATOM 4549 N N . SER B 1 203 ? -7.125 -25.781 -20.828 1 95.62 203 SER B N 1
ATOM 4550 C CA . SER B 1 203 ? -8.555 -26.078 -20.781 1 95.62 203 SER B CA 1
ATOM 4551 C C . SER B 1 203 ? -9.156 -25.656 -19.438 1 95.62 203 SER B C 1
ATOM 4553 O O . SER B 1 203 ? -8.422 -25.469 -18.469 1 95.62 203 SER B O 1
ATOM 4555 N N . TRP B 1 204 ? -10.477 -25.531 -19.422 1 96.94 204 TRP B N 1
ATOM 4556 C CA . TRP B 1 204 ? -11.172 -25.188 -18.188 1 96.94 204 TRP B CA 1
ATOM 4557 C C . TRP B 1 204 ? -10.891 -26.219 -17.094 1 96.94 204 TRP B C 1
ATOM 4559 O O . TRP B 1 204 ? -10.578 -25.859 -15.961 1 96.94 204 TRP B O 1
ATOM 4569 N N . HIS B 1 205 ? -10.93 -27.469 -17.5 1 96.12 205 HIS B N 1
ATOM 4570 C CA . HIS B 1 205 ? -10.68 -28.547 -16.547 1 96.12 205 HIS B CA 1
ATOM 4571 C C . HIS B 1 205 ? -9.281 -28.438 -15.938 1 96.12 205 HIS B C 1
ATOM 4573 O O . HIS B 1 205 ? -9.109 -28.562 -14.727 1 96.12 205 HIS B O 1
ATOM 4579 N N . ARG B 1 206 ? -8.305 -28.219 -16.75 1 96.94 206 ARG B N 1
ATOM 4580 C CA . ARG B 1 206 ? -6.926 -28.078 -16.297 1 96.94 206 ARG B CA 1
ATOM 4581 C C . ARG B 1 206 ? -6.766 -26.859 -15.391 1 96.94 206 ARG B C 1
ATOM 4583 O O . ARG B 1 206 ? -6.074 -26.922 -14.375 1 96.94 206 ARG B O 1
ATOM 4590 N N . ARG B 1 207 ? -7.406 -25.766 -15.766 1 98.31 207 ARG B N 1
ATOM 4591 C CA . ARG B 1 207 ? -7.375 -24.547 -14.961 1 98.31 207 ARG B CA 1
ATOM 4592 C C . ARG B 1 207 ? -7.93 -24.812 -13.562 1 98.31 207 ARG B C 1
ATOM 4594 O O . ARG B 1 207 ? -7.355 -24.359 -12.57 1 98.31 207 ARG B O 1
ATOM 4601 N N . CYS B 1 208 ? -9.016 -25.594 -13.5 1 98.25 208 CYS B N 1
ATOM 4602 C CA . CYS B 1 208 ? -9.625 -25.922 -12.211 1 98.25 208 CYS B CA 1
ATOM 4603 C C . CYS B 1 208 ? -8.695 -26.797 -11.375 1 98.25 208 CYS B C 1
ATOM 4605 O O . CYS B 1 208 ? -8.57 -26.594 -10.164 1 98.25 208 CYS B O 1
ATOM 4607 N N . LEU B 1 209 ? -8.023 -27.703 -12.008 1 98.38 209 LEU B N 1
ATOM 4608 C CA . LEU B 1 209 ? -7.078 -28.578 -11.312 1 98.38 209 LEU B CA 1
ATOM 4609 C C . LEU B 1 209 ? -5.91 -27.766 -10.75 1 98.38 209 LEU B C 1
ATOM 4611 O O . LEU B 1 209 ? -5.473 -28 -9.625 1 98.38 209 LEU B O 1
ATOM 4615 N N . ILE B 1 210 ? -5.477 -26.859 -11.516 1 98.81 210 ILE B N 1
ATOM 4616 C CA . ILE B 1 210 ? -4.375 -26 -11.094 1 98.81 210 ILE B CA 1
ATOM 4617 C C . ILE B 1 210 ? -4.809 -25.156 -9.898 1 98.81 210 ILE B C 1
ATOM 4619 O O . ILE B 1 210 ? -4.07 -25.031 -8.922 1 98.81 210 ILE B O 1
ATOM 4623 N N . ALA B 1 211 ? -6.027 -24.578 -10 1 98.88 211 ALA B N 1
ATOM 4624 C CA . ALA B 1 211 ? -6.57 -23.797 -8.898 1 98.88 211 ALA B CA 1
ATOM 4625 C C . ALA B 1 211 ? -6.648 -24.625 -7.617 1 98.88 211 ALA B C 1
ATOM 4627 O O . ALA B 1 211 ? -6.207 -24.188 -6.555 1 98.88 211 ALA B O 1
ATOM 4628 N N . LEU B 1 212 ? -7.16 -25.828 -7.777 1 98.81 212 LEU B N 1
ATOM 4629 C CA . LEU B 1 212 ? -7.305 -26.703 -6.613 1 98.81 212 LEU B CA 1
ATOM 4630 C C . LEU B 1 212 ? -5.941 -27.078 -6.047 1 98.81 212 LEU B C 1
ATOM 4632 O O . LEU B 1 212 ? -5.742 -27.047 -4.828 1 98.81 212 LEU B O 1
ATOM 4636 N N . GLY B 1 213 ? -5.027 -27.469 -6.895 1 98.88 213 GLY B N 1
ATOM 4637 C CA . GLY B 1 213 ? -3.684 -27.781 -6.438 1 98.88 213 GLY B CA 1
ATOM 4638 C C . GLY B 1 213 ? -3.023 -26.641 -5.688 1 98.88 213 GLY B C 1
ATOM 4639 O O . GLY B 1 213 ? -2.398 -26.859 -4.645 1 98.88 213 GLY B O 1
ATOM 4640 N N . THR B 1 214 ? -3.156 -25.438 -6.188 1 98.88 214 THR B N 1
ATOM 4641 C CA . THR B 1 214 ? -2.605 -24.25 -5.527 1 98.88 214 THR B CA 1
ATOM 4642 C C . THR B 1 214 ? -3.242 -24.047 -4.156 1 98.88 214 THR B C 1
ATOM 4644 O O . THR B 1 214 ? -2.543 -23.797 -3.172 1 98.88 214 THR B O 1
ATOM 4647 N N . ALA B 1 215 ? -4.582 -24.172 -4.129 1 98.88 215 ALA B N 1
ATOM 4648 C CA . ALA B 1 215 ? -5.297 -24.031 -2.865 1 98.88 215 ALA B CA 1
ATOM 4649 C C . ALA B 1 215 ? -4.836 -25.062 -1.844 1 98.88 215 ALA B C 1
ATOM 4651 O O . ALA B 1 215 ? -4.668 -24.75 -0.663 1 98.88 215 ALA B O 1
ATOM 4652 N N . ARG B 1 216 ? -4.602 -26.266 -2.275 1 98.69 216 ARG B N 1
ATOM 4653 C CA . ARG B 1 216 ? -4.121 -27.312 -1.392 1 98.69 216 ARG B CA 1
ATOM 4654 C C . ARG B 1 216 ? -2.73 -26.984 -0.856 1 98.69 216 ARG B C 1
ATOM 4656 O O . ARG B 1 216 ? -2.443 -27.219 0.32 1 98.69 216 ARG B O 1
ATOM 4663 N N . GLY B 1 217 ? -1.902 -26.516 -1.745 1 98.5 217 GLY B N 1
ATOM 4664 C CA . GLY B 1 217 ? -0.597 -26.062 -1.293 1 98.5 217 GLY B CA 1
ATOM 4665 C C . GLY B 1 217 ? -0.677 -24.969 -0.237 1 98.5 217 GLY B C 1
ATOM 4666 O O . GLY B 1 217 ? 0.026 -25.031 0.774 1 98.5 217 GLY B O 1
ATOM 4667 N N . LEU B 1 218 ? -1.537 -23.984 -0.433 1 98.19 218 LEU B N 1
ATOM 4668 C CA . LEU B 1 218 ? -1.74 -22.906 0.519 1 98.19 218 LEU B CA 1
ATOM 4669 C C . LEU B 1 218 ? -2.281 -23.422 1.842 1 98.19 218 LEU B C 1
ATOM 4671 O O . LEU B 1 218 ? -1.856 -22.984 2.912 1 98.19 218 LEU B O 1
ATOM 4675 N N . GLU B 1 219 ? -3.236 -24.312 1.72 1 98.31 219 GLU B N 1
ATOM 4676 C CA . GLU B 1 219 ? -3.789 -24.922 2.926 1 98.31 219 GLU B CA 1
ATOM 4677 C C . GLU B 1 219 ? -2.697 -25.578 3.764 1 98.31 219 GLU B C 1
ATOM 4679 O O . GLU B 1 219 ? -2.635 -25.391 4.977 1 98.31 219 GLU B O 1
ATOM 4684 N N . TYR B 1 220 ? -1.886 -26.344 3.117 1 97.56 220 TYR B N 1
ATOM 4685 C CA . TYR B 1 220 ? -0.778 -27.016 3.797 1 97.56 220 TYR B CA 1
ATOM 4686 C C . TYR B 1 220 ? 0.135 -26 4.473 1 97.56 220 TYR B C 1
ATOM 4688 O O . TYR B 1 220 ? 0.531 -26.188 5.625 1 97.56 220 TYR B O 1
ATOM 4696 N N . LEU B 1 221 ? 0.482 -24.922 3.785 1 96.19 221 LEU B N 1
ATOM 4697 C CA . LEU B 1 221 ? 1.333 -23.875 4.34 1 96.19 221 LEU B CA 1
ATOM 4698 C C . LEU B 1 221 ? 0.706 -23.266 5.59 1 96.19 221 LEU B C 1
ATOM 4700 O O . LEU B 1 221 ? 1.371 -23.125 6.617 1 96.19 221 LEU B O 1
ATOM 4704 N N . HIS B 1 222 ? -0.549 -22.938 5.469 1 95.19 222 HIS B N 1
ATOM 4705 C CA . HIS B 1 222 ? -1.233 -22.25 6.555 1 95.19 222 HIS B CA 1
ATOM 4706 C C . HIS B 1 222 ? -1.402 -23.156 7.77 1 95.19 222 HIS B C 1
ATOM 4708 O O . HIS B 1 222 ? -1.267 -22.703 8.906 1 95.19 222 HIS B O 1
ATOM 4714 N N . ILE B 1 223 ? -1.686 -24.375 7.551 1 94.38 223 ILE B N 1
ATOM 4715 C CA . ILE B 1 223 ? -1.813 -25.344 8.633 1 94.38 223 ILE B CA 1
ATOM 4716 C C . ILE B 1 223 ? -0.484 -25.469 9.375 1 94.38 223 ILE B C 1
ATOM 4718 O O . ILE B 1 223 ? -0.462 -25.641 10.602 1 94.38 223 ILE B O 1
ATOM 4722 N N . ASN B 1 224 ? 0.562 -25.344 8.609 1 93.69 224 ASN B N 1
ATOM 4723 C CA . ASN B 1 224 ? 1.888 -25.438 9.211 1 93.69 224 ASN B CA 1
ATOM 4724 C C . ASN B 1 224 ? 2.412 -24.062 9.617 1 93.69 224 ASN B C 1
ATOM 4726 O O . ASN B 1 224 ? 3.623 -23.859 9.742 1 93.69 224 ASN B O 1
ATOM 4730 N N . HIS B 1 225 ? 1.57 -23.031 9.664 1 91.69 225 HIS B N 1
ATOM 4731 C CA . HIS B 1 225 ? 1.806 -21.703 10.242 1 91.69 225 HIS B CA 1
ATOM 4732 C C . HIS B 1 225 ? 2.824 -20.922 9.422 1 91.69 225 HIS B C 1
ATOM 4734 O O . HIS B 1 225 ? 3.693 -20.25 9.984 1 91.69 225 HIS B O 1
ATOM 4740 N N . HIS B 1 226 ? 2.725 -21.109 8.133 1 91.75 226 HIS B N 1
ATOM 4741 C CA . HIS B 1 226 ? 3.516 -20.312 7.207 1 91.75 226 HIS B CA 1
ATOM 4742 C C . HIS B 1 226 ? 2.621 -19.469 6.312 1 91.75 226 HIS B C 1
ATOM 4744 O O . HIS B 1 226 ? 1.578 -19.922 5.848 1 91.75 226 HIS B O 1
ATOM 4750 N N . VAL B 1 227 ? 2.971 -18.203 6.199 1 93.12 227 VAL B N 1
ATOM 4751 C CA . VAL B 1 227 ? 2.35 -17.312 5.215 1 93.12 227 VAL B CA 1
ATOM 4752 C C . VAL B 1 227 ? 3.305 -17.094 4.047 1 93.12 227 VAL B C 1
ATOM 4754 O O . VAL B 1 227 ? 4.477 -16.766 4.246 1 93.12 227 VAL B O 1
ATOM 4757 N N . HIS B 1 228 ? 2.914 -17.312 2.873 1 92.31 228 HIS B N 1
ATOM 4758 C CA . HIS B 1 228 ? 3.791 -17.266 1.709 1 92.31 228 HIS B CA 1
ATOM 4759 C C . HIS B 1 228 ? 4.246 -15.828 1.424 1 92.31 228 HIS B C 1
ATOM 4761 O O . HIS B 1 228 ? 5.441 -15.57 1.285 1 92.31 228 HIS B O 1
ATOM 4767 N N . ARG B 1 229 ? 3.164 -14.859 1.309 1 88.88 229 ARG B N 1
ATOM 4768 C CA . ARG B 1 229 ? 3.369 -13.414 1.229 1 88.88 229 ARG B CA 1
ATOM 4769 C C . ARG B 1 229 ? 3.562 -12.969 -0.216 1 88.88 229 ARG B C 1
ATOM 4771 O O . ARG B 1 229 ? 3.549 -11.773 -0.508 1 88.88 229 ARG B O 1
ATOM 4778 N N . ASP B 1 230 ? 3.65 -13.922 -1.15 1 88.31 230 ASP B N 1
ATOM 4779 C CA . ASP B 1 230 ? 3.857 -13.523 -2.539 1 88.31 230 ASP B CA 1
ATOM 4780 C C . ASP B 1 230 ? 3.16 -14.484 -3.498 1 88.31 230 ASP B C 1
ATOM 4782 O O . ASP B 1 230 ? 3.766 -14.953 -4.465 1 88.31 230 ASP B O 1
ATOM 4786 N N . ILE B 1 231 ? 1.982 -14.773 -3.234 1 95.06 231 ILE B N 1
ATOM 4787 C CA . ILE B 1 231 ? 1.191 -15.625 -4.121 1 95.06 231 ILE B CA 1
ATOM 4788 C C . ILE B 1 231 ? 0.843 -14.852 -5.395 1 95.06 231 ILE B C 1
ATOM 4790 O O . ILE B 1 231 ? 0.26 -13.773 -5.332 1 95.06 231 ILE B O 1
ATOM 4794 N N . LYS B 1 232 ? 1.269 -15.32 -6.496 1 94.88 232 LYS B N 1
ATOM 4795 C CA . LYS B 1 232 ? 0.962 -14.812 -7.828 1 94.88 232 LYS B CA 1
ATOM 4796 C C . LYS B 1 232 ? 1.129 -15.898 -8.891 1 94.88 232 LYS B C 1
ATOM 4798 O O . LYS B 1 232 ? 1.741 -16.938 -8.625 1 94.88 232 LYS B O 1
ATOM 4803 N N . SER B 1 233 ? 0.583 -15.711 -10 1 96.88 233 SER B N 1
ATOM 4804 C CA . SER B 1 233 ? 0.584 -16.734 -11.047 1 96.88 233 SER B CA 1
ATOM 4805 C C . SER B 1 233 ? 2.004 -17.047 -11.5 1 96.88 233 SER B C 1
ATOM 4807 O O . SER B 1 233 ? 2.291 -18.188 -11.898 1 96.88 233 SER B O 1
ATOM 4809 N N . ALA B 1 234 ? 2.918 -16.062 -11.359 1 93.31 234 ALA B N 1
ATOM 4810 C CA . ALA B 1 234 ? 4.309 -16.281 -11.75 1 93.31 234 ALA B CA 1
ATOM 4811 C C . ALA B 1 234 ? 5 -17.25 -10.789 1 93.31 234 ALA B C 1
ATOM 4813 O O . ALA B 1 234 ? 6 -17.875 -11.148 1 93.31 234 ALA B O 1
ATOM 4814 N N . ASN B 1 235 ? 4.449 -17.391 -9.57 1 93.5 235 ASN B N 1
ATOM 4815 C CA . ASN B 1 235 ? 5.051 -18.25 -8.555 1 93.5 235 ASN B CA 1
ATOM 4816 C C . ASN B 1 235 ? 4.32 -19.578 -8.445 1 93.5 235 ASN B C 1
ATOM 4818 O O . ASN B 1 235 ? 4.57 -20.359 -7.52 1 93.5 235 ASN B O 1
ATOM 4822 N N . ILE B 1 236 ? 3.391 -19.812 -9.289 1 98.06 236 ILE B N 1
ATOM 4823 C CA . ILE B 1 236 ? 2.74 -21.109 -9.445 1 98.06 236 ILE B CA 1
ATOM 4824 C C . ILE B 1 236 ? 3.275 -21.812 -10.695 1 98.06 236 ILE B C 1
ATOM 4826 O O . ILE B 1 236 ? 2.906 -21.453 -11.812 1 98.06 236 ILE B O 1
ATOM 4830 N N . LEU B 1 237 ? 4.102 -22.781 -10.453 1 97.81 237 LEU B N 1
ATOM 4831 C CA . LEU B 1 237 ? 4.742 -23.516 -11.547 1 97.81 237 LEU B CA 1
ATOM 4832 C C . LEU B 1 237 ? 4.004 -24.812 -11.828 1 97.81 237 LEU B C 1
ATOM 4834 O O . LEU B 1 237 ? 3.238 -25.297 -10.984 1 97.81 237 LEU B O 1
ATOM 4838 N N . LEU B 1 238 ? 4.211 -25.297 -13.031 1 98.56 238 LEU B N 1
ATOM 4839 C CA . LEU B 1 238 ? 3.508 -26.5 -13.461 1 98.56 238 LEU B CA 1
ATOM 4840 C C . LEU B 1 238 ? 4.496 -27.578 -13.891 1 98.56 238 LEU B C 1
ATOM 4842 O O . LEU B 1 238 ? 5.363 -27.344 -14.734 1 98.56 238 LEU B O 1
ATOM 4846 N N . ASP B 1 239 ? 4.371 -28.75 -13.312 1 97.44 239 ASP B N 1
ATOM 4847 C CA . ASP B 1 239 ? 5.258 -29.844 -13.695 1 97.44 239 ASP B CA 1
ATOM 4848 C C . ASP B 1 239 ? 4.805 -30.484 -15.008 1 97.44 239 ASP B C 1
ATOM 4850 O O . ASP B 1 239 ? 3.953 -29.922 -15.711 1 97.44 239 ASP B O 1
ATOM 4854 N N . LYS B 1 240 ? 5.402 -31.609 -15.328 1 96 240 LYS B N 1
ATOM 4855 C CA . LYS B 1 240 ? 5.164 -32.281 -16.609 1 96 240 LYS B CA 1
ATOM 4856 C C . LYS B 1 240 ? 3.689 -32.625 -16.766 1 96 240 LYS B C 1
ATOM 4858 O O . LYS B 1 240 ? 3.162 -32.656 -17.891 1 96 240 LYS B O 1
ATOM 4863 N N . GLU B 1 241 ? 3.039 -32.938 -15.672 1 97.12 241 GLU B N 1
ATOM 4864 C CA . GLU B 1 241 ? 1.637 -33.344 -15.688 1 97.12 241 GLU B CA 1
ATOM 4865 C C . GLU B 1 241 ? 0.721 -32.188 -15.367 1 97.12 241 GLU B C 1
ATOM 4867 O O . GLU B 1 241 ? -0.473 -32.344 -15.125 1 97.12 241 GLU B O 1
ATOM 4872 N N . PHE B 1 242 ? 1.19 -30.953 -15.25 1 98 242 PHE B N 1
ATOM 4873 C CA . PHE B 1 242 ? 0.474 -29.703 -15.016 1 98 242 PHE B CA 1
ATOM 4874 C C . PHE B 1 242 ? -0.016 -29.625 -13.578 1 98 242 PHE B C 1
ATOM 4876 O O . PHE B 1 242 ? -0.961 -28.891 -13.281 1 98 242 PHE B O 1
ATOM 4883 N N . VAL B 1 243 ? 0.681 -30.406 -12.75 1 98.31 243 VAL B N 1
ATOM 4884 C CA . VAL B 1 243 ? 0.398 -30.266 -11.328 1 98.31 243 VAL B CA 1
ATOM 4885 C C . VAL B 1 243 ? 0.984 -28.953 -10.812 1 98.31 243 VAL B C 1
ATOM 4887 O O . VAL B 1 243 ? 2.156 -28.641 -11.055 1 98.31 243 VAL B O 1
ATOM 4890 N N . ALA B 1 244 ? 0.146 -28.188 -10.133 1 98.75 244 ALA B N 1
ATOM 4891 C CA . ALA B 1 244 ? 0.577 -26.891 -9.633 1 98.75 244 ALA B CA 1
ATOM 4892 C C . ALA B 1 244 ? 1.565 -27.047 -8.484 1 98.75 244 ALA B C 1
ATOM 4894 O O . ALA B 1 244 ? 1.347 -27.844 -7.57 1 98.75 244 ALA B O 1
ATOM 4895 N N . LYS B 1 245 ? 2.664 -26.312 -8.531 1 98.5 245 LYS B N 1
ATOM 4896 C CA . LYS B 1 245 ? 3.682 -26.25 -7.488 1 98.5 245 LYS B CA 1
ATOM 4897 C C . LYS B 1 245 ? 3.949 -24.797 -7.082 1 98.5 245 LYS B C 1
ATOM 4899 O O . LYS B 1 245 ? 4.449 -24 -7.883 1 98.5 245 LYS B O 1
ATOM 4904 N N . ILE B 1 246 ? 3.59 -24.438 -5.852 1 97.88 246 ILE B N 1
ATOM 4905 C CA . ILE B 1 246 ? 3.895 -23.109 -5.348 1 97.88 246 ILE B CA 1
ATOM 4906 C C . ILE B 1 246 ? 5.402 -22.953 -5.164 1 97.88 246 ILE B C 1
ATOM 4908 O O . ILE B 1 246 ? 6.07 -23.875 -4.672 1 97.88 246 ILE B O 1
ATOM 4912 N N . SER B 1 247 ? 5.93 -21.812 -5.59 1 94.38 247 SER B N 1
ATOM 4913 C CA . SER B 1 247 ? 7.367 -21.578 -5.512 1 94.38 247 SER B CA 1
ATOM 4914 C C . SER B 1 247 ? 7.668 -20.219 -4.887 1 94.38 247 SER B C 1
ATOM 4916 O O . SER B 1 247 ? 6.75 -19.5 -4.477 1 94.38 247 SER B O 1
ATOM 4918 N N . ASP B 1 248 ? 8.969 -19.875 -4.684 1 88.81 248 ASP B N 1
ATOM 4919 C CA . ASP B 1 248 ? 9.492 -18.594 -4.203 1 88.81 248 ASP B CA 1
ATOM 4920 C C . ASP B 1 248 ? 9.062 -18.344 -2.758 1 88.81 248 ASP B C 1
ATOM 4922 O O . ASP B 1 248 ? 8.234 -17.469 -2.496 1 88.81 248 ASP B O 1
ATOM 4926 N N . PHE B 1 249 ? 9.75 -18.984 -1.88 1 88.88 249 PHE B N 1
ATOM 4927 C CA . PHE B 1 249 ? 9.422 -18.906 -0.461 1 88.88 249 PHE B CA 1
ATOM 4928 C C . PHE B 1 249 ? 10.352 -17.938 0.253 1 88.88 249 PHE B C 1
ATOM 4930 O O . PHE B 1 249 ? 10.5 -17.984 1.476 1 88.88 249 PHE B O 1
ATOM 4937 N N . GLY B 1 250 ? 10.953 -17.109 -0.514 1 77.38 250 GLY B N 1
ATOM 4938 C CA . GLY B 1 250 ? 11.914 -16.188 0.051 1 77.38 250 GLY B CA 1
ATOM 4939 C C . GLY B 1 250 ? 11.281 -15.172 0.997 1 77.38 250 GLY B C 1
ATOM 4940 O O . GLY B 1 250 ? 11.938 -14.695 1.924 1 77.38 250 GLY B O 1
ATOM 4941 N N . LEU B 1 251 ? 10.039 -14.875 0.751 1 67.62 251 LEU B N 1
ATOM 4942 C CA . LEU B 1 251 ? 9.367 -13.875 1.576 1 67.62 251 LEU B CA 1
ATOM 4943 C C . LEU B 1 251 ? 8.523 -14.547 2.654 1 67.62 251 LEU B C 1
ATOM 4945 O O . LEU B 1 251 ? 7.934 -13.867 3.498 1 67.62 251 LEU B O 1
ATOM 4949 N N . THR B 1 252 ? 8.586 -15.812 2.607 1 68.06 252 THR B N 1
ATOM 4950 C CA . THR B 1 252 ? 7.73 -16.562 3.518 1 68.06 252 THR B CA 1
ATOM 4951 C C . THR B 1 252 ? 8.117 -16.297 4.969 1 68.06 252 THR B C 1
ATOM 4953 O O . THR B 1 252 ? 9.297 -16.094 5.273 1 68.06 252 THR B O 1
ATOM 4956 N N . ARG B 1 253 ? 7.137 -16.078 5.766 1 61.53 253 ARG B N 1
ATOM 4957 C CA . ARG B 1 253 ? 7.387 -15.867 7.188 1 61.53 253 ARG B CA 1
ATOM 4958 C C . ARG B 1 253 ? 6.598 -16.875 8.031 1 61.53 253 ARG B C 1
ATOM 4960 O O . ARG B 1 253 ? 5.441 -17.172 7.723 1 61.53 253 ARG B O 1
ATOM 4967 N N . ALA B 1 254 ? 7.43 -17.531 8.984 1 51.53 254 ALA B N 1
ATOM 4968 C CA . ALA B 1 254 ? 6.711 -18.328 9.977 1 51.53 254 ALA B CA 1
ATOM 4969 C C . ALA B 1 254 ? 5.797 -17.453 10.828 1 51.53 254 ALA B C 1
ATOM 4971 O O . ALA B 1 254 ? 6.141 -16.312 11.148 1 51.53 254 ALA B O 1
ATOM 4972 N N . SER B 1 255 ? 4.523 -17.5 10.672 1 49.78 255 SER B N 1
ATOM 4973 C CA . SER B 1 255 ? 3.545 -16.688 11.391 1 49.78 255 SER B CA 1
ATOM 4974 C C . SER B 1 255 ? 3.951 -16.5 12.852 1 49.78 255 SER B C 1
ATOM 4976 O O . SER B 1 255 ? 3.404 -17.156 13.742 1 49.78 255 SER B O 1
ATOM 4978 N N . SER B 1 256 ? 5.152 -16.625 13.328 1 42.31 256 SER B N 1
ATOM 4979 C CA . SER B 1 256 ? 5.223 -16.344 14.758 1 42.31 256 SER B CA 1
ATOM 4980 C C . SER B 1 256 ? 4.395 -15.125 15.133 1 42.31 256 SER B C 1
ATOM 4982 O O . SER B 1 256 ? 4.074 -14.297 14.273 1 42.31 256 SER B O 1
ATOM 4984 N N . GLN B 1 257 ? 4.496 -14.719 16.672 1 39.12 257 GLN B N 1
ATOM 4985 C CA . GLN B 1 257 ? 3.518 -13.883 17.344 1 39.12 257 GLN B CA 1
ATOM 4986 C C . GLN B 1 257 ? 3.191 -12.633 16.531 1 39.12 257 GLN B C 1
ATOM 4988 O O . GLN B 1 257 ? 3.807 -12.391 15.484 1 39.12 257 GLN B O 1
ATOM 4993 N N . HIS B 1 258 ? 3.176 -11.359 17.438 1 37.06 258 HIS B N 1
ATOM 4994 C CA . HIS B 1 258 ? 2.381 -10.133 17.469 1 37.06 258 HIS B CA 1
ATOM 4995 C C . HIS B 1 258 ? 2.689 -9.242 16.281 1 37.06 258 HIS B C 1
ATOM 4997 O O . HIS B 1 258 ? 1.775 -8.727 15.625 1 37.06 258 HIS B O 1
ATOM 5003 N N . SER B 1 259 ? 3.967 -8.492 16.453 1 35.91 259 SER B N 1
ATOM 5004 C CA . SER B 1 259 ? 4.086 -7.094 16.047 1 35.91 259 SER B CA 1
ATOM 5005 C C . SER B 1 259 ? 4.414 -6.988 14.555 1 35.91 259 SER B C 1
ATOM 5007 O O . SER B 1 259 ? 5.555 -7.215 14.148 1 35.91 259 SER B O 1
ATOM 5009 N N . THR B 1 260 ? 3.797 -7.637 13.75 1 38.03 260 THR B N 1
ATOM 5010 C CA . THR B 1 260 ? 4.168 -7.684 12.344 1 38.03 260 THR B CA 1
ATOM 5011 C C . THR B 1 260 ? 4.301 -6.273 11.773 1 38.03 260 THR B C 1
ATOM 5013 O O . THR B 1 260 ? 3.391 -5.789 11.094 1 38.03 260 THR B O 1
ATOM 5016 N N . SER B 1 261 ? 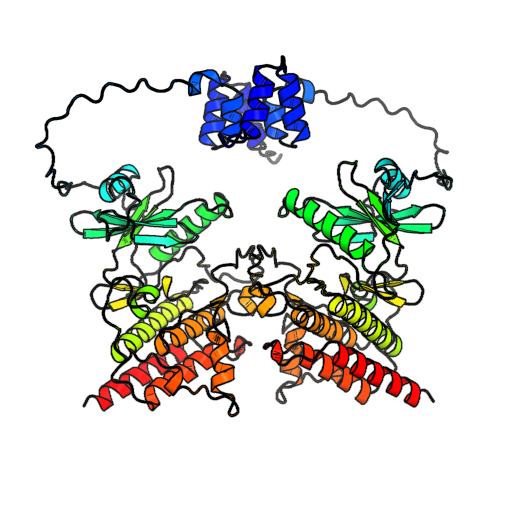4.426 -5.336 12.531 1 35.84 261 SER B N 1
ATOM 5017 C CA . SER B 1 261 ? 4.656 -4.109 11.773 1 35.84 261 SER B CA 1
ATOM 5018 C C . SER B 1 261 ? 5.871 -4.242 10.859 1 35.84 261 SER B C 1
ATOM 5020 O O . SER B 1 261 ? 6.984 -4.48 11.328 1 35.84 261 SER B O 1
ATOM 5022 N N . THR B 1 262 ? 5.898 -5.273 10.078 1 36 262 THR B N 1
ATOM 5023 C CA . THR B 1 262 ? 7.047 -5.234 9.18 1 36 262 THR B CA 1
ATOM 5024 C C . THR B 1 262 ? 7.051 -3.947 8.359 1 36 262 THR B C 1
ATOM 5026 O O . THR B 1 262 ? 6.016 -3.545 7.82 1 36 262 THR B O 1
ATOM 5029 N N . MET B 1 263 ? 7.945 -3.143 8.688 1 33.88 263 MET B N 1
ATOM 5030 C CA . MET B 1 263 ? 8.305 -2.045 7.797 1 33.88 263 MET B CA 1
ATOM 5031 C C . MET B 1 263 ? 8.352 -2.514 6.348 1 33.88 263 MET B C 1
ATOM 5033 O O . MET B 1 263 ? 9.141 -3.389 5.996 1 33.88 263 MET B O 1
ATOM 5037 N N . LEU B 1 264 ? 7.32 -2.92 5.836 1 34.25 264 LEU B N 1
ATOM 5038 C CA . LEU B 1 264 ? 7.383 -3.252 4.414 1 34.25 264 LEU B CA 1
ATOM 5039 C C . LEU B 1 264 ? 8.086 -2.152 3.631 1 34.25 264 LEU B C 1
ATOM 5041 O O . LEU B 1 264 ? 7.602 -1.021 3.559 1 34.25 264 LEU B O 1
ATOM 5045 N N . THR B 1 265 ? 9.312 -1.814 3.902 1 34.75 265 THR B N 1
ATOM 5046 C CA . THR B 1 265 ? 10.031 -1.182 2.799 1 34.75 265 THR B CA 1
ATOM 5047 C C . THR B 1 265 ? 9.578 -1.759 1.46 1 34.75 265 THR B C 1
ATOM 5049 O O . THR B 1 265 ? 10.055 -2.816 1.042 1 34.75 265 THR B O 1
ATOM 5052 N N . CYS B 1 266 ? 8.391 -2.205 1.372 1 35.31 266 CYS B N 1
ATOM 5053 C CA . CYS B 1 266 ? 7.93 -2.945 0.205 1 35.31 266 CYS B CA 1
ATOM 5054 C C . CYS B 1 266 ? 8.219 -2.178 -1.079 1 35.31 266 CYS B C 1
ATOM 5056 O O . CYS B 1 266 ? 7.809 -1.024 -1.223 1 35.31 266 CYS B O 1
ATOM 5058 N N . ARG B 1 267 ? 9.383 -2.299 -1.612 1 35.84 267 ARG B N 1
ATOM 5059 C CA . ARG B 1 267 ? 9.492 -2.119 -3.057 1 35.84 267 ARG B CA 1
ATOM 5060 C C . ARG B 1 267 ? 8.25 -2.656 -3.768 1 35.84 267 ARG B C 1
ATOM 5062 O O . ARG B 1 267 ? 8.125 -3.863 -3.98 1 35.84 267 ARG B O 1
ATOM 5069 N N . ILE B 1 268 ? 7.062 -2.199 -3.479 1 40.72 268 ILE B N 1
ATOM 5070 C CA . ILE B 1 268 ? 5.754 -2.586 -4 1 40.72 268 ILE B CA 1
ATOM 5071 C C . ILE B 1 268 ? 5.793 -2.605 -5.527 1 40.72 268 ILE B C 1
ATOM 5073 O O . ILE B 1 268 ? 4.781 -2.881 -6.176 1 40.72 268 ILE B O 1
ATOM 5077 N N . VAL B 1 269 ? 6.707 -1.96 -6.176 1 39.16 269 VAL B N 1
ATOM 5078 C CA . VAL B 1 269 ? 6.277 -1.631 -7.531 1 39.16 269 VAL B CA 1
ATOM 5079 C C . VAL B 1 269 ? 5.574 -2.834 -8.156 1 39.16 269 VAL B C 1
ATOM 5081 O O . VAL B 1 269 ? 4.453 -2.713 -8.656 1 39.16 269 VAL B O 1
ATOM 5084 N N . GLY B 1 270 ? 6.258 -3.879 -8.531 1 43.62 270 GLY B N 1
ATOM 5085 C CA . GLY B 1 270 ? 5.691 -4.824 -9.477 1 43.62 270 GLY B CA 1
ATOM 5086 C C . GLY B 1 270 ? 4.625 -5.719 -8.867 1 43.62 270 GLY B C 1
ATOM 5087 O O . GLY B 1 270 ? 3.676 -6.113 -9.547 1 43.62 270 GLY B O 1
ATOM 5088 N N . THR B 1 271 ? 4.664 -5.941 -7.469 1 58.09 271 THR B N 1
ATOM 5089 C CA . THR B 1 271 ? 3.891 -7.027 -6.867 1 58.09 271 THR B CA 1
ATOM 5090 C C . THR B 1 271 ? 2.637 -6.484 -6.191 1 58.09 271 THR B C 1
ATOM 5092 O O . THR B 1 271 ? 1.736 -7.25 -5.836 1 58.09 271 THR B O 1
ATOM 5095 N N . SER B 1 272 ? 2.293 -5.23 -6.359 1 75.81 272 SER B N 1
ATOM 5096 C CA . SER B 1 272 ? 1.174 -4.707 -5.586 1 75.81 272 SER B CA 1
ATOM 5097 C C . SER B 1 272 ? -0.162 -5.133 -6.184 1 75.81 272 SER B C 1
ATOM 5099 O O . SER B 1 272 ? -1.19 -5.105 -5.504 1 75.81 272 SER B O 1
ATOM 5101 N N . ALA B 1 273 ? -0.124 -5.707 -7.352 1 87.56 273 ALA B N 1
ATOM 5102 C CA . ALA B 1 273 ? -1.356 -6.051 -8.055 1 87.56 273 ALA B CA 1
ATOM 5103 C C . ALA B 1 273 ? -2.051 -7.242 -7.398 1 87.56 273 ALA B C 1
ATOM 5105 O O . ALA B 1 273 ? -3.236 -7.484 -7.633 1 87.56 273 ALA B O 1
ATOM 5106 N N . TYR B 1 274 ? -1.289 -7.934 -6.523 1 92.25 274 TYR B N 1
ATOM 5107 C CA . TYR B 1 274 ? -1.849 -9.117 -5.879 1 92.25 274 TYR B CA 1
ATOM 5108 C C . TYR B 1 274 ? -2.104 -8.859 -4.398 1 92.25 274 TYR B C 1
ATOM 5110 O O . TYR B 1 274 ? -2.711 -9.68 -3.713 1 92.25 274 TYR B O 1
ATOM 5118 N N . MET B 1 275 ? -1.718 -7.727 -3.908 1 89.38 275 MET B N 1
ATOM 5119 C CA . MET B 1 275 ? -1.582 -7.562 -2.465 1 89.38 275 MET B CA 1
ATOM 5120 C C . MET B 1 275 ? -2.898 -7.113 -1.842 1 89.38 275 MET B C 1
ATOM 5122 O O . MET B 1 275 ? -3.598 -6.266 -2.402 1 89.38 275 MET B O 1
ATOM 5126 N N . ALA B 1 276 ? -3.076 -7.645 -0.717 1 90.94 276 ALA B N 1
ATOM 5127 C CA . ALA B 1 276 ? -4.238 -7.258 0.08 1 90.94 276 ALA B CA 1
ATOM 5128 C C . ALA B 1 276 ? -4.047 -5.875 0.693 1 90.94 276 ALA B C 1
ATOM 5130 O O . ALA B 1 276 ? -2.916 -5.445 0.939 1 90.94 276 ALA B O 1
ATOM 5131 N N . PRO B 1 277 ? -5.176 -5.219 0.971 1 86.5 277 PRO B N 1
ATOM 5132 C CA . PRO B 1 277 ? -5.086 -3.887 1.577 1 86.5 277 PRO B CA 1
ATOM 5133 C C . PRO B 1 277 ? -4.289 -3.885 2.879 1 86.5 277 PRO B C 1
ATOM 5135 O O . PRO B 1 277 ? -3.441 -3.014 3.086 1 86.5 277 PRO B O 1
ATOM 5138 N N . GLU B 1 278 ? -4.535 -4.824 3.809 1 85.12 278 GLU B N 1
ATOM 5139 C CA . GLU B 1 278 ? -3.822 -4.859 5.082 1 85.12 278 GLU B CA 1
ATOM 5140 C C . GLU B 1 278 ? -2.342 -5.164 4.875 1 85.12 278 GLU B C 1
ATOM 5142 O O . GLU B 1 278 ? -1.493 -4.691 5.633 1 85.12 278 GLU B O 1
ATOM 5147 N N . ALA B 1 279 ? -2.061 -5.977 3.84 1 85.12 279 ALA B N 1
ATOM 5148 C CA . ALA B 1 279 ? -0.664 -6.277 3.533 1 85.12 279 ALA B CA 1
ATOM 5149 C C . ALA B 1 279 ? 0.071 -5.035 3.037 1 85.12 279 ALA B C 1
ATOM 5151 O O . ALA B 1 279 ? 1.234 -4.816 3.381 1 85.12 279 ALA B O 1
ATOM 5152 N N . LEU B 1 280 ? -0.631 -4.277 2.195 1 81.19 280 LEU B N 1
ATOM 5153 C CA . LEU B 1 280 ? -0.07 -3.023 1.707 1 81.19 280 LEU B CA 1
ATOM 5154 C C . LEU B 1 280 ? 0.274 -2.094 2.865 1 81.19 280 LEU B C 1
ATOM 5156 O O . LEU B 1 280 ? 1.146 -1.231 2.738 1 81.19 280 LEU B O 1
ATOM 5160 N N . ARG B 1 281 ? -0.416 -2.301 3.975 1 78.5 281 ARG B N 1
ATOM 5161 C CA . ARG B 1 281 ? -0.213 -1.467 5.156 1 78.5 281 ARG B CA 1
ATOM 5162 C C . ARG B 1 281 ? 0.692 -2.16 6.168 1 78.5 281 ARG B C 1
ATOM 5164 O O . ARG B 1 281 ? 0.808 -1.716 7.312 1 78.5 281 ARG B O 1
ATOM 5171 N N . GLY B 1 282 ? 1.184 -3.373 5.777 1 73.81 282 GLY B N 1
ATOM 5172 C CA . GLY B 1 282 ? 2.219 -4.02 6.57 1 73.81 282 GLY B CA 1
ATOM 5173 C C . GLY B 1 282 ? 1.696 -5.172 7.406 1 73.81 282 GLY B C 1
ATOM 5174 O O . GLY B 1 282 ? 2.451 -5.789 8.164 1 73.81 282 GLY B O 1
ATOM 5175 N N . GLN B 1 283 ? 0.468 -5.426 7.301 1 77.94 283 GLN B N 1
ATOM 5176 C CA . GLN B 1 283 ? -0.1 -6.547 8.039 1 77.94 283 GLN B CA 1
ATOM 5177 C C . GLN B 1 283 ? -0.193 -7.793 7.164 1 77.94 283 GLN B C 1
ATOM 5179 O O . GLN B 1 283 ? -0.941 -7.816 6.184 1 77.94 283 GLN B O 1
ATOM 5184 N N . ILE B 1 284 ? 0.584 -8.82 7.547 1 82.56 284 ILE B N 1
ATOM 5185 C CA . ILE B 1 284 ? 0.62 -10.047 6.758 1 82.56 284 ILE B CA 1
ATOM 5186 C C . ILE B 1 284 ? -0.086 -11.172 7.512 1 82.56 284 ILE B C 1
ATOM 5188 O O . ILE B 1 284 ? 0.243 -11.453 8.672 1 82.56 284 ILE B O 1
ATOM 5192 N N . THR B 1 285 ? -1.068 -11.758 6.918 1 87.81 285 THR B N 1
ATOM 5193 C CA . THR B 1 285 ? -1.833 -12.859 7.492 1 87.81 285 THR B CA 1
ATOM 5194 C C . THR B 1 285 ? -2.139 -13.914 6.434 1 87.81 285 THR B C 1
ATOM 5196 O O . THR B 1 285 ? -1.961 -13.672 5.238 1 87.81 285 THR B O 1
ATOM 5199 N N . PRO B 1 286 ? -2.504 -15.125 6.844 1 93.81 286 PRO B N 1
ATOM 5200 C CA . PRO B 1 286 ? -2.961 -16.125 5.871 1 93.81 286 PRO B CA 1
ATOM 5201 C C . PRO B 1 286 ? -4.055 -15.586 4.953 1 93.81 286 PRO B C 1
ATOM 5203 O O . PRO B 1 286 ? -4.133 -15.977 3.785 1 93.81 286 PRO B O 1
ATOM 5206 N N . LYS B 1 287 ? -4.824 -14.609 5.465 1 96 287 LYS B N 1
ATOM 5207 C CA . LYS B 1 287 ? -5.898 -14.023 4.672 1 96 287 LYS B CA 1
ATOM 5208 C C . LYS B 1 287 ? -5.34 -13.172 3.533 1 96 287 LYS B C 1
ATOM 5210 O O . LYS B 1 287 ? -5.98 -13.023 2.49 1 96 287 LYS B O 1
ATOM 5215 N N . SER B 1 288 ? -4.152 -12.648 3.773 1 93.56 288 SER B N 1
ATOM 5216 C CA . SER B 1 288 ? -3.518 -11.891 2.701 1 93.56 288 SER B CA 1
ATOM 5217 C C . SER B 1 288 ? -3.143 -12.789 1.531 1 93.56 288 SER B C 1
ATOM 5219 O O . SER B 1 288 ? -3.229 -12.383 0.371 1 93.56 288 SER B O 1
ATOM 5221 N N . ASP B 1 289 ? -2.758 -14.047 1.841 1 96.06 289 ASP B N 1
ATOM 5222 C CA . ASP B 1 289 ? -2.49 -15.031 0.796 1 96.06 289 ASP B CA 1
ATOM 5223 C C . ASP B 1 289 ? -3.754 -15.336 -0.003 1 96.06 289 ASP B C 1
ATOM 5225 O O . ASP B 1 289 ? -3.697 -15.508 -1.222 1 96.06 289 ASP B O 1
ATOM 5229 N N . LEU B 1 290 ? -4.824 -15.414 0.73 1 98.38 290 LEU B N 1
ATOM 5230 C CA . LEU B 1 290 ? -6.086 -15.742 0.079 1 98.38 290 LEU B CA 1
ATOM 5231 C C . LEU B 1 290 ? -6.535 -14.609 -0.84 1 98.38 290 LEU B C 1
ATOM 5233 O O . LEU B 1 290 ? -7.109 -14.859 -1.904 1 98.38 290 LEU B O 1
ATOM 5237 N N . PHE B 1 291 ? -6.25 -13.375 -0.39 1 97.38 291 PHE B N 1
ATOM 5238 C CA . PHE B 1 291 ? -6.52 -12.242 -1.264 1 97.38 291 PHE B CA 1
ATOM 5239 C C . PHE B 1 291 ? -5.742 -12.367 -2.566 1 97.38 291 PHE B C 1
ATOM 5241 O O . PHE B 1 291 ? -6.316 -12.258 -3.652 1 97.38 291 PHE B O 1
ATOM 5248 N N . SER B 1 292 ? -4.48 -12.625 -2.453 1 96.75 292 SER B N 1
ATOM 5249 C CA . SER B 1 292 ? -3.621 -12.789 -3.621 1 96.75 292 SER B CA 1
ATOM 5250 C C . SER B 1 292 ? -4.109 -13.922 -4.512 1 96.75 292 SER B C 1
ATOM 5252 O O . SER B 1 292 ? -4.102 -13.805 -5.742 1 96.75 292 SER B O 1
ATOM 5254 N N . PHE B 1 293 ? -4.523 -15 -3.863 1 98.62 293 PHE B N 1
ATOM 5255 C CA . PHE B 1 293 ? -5.039 -16.141 -4.605 1 98.62 293 PHE B CA 1
ATOM 5256 C C . PHE B 1 293 ? -6.316 -15.773 -5.352 1 98.62 293 PHE B C 1
ATOM 5258 O O . PHE B 1 293 ? -6.562 -16.266 -6.457 1 98.62 293 PHE B O 1
ATOM 5265 N N . GLY B 1 294 ? -7.145 -14.914 -4.77 1 98.81 294 GLY B N 1
ATOM 5266 C CA . GLY B 1 294 ? -8.312 -14.406 -5.469 1 98.81 294 GLY B CA 1
ATOM 5267 C C . GLY B 1 294 ? -7.977 -13.75 -6.797 1 98.81 294 GLY B C 1
ATOM 5268 O O . GLY B 1 294 ? -8.68 -13.953 -7.789 1 98.81 294 GLY B O 1
ATOM 5269 N N . VAL B 1 295 ? -6.898 -12.992 -6.793 1 98.19 295 VAL B N 1
ATOM 5270 C CA . VAL B 1 295 ? -6.445 -12.375 -8.031 1 98.19 295 VAL B CA 1
ATOM 5271 C C . VAL B 1 295 ? -6.035 -13.453 -9.031 1 98.19 295 VAL B C 1
ATOM 5273 O O . VAL B 1 295 ? -6.363 -13.367 -10.219 1 98.19 295 VAL B O 1
ATOM 5276 N N . VAL B 1 296 ? -5.371 -14.477 -8.555 1 98.69 296 VAL B N 1
ATOM 5277 C CA . VAL B 1 296 ? -4.949 -15.586 -9.406 1 98.69 296 VAL B CA 1
ATOM 5278 C C . VAL B 1 296 ? -6.176 -16.266 -10.016 1 98.69 296 VAL B C 1
ATOM 5280 O O . VAL B 1 296 ? -6.176 -16.625 -11.195 1 98.69 296 VAL B O 1
ATOM 5283 N N . LEU B 1 297 ? -7.227 -16.469 -9.203 1 98.88 297 LEU B N 1
ATOM 5284 C CA . LEU B 1 297 ? -8.445 -17.078 -9.711 1 98.88 297 LEU B CA 1
ATOM 5285 C C . LEU B 1 297 ? -9.047 -16.234 -10.836 1 98.88 297 LEU B C 1
ATOM 5287 O O . LEU B 1 297 ? -9.547 -16.781 -11.828 1 98.88 297 LEU B O 1
ATOM 5291 N N . LEU B 1 298 ? -8.977 -14.922 -10.703 1 98.69 298 LEU B N 1
ATOM 5292 C CA . LEU B 1 298 ? -9.453 -14.047 -11.766 1 98.69 298 LEU B CA 1
ATOM 5293 C C . LEU B 1 298 ? -8.602 -14.203 -13.023 1 98.69 298 LEU B C 1
ATOM 5295 O O . LEU B 1 298 ? -9.125 -14.172 -14.141 1 98.69 298 LEU B O 1
ATOM 5299 N N . GLU B 1 299 ? -7.305 -14.359 -12.828 1 98.56 299 GLU B N 1
ATOM 5300 C CA . GLU B 1 299 ? -6.426 -14.625 -13.961 1 98.56 299 GLU B CA 1
ATOM 5301 C C . GLU B 1 299 ? -6.809 -15.922 -14.664 1 98.56 299 GLU B C 1
ATOM 5303 O O . GLU B 1 299 ? -6.844 -15.984 -15.898 1 98.56 299 GLU B O 1
ATOM 5308 N N . ILE B 1 300 ? -7.043 -16.906 -13.844 1 98.62 300 ILE B N 1
ATOM 5309 C CA . ILE B 1 300 ? -7.406 -18.219 -14.367 1 98.62 300 ILE B CA 1
ATOM 5310 C C . ILE B 1 300 ? -8.688 -18.109 -15.195 1 98.62 300 ILE B C 1
ATOM 5312 O O . ILE B 1 300 ? -8.789 -18.703 -16.266 1 98.62 300 ILE B O 1
ATOM 5316 N N . LEU B 1 301 ? -9.625 -17.359 -14.75 1 98.5 301 LEU B N 1
ATOM 5317 C CA . LEU B 1 301 ? -10.914 -17.203 -15.414 1 98.5 301 LEU B CA 1
ATOM 5318 C C . LEU B 1 301 ? -10.766 -16.375 -16.688 1 98.5 301 LEU B C 1
ATOM 5320 O O . LEU B 1 301 ? -11.375 -16.688 -17.703 1 98.5 301 LEU B O 1
ATOM 5324 N N . SER B 1 302 ? -9.906 -15.336 -16.672 1 98.06 302 SER B N 1
ATOM 5325 C CA . SER B 1 302 ? -9.938 -14.32 -17.734 1 98.06 302 SER B CA 1
ATOM 5326 C C . SER B 1 302 ? -8.758 -14.477 -18.688 1 98.06 302 SER B C 1
ATOM 5328 O O . SER B 1 302 ? -8.797 -13.984 -19.812 1 98.06 302 SER B O 1
ATOM 5330 N N . GLY B 1 303 ? -7.656 -15.094 -18.172 1 97.38 303 GLY B N 1
ATOM 5331 C CA . GLY B 1 303 ? -6.43 -15.133 -18.953 1 97.38 303 GLY B CA 1
ATOM 5332 C C . GLY B 1 303 ? -5.723 -13.797 -19.031 1 97.38 303 GLY B C 1
ATOM 5333 O O . GLY B 1 303 ? -4.738 -13.648 -19.75 1 97.38 303 GLY B O 1
ATOM 5334 N N . LEU B 1 304 ? -6.227 -12.781 -18.281 1 95.88 304 LEU B N 1
ATOM 5335 C CA . LEU B 1 304 ? -5.664 -11.43 -18.312 1 95.88 304 LEU B CA 1
ATOM 5336 C C . LEU B 1 304 ? -4.598 -11.266 -17.234 1 95.88 304 LEU B C 1
ATOM 5338 O O . LEU B 1 304 ? -4.641 -11.938 -16.203 1 95.88 304 LEU B O 1
ATOM 5342 N N . PRO B 1 305 ? -3.623 -10.383 -17.516 1 94.19 305 PRO B N 1
ATOM 5343 C CA . PRO B 1 305 ? -2.635 -10.117 -16.469 1 94.19 305 PRO B CA 1
ATOM 5344 C C . PRO B 1 305 ? -3.23 -9.383 -15.266 1 94.19 305 PRO B C 1
ATOM 5346 O O . PRO B 1 305 ? -4.293 -8.766 -15.383 1 94.19 305 PRO B O 1
ATOM 5349 N N . PRO B 1 306 ? -2.578 -9.469 -14.141 1 93.31 306 PRO B N 1
ATOM 5350 C CA . PRO B 1 306 ? -3.107 -8.852 -12.922 1 93.31 306 PRO B CA 1
ATOM 5351 C C . PRO B 1 306 ? -3.182 -7.332 -13.016 1 93.31 306 PRO B C 1
ATOM 5353 O O . PRO B 1 306 ? -3.98 -6.703 -12.312 1 93.31 306 PRO B O 1
ATOM 5356 N N . ALA B 1 307 ? -2.287 -6.773 -13.812 1 89.62 307 ALA B N 1
ATOM 5357 C CA . ALA B 1 307 ? -2.281 -5.332 -14.039 1 89.62 307 ALA B CA 1
ATOM 5358 C C . ALA B 1 307 ? -1.933 -5.004 -15.484 1 89.62 307 ALA B C 1
ATOM 5360 O O . ALA B 1 307 ? -1.141 -5.711 -16.109 1 89.62 307 ALA B O 1
ATOM 5361 N N . ASP B 1 308 ? -2.58 -4.027 -15.961 1 87.75 308 ASP B N 1
ATOM 5362 C CA . ASP B 1 308 ? -2.359 -3.514 -17.312 1 87.75 308 ASP B CA 1
ATOM 5363 C C . ASP B 1 308 ? -2.625 -2.01 -17.375 1 87.75 308 ASP B C 1
ATOM 5365 O O . ASP B 1 308 ? -3.754 -1.564 -17.172 1 87.75 308 ASP B O 1
ATOM 5369 N N . GLU B 1 309 ? -1.665 -1.236 -17.688 1 78.75 309 GLU B N 1
ATOM 5370 C CA . GLU B 1 309 ? -1.77 0.219 -17.672 1 78.75 309 GLU B CA 1
ATOM 5371 C C . GLU B 1 309 ? -2.709 0.711 -18.766 1 78.75 309 GLU B C 1
ATOM 5373 O O . GLU B 1 309 ? -3.283 1.797 -18.672 1 78.75 309 GLU B O 1
ATOM 5378 N N . ASP B 1 310 ? -2.928 -0.056 -19.781 1 86.31 310 ASP B N 1
ATOM 5379 C CA . ASP B 1 310 ? -3.719 0.362 -20.938 1 86.31 310 ASP B CA 1
ATOM 5380 C C . ASP B 1 310 ? -5.168 -0.101 -20.812 1 86.31 310 ASP B C 1
ATOM 5382 O O . ASP B 1 310 ? -5.965 0.069 -21.734 1 86.31 310 ASP B O 1
ATOM 5386 N N . ARG B 1 311 ? -5.402 -0.7 -19.719 1 86.69 311 ARG B N 1
ATOM 5387 C CA . ARG B 1 311 ? -6.734 -1.247 -19.484 1 86.69 311 ARG B CA 1
ATOM 5388 C C . ARG B 1 311 ? -7.449 -0.489 -18.359 1 86.69 311 ARG B C 1
ATOM 5390 O O . ARG B 1 311 ? -6.805 0.03 -17.453 1 86.69 311 ARG B O 1
ATOM 5397 N N . GLU B 1 312 ? -8.773 -0.336 -18.547 1 83.62 312 GLU B N 1
ATOM 5398 C CA . GLU B 1 312 ? -9.625 0.2 -17.484 1 83.62 312 GLU B CA 1
ATOM 5399 C C . GLU B 1 312 ? -10.711 -0.8 -17.094 1 83.62 312 GLU B C 1
ATOM 5401 O O . GLU B 1 312 ? -11.508 -1.22 -17.938 1 83.62 312 GLU B O 1
ATOM 5406 N N . PRO B 1 313 ? -10.648 -1.153 -15.812 1 88.38 313 PRO B N 1
ATOM 5407 C CA . PRO B 1 313 ? -9.711 -0.783 -14.75 1 88.38 313 PRO B CA 1
ATOM 5408 C C . PRO B 1 313 ? -8.328 -1.399 -14.938 1 88.38 313 PRO B C 1
ATOM 5410 O O . PRO B 1 313 ? -8.203 -2.455 -15.562 1 88.38 313 PRO B O 1
ATOM 5413 N N . GLN B 1 314 ? -7.348 -0.771 -14.406 1 85.31 314 GLN B N 1
ATOM 5414 C CA . GLN B 1 314 ? -5.969 -1.206 -14.586 1 85.31 314 GLN B CA 1
ATOM 5415 C C . GLN B 1 314 ? -5.699 -2.512 -13.844 1 85.31 314 GLN B C 1
ATOM 5417 O O . GLN B 1 314 ? -4.922 -3.346 -14.305 1 85.31 314 GLN B O 1
ATOM 5422 N N . LEU B 1 315 ? -6.301 -2.596 -12.711 1 90.38 315 LEU B N 1
ATOM 5423 C CA . LEU B 1 315 ? -6.098 -3.793 -11.906 1 90.38 315 LEU B CA 1
ATOM 5424 C C . LEU B 1 315 ? -7.188 -4.824 -12.18 1 90.38 315 LEU B C 1
ATOM 5426 O O . LEU B 1 315 ? -8.375 -4.488 -12.203 1 90.38 315 LEU B O 1
ATOM 5430 N N . LEU B 1 316 ? -6.809 -6.023 -12.336 1 95.25 316 LEU B N 1
ATOM 5431 C CA . LEU B 1 316 ? -7.738 -7.109 -12.625 1 95.25 316 LEU B CA 1
ATOM 5432 C C . LEU B 1 316 ? -8.766 -7.266 -11.508 1 95.25 316 LEU B C 1
ATOM 5434 O O . LEU B 1 316 ? -9.938 -7.516 -11.766 1 95.25 316 LEU B O 1
ATOM 5438 N N . MET B 1 317 ? -8.391 -7.082 -10.266 1 94.62 317 MET B N 1
ATOM 5439 C CA . MET B 1 317 ? -9.273 -7.266 -9.117 1 94.62 317 MET B CA 1
ATOM 5440 C C . MET B 1 317 ? -10.438 -6.281 -9.164 1 94.62 317 MET B C 1
ATOM 5442 O O . MET B 1 317 ? -11.5 -6.543 -8.586 1 94.62 317 MET B O 1
ATOM 5446 N N . ASP B 1 318 ? -10.281 -5.238 -9.867 1 91.88 318 ASP B N 1
ATOM 5447 C CA . ASP B 1 318 ? -11.297 -4.195 -9.883 1 91.88 318 ASP B CA 1
ATOM 5448 C C . ASP B 1 318 ? -12.383 -4.5 -10.914 1 91.88 318 ASP B C 1
ATOM 5450 O O . ASP B 1 318 ? -13.438 -3.861 -10.922 1 91.88 318 ASP B O 1
ATOM 5454 N N . PHE B 1 319 ? -12.203 -5.48 -11.766 1 94.31 319 PHE B N 1
ATOM 5455 C CA . PHE B 1 319 ? -13.203 -5.863 -12.758 1 94.31 319 PHE B CA 1
ATOM 5456 C C . PHE B 1 319 ? -14.484 -6.348 -12.078 1 94.31 319 PHE B C 1
ATOM 5458 O O . PHE B 1 319 ? -15.562 -6.277 -12.656 1 94.31 319 PHE B O 1
ATOM 5465 N N . ARG B 1 320 ? -14.352 -6.812 -10.859 1 94.62 320 ARG B N 1
ATOM 5466 C CA . ARG B 1 320 ? -15.5 -7.336 -10.133 1 94.62 320 ARG B CA 1
ATOM 5467 C C . ARG B 1 320 ? -16.562 -6.258 -9.945 1 94.62 320 ARG B C 1
ATOM 5469 O O . ARG B 1 320 ? -17.766 -6.547 -9.984 1 94.62 320 ARG B O 1
ATOM 5476 N N . TYR B 1 321 ? -16.094 -5.059 -9.805 1 90.19 321 TYR B N 1
ATOM 5477 C CA . TYR B 1 321 ? -17.031 -3.957 -9.594 1 90.19 321 TYR B CA 1
ATOM 5478 C C . TYR B 1 321 ? -17.828 -3.672 -10.859 1 90.19 321 TYR B C 1
ATOM 5480 O O . TYR B 1 321 ? -19.031 -3.373 -10.789 1 90.19 321 TYR B O 1
ATOM 5488 N N . ASP B 1 322 ? -17.125 -3.795 -11.969 1 90.38 322 ASP B N 1
ATOM 5489 C CA . ASP B 1 322 ? -17.812 -3.57 -13.242 1 90.38 322 ASP B CA 1
ATOM 5490 C C . ASP B 1 322 ? -18.766 -4.715 -13.57 1 90.38 322 ASP B C 1
ATOM 5492 O O . ASP B 1 322 ? -19.859 -4.488 -14.094 1 90.38 322 ASP B O 1
ATOM 5496 N N . ILE B 1 323 ? -18.344 -5.883 -13.281 1 93.94 323 ILE B N 1
ATOM 5497 C CA . ILE B 1 323 ? -19.156 -7.062 -13.578 1 93.94 323 ILE B CA 1
ATOM 5498 C C . ILE B 1 323 ? -20.438 -7.039 -12.734 1 93.94 323 ILE B C 1
ATOM 5500 O O . ILE B 1 323 ? -21.5 -7.426 -13.211 1 93.94 323 ILE B O 1
ATOM 5504 N N . GLU B 1 324 ? -20.344 -6.531 -11.492 1 89.94 324 GLU B N 1
ATOM 5505 C CA . GLU B 1 324 ? -21.453 -6.535 -10.562 1 89.94 324 GLU B CA 1
ATOM 5506 C C . GLU B 1 324 ? -22.359 -5.328 -10.781 1 89.94 324 GLU B C 1
ATOM 5508 O O . GLU B 1 324 ? -23.5 -5.293 -10.281 1 89.94 324 GLU B O 1
ATOM 5513 N N . ASP B 1 325 ? -21.828 -4.414 -11.508 1 85.75 325 ASP B N 1
ATOM 5514 C CA . ASP B 1 325 ? -22.625 -3.225 -11.805 1 85.75 325 ASP B CA 1
ATOM 5515 C C . ASP B 1 325 ? -23.547 -3.469 -12.992 1 85.75 325 ASP B C 1
ATOM 5517 O O . ASP B 1 325 ? -23.094 -3.629 -14.125 1 85.75 325 ASP B O 1
ATOM 5521 N N . GLU B 1 326 ? -24.797 -3.34 -12.797 1 81.69 326 GLU B N 1
ATOM 5522 C CA . GLU B 1 326 ? -25.812 -3.621 -13.82 1 81.69 326 GLU B CA 1
ATOM 5523 C C . GLU B 1 326 ? -25.75 -2.588 -14.945 1 81.69 326 GLU B C 1
ATOM 5525 O O . GLU B 1 326 ? -26.172 -2.867 -16.062 1 81.69 326 GLU B O 1
ATOM 5530 N N . ASP B 1 327 ? -25.203 -1.465 -14.641 1 81.25 327 ASP B N 1
ATOM 5531 C CA . ASP B 1 327 ? -25.156 -0.388 -15.625 1 81.25 327 ASP B CA 1
ATOM 5532 C C . ASP B 1 327 ? -23.969 -0.564 -16.562 1 81.25 327 ASP B C 1
ATOM 5534 O O . ASP B 1 327 ? -23.891 0.091 -17.609 1 81.25 327 ASP B O 1
ATOM 5538 N N . GLU B 1 328 ? -23.156 -1.537 -16.156 1 81.06 328 GLU B N 1
ATOM 5539 C CA . GLU B 1 328 ? -21.969 -1.762 -16.984 1 81.06 328 GLU B CA 1
ATOM 5540 C C . GLU B 1 328 ? -22.219 -2.861 -18.016 1 81.06 328 GLU B C 1
ATOM 5542 O O . GLU B 1 328 ? -23.016 -3.766 -17.781 1 81.06 328 GLU B O 1
ATOM 5547 N N . GLU B 1 329 ? -21.531 -2.791 -19.109 1 84 329 GLU B N 1
ATOM 5548 C CA . GLU B 1 329 ? -21.656 -3.754 -20.188 1 84 329 GLU B CA 1
ATOM 5549 C C . GLU B 1 329 ? -20.875 -5.027 -19.906 1 84 329 GLU B C 1
ATOM 5551 O O . GLU B 1 329 ? -21.188 -6.098 -20.422 1 84 329 GLU B O 1
ATOM 5556 N N . LEU B 1 330 ? -19.938 -4.902 -19.109 1 87.69 330 LEU B N 1
ATOM 5557 C CA . LEU B 1 330 ? -19.078 -6.043 -18.812 1 87.69 330 LEU B CA 1
ATOM 5558 C C . LEU B 1 330 ? -19.828 -7.082 -17.984 1 87.69 330 LEU B C 1
ATOM 5560 O O . LEU B 1 330 ? -20.406 -6.758 -16.938 1 87.69 330 LEU B O 1
ATOM 5564 N N . THR B 1 331 ? -19.875 -8.328 -18.516 1 92.88 331 THR B N 1
ATOM 5565 C CA . THR B 1 331 ? -20.469 -9.461 -17.812 1 92.88 331 THR B CA 1
ATOM 5566 C C . THR B 1 331 ? -19.422 -10.523 -17.516 1 92.88 331 THR B C 1
ATOM 5568 O O . THR B 1 331 ? -18.312 -10.469 -18.047 1 92.88 331 THR B O 1
ATOM 5571 N N . LEU B 1 332 ? -19.75 -11.438 -16.672 1 95.69 332 LEU B N 1
ATOM 5572 C CA . LEU B 1 332 ? -18.844 -12.539 -16.375 1 95.69 332 LEU B CA 1
ATOM 5573 C C . LEU B 1 332 ? -18.484 -13.305 -17.656 1 95.69 332 LEU B C 1
ATOM 5575 O O . LEU B 1 332 ? -17.328 -13.672 -17.859 1 95.69 332 LEU B O 1
ATOM 5579 N N . GLU B 1 333 ? -19.422 -13.5 -18.531 1 94 333 GLU B N 1
ATOM 5580 C CA . GLU B 1 333 ? -19.219 -14.242 -19.781 1 94 333 GLU B CA 1
ATOM 5581 C C . GLU B 1 333 ? -18.172 -13.547 -20.656 1 94 333 GLU B C 1
ATOM 5583 O O . GLU B 1 333 ? -17.328 -14.211 -21.266 1 94 333 GLU B O 1
ATOM 5588 N N . THR B 1 334 ? -18.312 -12.211 -20.719 1 94.25 334 THR B N 1
ATOM 5589 C CA . THR B 1 334 ? -17.391 -11.469 -21.562 1 94.25 334 THR B CA 1
ATOM 5590 C C . THR B 1 334 ? -16.016 -11.352 -20.891 1 94.25 334 THR B C 1
ATOM 5592 O O . THR B 1 334 ? -15.023 -11.055 -21.547 1 94.25 334 THR B O 1
ATOM 5595 N N . PHE B 1 335 ? -16 -11.57 -19.609 1 96.81 335 PHE B N 1
ATOM 5596 C CA . PHE B 1 335 ? -14.781 -11.508 -18.812 1 96.81 335 PHE B CA 1
ATOM 5597 C C . PHE B 1 335 ? -13.945 -12.773 -19 1 96.81 335 PHE B C 1
ATOM 5599 O O . PHE B 1 335 ? -12.727 -12.75 -18.812 1 96.81 335 PHE B O 1
ATOM 5606 N N . LEU B 1 336 ? -14.539 -13.883 -19.406 1 97.38 336 LEU B N 1
ATOM 5607 C CA . LEU B 1 336 ? -13.883 -15.18 -19.5 1 97.38 336 LEU B CA 1
ATOM 5608 C C . LEU B 1 336 ? -12.906 -15.211 -20.672 1 97.38 336 LEU B C 1
ATOM 5610 O O . LEU B 1 336 ? -13.125 -14.562 -21.688 1 97.38 336 LEU B O 1
ATOM 5614 N N . ASP B 1 337 ? -11.875 -15.898 -20.406 1 97.38 337 ASP B N 1
ATOM 5615 C CA . ASP B 1 337 ? -10.891 -16.125 -21.469 1 97.38 337 ASP B CA 1
ATOM 5616 C C . ASP B 1 337 ? -11.508 -16.859 -22.656 1 97.38 337 ASP B C 1
ATOM 5618 O O . ASP B 1 337 ? -11.953 -18 -22.516 1 97.38 337 ASP B O 1
ATOM 5622 N N . ILE B 1 338 ? -11.469 -16.312 -23.719 1 94.44 338 ILE B N 1
ATOM 5623 C CA . ILE B 1 338 ? -12.094 -16.891 -24.906 1 94.44 338 ILE B CA 1
ATOM 5624 C C . ILE B 1 338 ? -11.367 -18.156 -25.312 1 94.44 338 ILE B C 1
ATOM 5626 O O . ILE B 1 338 ? -11.938 -19.031 -25.984 1 94.44 338 ILE B O 1
ATOM 5630 N N . LYS B 1 339 ? -10.133 -18.25 -24.875 1 94.12 339 LYS B N 1
ATOM 5631 C CA . LYS B 1 339 ? -9.328 -19.406 -25.234 1 94.12 339 LYS B CA 1
ATOM 5632 C C . LYS B 1 339 ? -9.727 -20.641 -24.438 1 94.12 339 LYS B C 1
ATOM 5634 O O . LYS B 1 339 ? -9.375 -21.766 -24.781 1 94.12 339 LYS B O 1
ATOM 5639 N N . MET B 1 340 ? -10.422 -20.234 -23.328 1 89.75 340 MET B N 1
ATOM 5640 C CA . MET B 1 340 ? -10.836 -21.328 -22.469 1 89.75 340 MET B CA 1
ATOM 5641 C C . MET B 1 340 ? -12.078 -22.031 -23.016 1 89.75 340 MET B C 1
ATOM 5643 O O . MET B 1 340 ? -13.023 -21.375 -23.438 1 89.75 340 MET B O 1
ATOM 5647 N N . LYS B 1 341 ? -11.977 -23.328 -23.359 1 85.19 341 LYS B N 1
ATOM 5648 C CA . LYS B 1 341 ? -13.109 -24.062 -23.906 1 85.19 341 LYS B CA 1
ATOM 5649 C C . LYS B 1 341 ? -13.711 -25.016 -22.875 1 85.19 341 LYS B C 1
ATOM 5651 O O . LYS B 1 341 ? -13.148 -25.203 -21.797 1 85.19 341 LYS B O 1
ATOM 5656 N N . ASP B 1 342 ? -14.945 -25.406 -23.094 1 88.44 342 ASP B N 1
ATOM 5657 C CA . ASP B 1 342 ? -15.594 -26.516 -22.391 1 88.44 342 ASP B CA 1
ATOM 5658 C C . ASP B 1 342 ? -15.953 -26.109 -20.969 1 88.44 342 ASP B C 1
ATOM 5660 O O . ASP B 1 342 ? -15.797 -26.906 -20.031 1 88.44 342 ASP B O 1
ATOM 5664 N N . TRP B 1 343 ? -16.25 -24.812 -20.75 1 92.31 343 TRP B N 1
ATOM 5665 C CA . TRP B 1 343 ? -16.719 -24.391 -19.438 1 92.31 343 TRP B CA 1
ATOM 5666 C C . TRP B 1 343 ? -18.234 -24.344 -19.375 1 92.31 343 TRP B C 1
ATOM 5668 O O . TRP B 1 343 ? -18.906 -24.25 -20.406 1 92.31 343 TRP B O 1
ATOM 5678 N N . GLU B 1 344 ? -18.75 -24.5 -18.234 1 93.56 344 GLU B N 1
ATOM 5679 C CA . GLU B 1 344 ? -20.172 -24.297 -17.938 1 93.56 344 GLU B CA 1
ATOM 5680 C C . GLU B 1 344 ? -20.375 -23.094 -17.031 1 93.56 344 GLU B C 1
ATOM 5682 O O . GLU B 1 344 ? -19.609 -22.875 -16.094 1 93.56 344 GLU B O 1
ATOM 5687 N N . MET B 1 345 ? -21.438 -22.422 -17.312 1 93.56 345 MET B N 1
ATOM 5688 C CA . MET B 1 345 ? -21.672 -21.141 -16.641 1 93.56 345 MET B CA 1
ATOM 5689 C C . MET B 1 345 ? -21.734 -21.312 -15.125 1 93.56 345 MET B C 1
ATOM 5691 O O . MET B 1 345 ? -21.203 -20.484 -14.383 1 93.56 345 MET B O 1
ATOM 5695 N N . GLY B 1 346 ? -22.391 -22.344 -14.711 1 95.12 346 GLY B N 1
ATOM 5696 C CA . GLY B 1 346 ? -22.484 -22.578 -13.281 1 95.12 346 GLY B CA 1
ATOM 5697 C C . GLY B 1 346 ? -21.125 -22.75 -12.617 1 95.12 346 GLY B C 1
ATOM 5698 O O . GLY B 1 346 ? -20.906 -22.266 -11.508 1 95.12 346 GLY B O 1
ATOM 5699 N N . GLN B 1 347 ? -20.25 -23.453 -13.297 1 96.31 347 GLN B N 1
ATOM 5700 C CA . GLN B 1 347 ? -18.906 -23.734 -12.781 1 96.31 347 GLN B CA 1
ATOM 5701 C C . GLN B 1 347 ? -18.078 -22.453 -12.727 1 96.31 347 GLN B C 1
ATOM 5703 O O . GLN B 1 347 ? -17.453 -22.156 -11.695 1 96.31 347 GLN B O 1
ATOM 5708 N N . VAL B 1 348 ? -18.141 -21.688 -13.797 1 97.25 348 VAL B N 1
ATOM 5709 C CA . VAL B 1 348 ? -17.344 -20.469 -13.859 1 97.25 348 VAL B CA 1
ATOM 5710 C C . VAL B 1 348 ? -17.891 -19.453 -12.867 1 97.25 348 VAL B C 1
ATOM 5712 O O . VAL B 1 348 ? -17.125 -18.688 -12.266 1 97.25 348 VAL B O 1
ATOM 5715 N N . HIS B 1 349 ? -19.188 -19.406 -12.68 1 97.38 349 HIS B N 1
ATOM 5716 C CA . HIS B 1 349 ? -19.781 -18.531 -11.695 1 97.38 349 HIS B CA 1
ATOM 5717 C C . HIS B 1 349 ? -19.312 -18.859 -10.281 1 97.38 349 HIS B C 1
ATOM 5719 O O . HIS B 1 349 ? -19.047 -17.969 -9.484 1 97.38 349 HIS B O 1
ATOM 5725 N N . SER B 1 350 ? -19.25 -20.141 -10.016 1 97.75 350 SER B N 1
ATOM 5726 C CA . SER B 1 350 ? -18.797 -20.578 -8.695 1 97.75 350 SER B CA 1
ATOM 5727 C C . SER B 1 350 ? -17.359 -20.141 -8.422 1 97.75 350 SER B C 1
ATOM 5729 O O . SER B 1 350 ? -17.062 -19.656 -7.332 1 97.75 350 SER B O 1
ATOM 5731 N N . MET B 1 351 ? -16.531 -20.297 -9.375 1 98 351 MET B N 1
ATOM 5732 C CA . MET B 1 351 ? -15.133 -19.891 -9.195 1 98 351 MET B CA 1
ATOM 5733 C C . MET B 1 351 ? -15.031 -18.375 -9.078 1 98 351 MET B C 1
ATOM 5735 O O . MET B 1 351 ? -14.242 -17.859 -8.273 1 98 351 MET B O 1
ATOM 5739 N N . TYR B 1 352 ? -15.797 -17.641 -9.883 1 98.5 352 TYR B N 1
ATOM 5740 C CA . TYR B 1 352 ? -15.812 -16.188 -9.82 1 98.5 352 TYR B CA 1
ATOM 5741 C C . TYR B 1 352 ? -16.266 -15.711 -8.445 1 98.5 352 TYR B C 1
ATOM 5743 O O . TYR B 1 352 ? -15.688 -14.781 -7.879 1 98.5 352 TYR B O 1
ATOM 5751 N N . ALA B 1 353 ? -17.312 -16.328 -7.969 1 98.25 353 ALA B N 1
ATOM 5752 C CA . ALA B 1 353 ? -17.812 -15.984 -6.641 1 98.25 353 ALA B CA 1
ATOM 5753 C C . ALA B 1 353 ? -16.75 -16.219 -5.57 1 98.25 353 ALA B C 1
ATOM 5755 O O . ALA B 1 353 ? -16.578 -15.406 -4.66 1 98.25 353 ALA B O 1
ATOM 5756 N N . LEU B 1 354 ? -16.109 -17.344 -5.684 1 98.62 354 LEU B N 1
ATOM 5757 C CA . LEU B 1 354 ? -15.023 -17.656 -4.75 1 98.62 354 LEU B CA 1
ATOM 5758 C C . LEU B 1 354 ? -13.922 -16.609 -4.828 1 98.62 354 LEU B C 1
ATOM 5760 O O . LEU B 1 354 ? -13.445 -16.125 -3.797 1 98.62 354 LEU B O 1
ATOM 5764 N N . ALA B 1 355 ? -13.492 -16.25 -6.062 1 98.75 355 ALA B N 1
ATOM 5765 C CA . ALA B 1 355 ? -12.484 -15.211 -6.254 1 98.75 355 ALA B CA 1
ATOM 5766 C C . ALA B 1 355 ? -12.914 -13.898 -5.613 1 98.75 355 ALA B C 1
ATOM 5768 O O . ALA B 1 355 ? -12.133 -13.266 -4.891 1 98.75 355 ALA B O 1
ATOM 5769 N N . SER B 1 356 ? -14.164 -13.531 -5.828 1 98.19 356 SER B N 1
ATOM 5770 C CA . SER B 1 356 ? -14.711 -12.289 -5.285 1 98.19 356 SER B CA 1
ATOM 5771 C C . SER B 1 356 ? -14.727 -12.305 -3.762 1 98.19 356 SER B C 1
ATOM 5773 O O . SER B 1 356 ? -14.414 -11.305 -3.121 1 98.19 356 SER B O 1
ATOM 5775 N N . ASN B 1 357 ? -15.062 -13.461 -3.203 1 98.19 357 ASN B N 1
ATOM 5776 C CA . ASN B 1 357 ? -15.07 -13.602 -1.751 1 98.19 357 ASN B CA 1
ATOM 5777 C C . ASN B 1 357 ? -13.672 -13.477 -1.166 1 98.19 357 ASN B C 1
ATOM 5779 O O . ASN B 1 357 ? -13.492 -12.93 -0.077 1 98.19 357 ASN B O 1
ATOM 5783 N N . CYS B 1 358 ? -12.68 -13.953 -1.845 1 98.5 358 CYS B N 1
ATOM 5784 C CA . CYS B 1 358 ? -11.297 -13.867 -1.397 1 98.5 358 CYS B CA 1
ATOM 5785 C C . CYS B 1 358 ? -10.797 -12.43 -1.458 1 98.5 358 CYS B C 1
ATOM 5787 O O . CYS B 1 358 ? -9.828 -12.07 -0.78 1 98.5 358 CYS B O 1
ATOM 5789 N N . LEU B 1 359 ? -11.484 -11.578 -2.225 1 97.25 359 LEU B N 1
ATOM 5790 C CA . LEU B 1 359 ? -10.984 -10.242 -2.521 1 97.25 359 LEU B CA 1
ATOM 5791 C C . LEU B 1 359 ? -11.711 -9.188 -1.698 1 97.25 359 LEU B C 1
ATOM 5793 O O . LEU B 1 359 ? -11.625 -7.992 -1.992 1 97.25 359 LEU B O 1
ATOM 5797 N N . PHE B 1 360 ? -12.422 -9.664 -0.718 1 94.19 360 PHE B N 1
ATOM 5798 C CA . PHE B 1 360 ? -13 -8.695 0.196 1 94.19 360 PHE B CA 1
ATOM 5799 C C . PHE B 1 360 ? -11.914 -7.809 0.805 1 94.19 360 PHE B C 1
ATOM 5801 O O . PHE B 1 360 ? -10.844 -8.297 1.177 1 94.19 360 PHE B O 1
ATOM 5808 N N . ASP B 1 361 ? -12.219 -6.559 0.951 1 88.31 361 ASP B N 1
ATOM 5809 C CA . ASP B 1 361 ? -11.273 -5.617 1.545 1 88.31 361 ASP B CA 1
ATOM 5810 C C . ASP B 1 361 ? -11.023 -5.949 3.014 1 88.31 361 ASP B C 1
ATOM 5812 O O . ASP B 1 361 ? -9.883 -5.859 3.488 1 88.31 361 ASP B O 1
ATOM 5816 N N . GLN B 1 362 ? -12.125 -6.312 3.662 1 87.56 362 GLN B N 1
ATOM 5817 C CA . GLN B 1 362 ? -12 -6.707 5.062 1 87.56 362 GLN B CA 1
ATOM 5818 C C . GLN B 1 362 ? -11.547 -8.156 5.188 1 87.56 362 GLN B C 1
ATOM 5820 O O . GLN B 1 362 ? -12.258 -9.078 4.789 1 87.56 362 GLN B O 1
ATOM 5825 N N . LYS B 1 363 ? -10.492 -8.375 5.781 1 90.5 363 LYS B N 1
ATOM 5826 C CA . LYS B 1 363 ? -9.875 -9.703 5.828 1 90.5 363 LYS B CA 1
ATOM 5827 C C . LYS B 1 363 ? -10.797 -10.703 6.516 1 90.5 363 LYS B C 1
ATOM 5829 O O . LYS B 1 363 ? -10.828 -11.883 6.141 1 90.5 363 LYS B O 1
ATOM 5834 N N . ASN B 1 364 ? -11.578 -10.25 7.488 1 88.81 364 ASN B N 1
ATOM 5835 C CA . ASN B 1 364 ? -12.398 -11.164 8.273 1 88.81 364 ASN B CA 1
ATOM 5836 C C . ASN B 1 364 ? -13.586 -11.68 7.465 1 88.81 364 ASN B C 1
ATOM 5838 O O . ASN B 1 364 ? -14.234 -12.656 7.855 1 88.81 364 ASN B O 1
ATOM 5842 N N . ARG B 1 365 ? -13.883 -11.055 6.355 1 92.94 365 ARG B N 1
ATOM 5843 C CA . ARG B 1 365 ? -14.992 -11.477 5.508 1 92.94 365 ARG B CA 1
ATOM 5844 C C . ARG B 1 365 ? -14.531 -12.484 4.461 1 92.94 365 ARG B C 1
ATOM 5846 O O . ARG B 1 365 ? -15.352 -13.094 3.773 1 92.94 365 ARG B O 1
ATOM 5853 N N . ARG B 1 366 ? -13.258 -12.711 4.336 1 97.25 366 ARG B N 1
ATOM 5854 C CA . ARG B 1 366 ? -12.727 -13.672 3.377 1 97.25 366 ARG B CA 1
ATOM 5855 C C . ARG B 1 366 ? -12.875 -15.102 3.893 1 97.25 366 ARG B C 1
ATOM 5857 O O . ARG B 1 366 ? -12.898 -15.328 5.105 1 97.25 366 ARG B O 1
ATOM 5864 N N . PRO B 1 367 ? -13 -16.031 3.01 1 97.81 367 PRO B N 1
ATOM 5865 C CA . PRO B 1 367 ? -13.18 -17.422 3.439 1 97.81 367 PRO B CA 1
ATOM 5866 C C . PRO B 1 367 ? -11.922 -18 4.062 1 97.81 367 PRO B C 1
ATOM 5868 O O . PRO B 1 367 ? -10.828 -17.453 3.895 1 97.81 367 PRO B O 1
ATOM 5871 N N . LEU B 1 368 ? -12.125 -19.016 4.793 1 96.5 368 LEU B N 1
ATOM 5872 C CA . LEU B 1 368 ? -11 -19.812 5.258 1 96.5 368 LEU B CA 1
ATOM 5873 C C . LEU B 1 368 ? -10.438 -20.672 4.125 1 96.5 368 LEU B C 1
ATOM 5875 O O . LEU B 1 368 ? -11.156 -21 3.176 1 96.5 368 LEU B O 1
ATOM 5879 N N . ILE B 1 369 ? -9.195 -21.016 4.246 1 97.75 369 ILE B N 1
ATOM 5880 C CA . ILE B 1 369 ? -8.531 -21.797 3.207 1 97.75 369 ILE B CA 1
ATOM 5881 C C . ILE B 1 369 ? -9.242 -23.125 3.029 1 97.75 369 ILE B C 1
ATOM 5883 O O . ILE B 1 369 ? -9.344 -23.641 1.912 1 97.75 369 ILE B O 1
ATOM 5887 N N . THR B 1 370 ? -9.789 -23.656 4.105 1 97.44 370 THR B N 1
ATOM 5888 C CA . THR B 1 370 ? -10.5 -24.922 4.031 1 97.44 370 THR B CA 1
ATOM 5889 C C . THR B 1 370 ? -11.773 -24.781 3.189 1 97.44 370 THR B C 1
ATOM 5891 O O . THR B 1 370 ? -12.133 -25.703 2.445 1 97.44 370 THR B O 1
ATOM 5894 N N . GLN B 1 371 ? -12.398 -23.656 3.32 1 97.94 371 GLN B N 1
ATOM 5895 C CA . GLN B 1 371 ? -13.586 -23.375 2.521 1 97.94 371 GLN B CA 1
ATOM 5896 C C . GLN B 1 371 ? -13.227 -23.203 1.048 1 97.94 371 GLN B C 1
ATOM 5898 O O . GLN B 1 371 ? -13.961 -23.656 0.167 1 97.94 371 GLN B O 1
ATOM 5903 N N . VAL B 1 372 ? -12.125 -22.578 0.814 1 98.62 372 VAL B N 1
ATOM 5904 C CA . VAL B 1 372 ? -11.664 -22.375 -0.553 1 98.62 372 VAL B CA 1
ATOM 5905 C C . VAL B 1 372 ? -11.422 -23.719 -1.233 1 98.62 372 VAL B C 1
ATOM 5907 O O . VAL B 1 372 ? -11.891 -23.953 -2.352 1 98.62 372 VAL B O 1
ATOM 5910 N N . VAL B 1 373 ? -10.734 -24.641 -0.543 1 98.69 373 VAL B N 1
ATOM 5911 C CA . VAL B 1 373 ? -10.43 -25.969 -1.073 1 98.69 373 VAL B CA 1
ATOM 5912 C C . VAL B 1 373 ? -11.734 -26.719 -1.336 1 98.69 373 VAL B C 1
ATOM 5914 O O . VAL B 1 373 ? -11.898 -27.344 -2.395 1 98.69 373 VAL B O 1
ATOM 5917 N N . ALA B 1 374 ? -12.641 -26.594 -0.408 1 98.38 374 ALA B N 1
ATOM 5918 C CA . ALA B 1 374 ? -13.914 -27.297 -0.534 1 98.38 374 ALA B CA 1
ATOM 5919 C C . ALA B 1 374 ? -14.695 -26.797 -1.743 1 98.38 374 ALA B C 1
ATOM 5921 O O . ALA B 1 374 ? -15.273 -27.594 -2.488 1 98.38 374 ALA B O 1
ATOM 5922 N N . GLU B 1 375 ? -14.734 -25.531 -1.924 1 98.06 375 GLU B N 1
ATOM 5923 C CA . GLU B 1 375 ? -15.484 -24.938 -3.033 1 98.06 375 GLU B CA 1
ATOM 5924 C C . GLU B 1 375 ? -14.867 -25.328 -4.375 1 98.06 375 GLU B C 1
ATOM 5926 O O . GLU B 1 375 ? -15.594 -25.609 -5.332 1 98.06 375 GLU B O 1
ATOM 5931 N N . LEU B 1 376 ? -13.594 -25.359 -4.449 1 98.5 376 LEU B N 1
ATOM 5932 C CA . LEU B 1 376 ? -12.93 -25.734 -5.695 1 98.5 376 LEU B CA 1
ATOM 5933 C C . LEU B 1 376 ? -13.133 -27.219 -6 1 98.5 376 LEU B C 1
ATOM 5935 O O . LEU B 1 376 ? -13.305 -27.594 -7.16 1 98.5 376 LEU B O 1
ATOM 5939 N N . LYS B 1 377 ? -13.102 -28.016 -4.953 1 97.81 377 LYS B N 1
ATOM 5940 C CA . LYS B 1 377 ? -13.438 -29.438 -5.129 1 97.81 377 LYS B CA 1
ATOM 5941 C C . LYS B 1 377 ? -14.844 -29.594 -5.699 1 97.81 377 LYS B C 1
ATOM 5943 O O . LYS B 1 377 ? -15.078 -30.453 -6.547 1 97.81 377 LYS B O 1
ATOM 5948 N N . GLY B 1 378 ? -15.695 -28.75 -5.188 1 96.38 378 GLY B N 1
ATOM 5949 C CA . GLY B 1 378 ? -17.062 -28.766 -5.68 1 96.38 378 GLY B CA 1
ATOM 5950 C C . GLY B 1 378 ? -17.172 -28.422 -7.156 1 96.38 378 GLY B C 1
ATOM 5951 O O . GLY B 1 378 ? -17.938 -29.062 -7.891 1 96.38 378 GLY B O 1
ATOM 5952 N N . VAL B 1 379 ? -16.438 -27.5 -7.594 1 95.75 379 VAL B N 1
ATOM 5953 C CA . VAL B 1 379 ? -16.438 -27.125 -9 1 95.75 379 VAL B CA 1
ATOM 5954 C C . VAL B 1 379 ? -15.961 -28.297 -9.859 1 95.75 379 VAL B C 1
ATOM 5956 O O . VAL B 1 379 ? -16.562 -28.594 -10.891 1 95.75 379 VAL B O 1
ATOM 5959 N N . LEU B 1 380 ? -14.875 -28.984 -9.43 1 95.31 380 LEU B N 1
ATOM 5960 C CA . LEU B 1 380 ? -14.305 -30.094 -10.18 1 95.31 380 LEU B CA 1
ATOM 5961 C C . LEU B 1 380 ? -15.266 -31.281 -10.219 1 95.31 380 LEU B C 1
ATOM 5963 O O . LEU B 1 380 ? -15.352 -31.984 -11.234 1 95.31 380 LEU B O 1
ATOM 5967 N N . LYS B 1 381 ? -15.945 -31.484 -9.094 1 93.12 381 LYS B N 1
ATOM 5968 C CA . LYS B 1 381 ? -16.938 -32.562 -9.055 1 93.12 381 LYS B CA 1
ATOM 5969 C C . LYS B 1 381 ? -18.062 -32.312 -10.07 1 93.12 381 LYS B C 1
ATOM 5971 O O . LYS B 1 381 ? -18.531 -33.219 -10.727 1 93.12 381 LYS B O 1
ATOM 5976 N N . ASN B 1 382 ? -18.438 -31.078 -10.195 1 89.44 382 ASN B N 1
ATOM 5977 C CA . ASN B 1 382 ? -19.484 -30.719 -11.148 1 89.44 382 ASN B CA 1
ATOM 5978 C C . ASN B 1 382 ? -19.016 -30.922 -12.586 1 89.44 382 ASN B C 1
ATOM 5980 O O . ASN B 1 382 ? -19.828 -31.281 -13.453 1 89.44 382 ASN B O 1
ATOM 5984 N N . ILE B 1 383 ? -17.797 -30.703 -12.836 1 87.69 383 ILE B N 1
ATOM 5985 C CA . ILE B 1 383 ? -17.234 -30.922 -14.172 1 87.69 383 ILE B CA 1
ATOM 5986 C C . ILE B 1 383 ? -17.266 -32.406 -14.523 1 87.69 383 ILE B C 1
ATOM 5988 O O . ILE B 1 383 ? -17.625 -32.781 -15.641 1 87.69 383 ILE B O 1
ATOM 5992 N N . SER B 1 384 ? -16.859 -33.219 -13.539 1 84.69 384 SER B N 1
ATOM 5993 C CA . SER B 1 384 ? -16.844 -34.656 -13.758 1 84.69 384 SER B CA 1
ATOM 5994 C C . SER B 1 384 ? -18.25 -35.219 -14 1 84.69 384 SER B C 1
ATOM 5996 O O . SER B 1 384 ? -18.438 -36.125 -14.797 1 84.69 384 SER B O 1
ATOM 5998 N N . MET B 1 385 ? -19.203 -34.625 -13.383 1 79.75 385 MET B N 1
ATOM 5999 C CA . MET B 1 385 ? -20.594 -35.062 -13.523 1 79.75 385 MET B CA 1
ATOM 6000 C C . MET B 1 385 ? -21.141 -34.688 -14.891 1 79.75 385 MET B C 1
ATOM 6002 O O . MET B 1 385 ? -21.906 -35.438 -15.492 1 79.75 385 MET B O 1
ATOM 6006 N N . ASP B 1 386 ? -20.672 -33.594 -15.406 1 73.69 386 ASP B N 1
ATOM 6007 C CA . ASP B 1 386 ? -21.172 -33.094 -16.688 1 73.69 386 ASP B CA 1
ATOM 6008 C C . ASP B 1 386 ? -20.5 -33.844 -17.844 1 73.69 386 ASP B C 1
ATOM 6010 O O . ASP B 1 386 ? -21.078 -33.938 -18.938 1 73.69 386 ASP B O 1
ATOM 6014 N N . SER B 1 387 ? -19.297 -34.25 -17.688 1 69.62 387 SER B N 1
ATOM 6015 C CA . SER B 1 387 ? -18.594 -34.969 -18.734 1 69.62 387 SER B CA 1
ATOM 6016 C C . SER B 1 387 ? -19.141 -36.406 -18.859 1 69.62 387 SER B C 1
ATOM 6018 O O . SER B 1 387 ? -18.906 -37.062 -19.875 1 69.62 387 SER B O 1
ATOM 6020 N N . GLN B 1 388 ? -19.969 -36.938 -17.922 1 54.59 388 GLN B N 1
ATOM 6021 C CA . GLN B 1 388 ? -20.656 -38.219 -18.062 1 54.59 388 GLN B CA 1
ATOM 6022 C C . GLN B 1 388 ? -22 -38.062 -18.766 1 54.59 388 GLN B C 1
ATOM 6024 O O . GLN B 1 388 ? -22.391 -38.938 -19.547 1 54.59 388 GLN B O 1
#

Secondary structure (DSSP, 8-state):
--------HHHHHHHHHHHTT--HHHHHHHHHHTT-HHHHHHH--STT-------------TTTT-------------EEETTEEEPPHHHHHHHTTTT--SBGGGTS-EEEEETTEEEEEEEETTEEEEEEEE---TT--HHHHHHHHHHHHHHHHH---TTB--EEEEE-SSSS-EEEEE--TT-BHHHHHTTGGGPPPPPHHHHHHHHHHHHHHHHHHHHTTEE-S---GGGEEE-TT--EEE---TT-EE--SS------EEE-TTGGGG--HHHHTT---HHHHHHHHHHHHHHHHH---SB-TTSSSSBGGGHHHHHH-TTSS--HHHHS-TT--S--HHHHHHHHHHHHHHT-SSGGGSPPHHHHHHHHHHHHHHHHHHH-/--------HHHHHHHHHHHTT--HHHHHHHHHHTT-HHHHHHHS-STT-------------TT---------------EEETTEEEPPHHHHHHHTTTT--SBGGGTS-EEEEETTEEEEEEEETTEEEEEEEE---TT--HHHHHHHHHHHHHHHHH---TTB--EEEEE-SSSS-EEEEE--TT-BHHHHHTTGGGPPPPPHHHHHHHHHHHHHHHHHHHHTTEE-S---GGGEEE-TT--EEE--GGG-EE--SS------EEE-TTGGGG--HHHHTT---HHHHHHHHHHHHHHHHH---SB-TTSSSSBGGGHHHHHH-TTSS--HHHHS-TT--S--HHHHHHHHHHHHHHT-SSGGGSPPHHHHHHHHHHHHHHHHHHH-

Foldseek 3Di:
DPPDPPQDVVNVVVVVVVVDPQDPVNVLVVCVVVVVNVVSCVSPVPVVPDPPPPPPPPPPDDPPPPPPLPLPPPPQVQPPDLNAGEGEPVVVCSFQVNVFVDDVVVVHFWDDADPFFTWGWGAHSNFIKIKTWGDPDPVADPVLNVLLVVQQVVCLSVDDDPQAWHWRHWYDPDPTTMTMTGDAPQAFQLCQLLCNPVNAHDAPLLLLQQLLLNLVVLVSCVVQQKFQLQDDRNQFTQHPVGRTHGHRSSVMDRNPDDDQQPPCCPPCPPRVLQFAPVVVRRDTDSLRNLSSSLLVLLCSFQSDDQADPVDVVGGSLCVVVQQPDPPHPDHSVNRGHPSHPDDDPVLSVLSNVLSNLSNDNDSVSHDDSVVSSVSSVVSSVVSVVVVD/DPPPPPQDVVNVVVVVVVVDPQDLVNVLVVCVVVVVNVVSCVSPVPVVPDPPPPPPPPPPDDVPPDPPLPLPPPVQVQPPDLNAGEGAPVVVCSFQVNVFVDDVVVVHFWPDADPFFTWGWGAHSNFIKIKTWGDPDPVADPVLNVLLVVQQVVCLSVDDDPQAWHWRHWYDPDPTTMTMTGDAPQAFQLCQLLCPPVNAHDAPLLLLQQLLLNLVVLVSCVVQQKFQLQDDRNQFTQHPVGRTHGHRSSVMDRNDDDDQQPPCCPPCVPRVLQFAPVVVRRDTDSLRNLSSSLLVLLCSFQSDDQADPPDVVGGSLCVVVQQPDPPHPDHSVNRGHPSHPDDDPVLSVLSNVLSNLSNDNDSVSHDDSVVSSVSSVVSSVVSVVVVD